Protein AF-0000000076342943 (afdb_homodimer)

Solvent-accessible surface area (backbone atoms only — not comparable to full-atom values): 21489 Å² total; per-residue (Å²): 103,64,28,23,36,41,19,21,47,29,17,38,34,28,72,74,66,74,32,42,31,55,50,44,44,51,28,53,38,50,27,32,37,23,56,67,67,65,38,59,70,55,30,52,46,24,48,37,17,47,50,28,15,51,49,29,8,26,52,49,22,48,50,29,68,71,74,34,53,74,36,64,69,48,54,48,50,55,50,50,50,32,40,49,32,40,51,54,34,22,44,35,46,30,90,84,24,64,89,56,28,36,88,91,29,87,32,40,52,58,41,42,24,30,47,1,21,30,37,19,32,49,39,26,50,36,55,62,52,63,45,56,87,51,61,50,64,68,39,43,67,44,50,37,52,34,56,31,33,93,48,59,84,49,56,89,83,39,79,86,24,49,67,48,52,52,35,51,53,45,52,50,33,20,52,49,16,11,38,52,20,21,51,42,45,76,77,42,59,63,25,57,57,40,49,50,38,40,51,49,49,50,50,50,46,52,49,59,73,63,50,72,79,70,78,76,66,72,84,124,103,63,27,24,37,42,18,21,47,29,17,38,33,29,74,75,65,75,32,44,32,55,49,42,42,52,29,54,35,49,28,33,36,22,56,67,68,65,38,62,70,56,29,52,45,23,47,38,17,47,51,28,15,49,49,28,9,25,52,47,22,46,50,28,67,71,73,35,52,75,37,65,69,49,55,48,50,56,50,49,51,33,38,50,32,40,50,55,35,23,44,36,46,30,90,87,24,63,88,54,28,37,87,92,30,86,33,40,55,56,41,42,25,29,47,1,21,30,36,18,32,49,40,27,50,35,55,61,50,64,44,54,87,51,60,51,63,70,40,43,66,45,51,37,53,36,55,29,33,91,48,60,85,50,54,88,82,40,79,86,25,50,66,50,54,53,34,50,52,45,50,50,34,20,51,48,16,11,38,51,20,20,50,43,45,75,77,42,59,63,25,57,57,39,49,50,38,39,52,49,50,50,51,50,46,51,48,58,73,62,50,73,78,70,79,77,66,73,86,127

Sequence (440 aa):
MQALATGLLDATTYADFHTFASNQTGNAIVLTVAAVGVLRIQVVLTSVSLASFLLCAFVFGHIGLWFGVRRRAWLLMTTAIQMVFLIVAAVLLSPSGPPGTALKGPAEAATLALFAGMSGAQVAMARQSSCAELPTAPMTSTFVDFVADQYLFAAWGDPKAGPRNRRIFYVVSMLGGSFLGAIMHRWTASWIVVAIAVGLKALVMVLIAFARADDYKPKEMQALATGLLDATTYADFHTFASNQTGNAIVLTVAAVGVLRIQVVLTSVSLASFLLCAFVFGHIGLWFGVRRRAWLLMTTAIQMVFLIVAAVLLSPSGPPGTALKGPAEAATLALFAGMSGAQVAMARQSSCAELPTAPMTSTFVDFVADQYLFAAWGDPKAGPRNRRIFYVVSMLGGSFLGAIMHRWTASWIVVAIAVGLKALVMVLIAFARADDYKPKE

Foldseek 3Di:
DLLLLQLLQQLLLCVQQVEGLAPLVVLVVQLVVCVVVVVPSSVLQSVLLNVLLQVLLVVLLVVCVVVPLQDLVSVLVLLVVLLVLLLVLLQLCDPVHDPQSHGPGPVSSVSSSSSSNSNSNVQSSCCSNPPVLQGSHDLPVLVVCQVVPPCNVPDPPDPVCVSNVVSVCSVCSNNNSNVVSNVCVVVHGSSVSSVVSSVVSVVVSVCSVPVDPPCPPPPD/DLLLLQLLQQLLLCVQQVEGLAPLVVLVVQLVVCVVVVVPSSVLQSVLLNVLLQVLLVVLLVVCVVVPLQDLVSVLVLLVVLLVLLLVLLQLCDPVHDPQSHGPGPVSSVSSSSSSNSNSNVQSSCCSNPPVLQGSHDLPVLVVCQVVPPCNVPDPPDPVCVSNVVSVVSVCSNNNSNVVSNVCVVVHGSSVSSVVSSVVSVVVSVCSVPVDPPCPPPPD

Radius of gyration: 21.51 Å; Cα contacts (8 Å, |Δi|>4): 784; chains: 2; bounding box: 55×58×53 Å

Structure (mmCIF, N/CA/C/O backbone):
data_AF-0000000076342943-model_v1
#
loop_
_entity.id
_entity.type
_entity.pdbx_description
1 polymer 'DUF1275 domain-containing protein'
#
loop_
_atom_site.group_PDB
_atom_site.id
_atom_site.type_symbol
_atom_site.label_atom_id
_atom_site.label_alt_id
_atom_site.label_comp_id
_atom_site.label_asym_id
_atom_site.label_entity_id
_atom_site.label_seq_id
_atom_site.pdbx_PDB_ins_code
_atom_site.Cartn_x
_atom_site.Cartn_y
_atom_site.Cartn_z
_atom_site.occupancy
_atom_site.B_iso_or_equiv
_atom_site.auth_seq_id
_atom_site.auth_comp_id
_atom_site.auth_asym_id
_atom_site.auth_atom_id
_atom_site.pdbx_PDB_model_num
ATOM 1 N N . MET A 1 1 ? 8.359 11.734 -11.625 1 79.88 1 MET A N 1
ATOM 2 C CA . MET A 1 1 ? 9.398 10.891 -12.211 1 79.88 1 MET A CA 1
ATOM 3 C C . MET A 1 1 ? 9.711 9.711 -11.305 1 79.88 1 MET A C 1
ATOM 5 O O . MET A 1 1 ? 9.734 8.562 -11.758 1 79.88 1 MET A O 1
ATOM 9 N N . GLN A 1 2 ? 9.75 9.93 -10.039 1 85.31 2 GLN A N 1
ATOM 10 C CA . GLN A 1 2 ? 10.062 8.836 -9.125 1 85.31 2 GLN A CA 1
ATOM 11 C C . GLN A 1 2 ? 8.906 7.848 -9.031 1 85.31 2 GLN A C 1
ATOM 13 O O . GLN A 1 2 ? 9.125 6.637 -8.93 1 85.31 2 GLN A O 1
ATOM 18 N N . ALA A 1 3 ? 7.73 8.391 -9.109 1 87.94 3 ALA A N 1
ATOM 19 C CA . ALA A 1 3 ? 6.551 7.527 -9.07 1 87.94 3 ALA A CA 1
ATOM 20 C C . ALA A 1 3 ? 6.488 6.625 -10.297 1 87.94 3 ALA A C 1
ATOM 22 O O . ALA A 1 3 ? 6.121 5.453 -10.195 1 87.94 3 ALA A O 1
ATOM 23 N N . LEU A 1 4 ? 6.855 7.191 -11.445 1 91.5 4 LEU A N 1
ATOM 24 C CA . LEU A 1 4 ? 6.895 6.418 -12.68 1 91.5 4 LEU A CA 1
ATOM 25 C C . LEU A 1 4 ? 7.898 5.273 -12.57 1 91.5 4 LEU A C 1
ATOM 27 O O . LEU A 1 4 ? 7.59 4.137 -12.938 1 91.5 4 LEU A O 1
ATOM 31 N N . ALA A 1 5 ? 9.008 5.59 -12.062 1 91.69 5 ALA A N 1
ATOM 32 C CA . ALA A 1 5 ? 10.055 4.586 -11.891 1 91.69 5 ALA A CA 1
ATOM 33 C C . ALA A 1 5 ? 9.625 3.512 -10.898 1 91.69 5 ALA A C 1
ATOM 35 O O . ALA A 1 5 ? 9.922 2.33 -11.078 1 91.69 5 ALA A O 1
ATOM 36 N N . THR A 1 6 ? 8.969 3.916 -9.828 1 92.12 6 THR A N 1
ATOM 37 C CA . THR A 1 6 ? 8.492 2.982 -8.812 1 92.12 6 THR A CA 1
ATOM 38 C C . THR A 1 6 ? 7.5 1.993 -9.414 1 92.12 6 THR A C 1
ATOM 40 O O . THR A 1 6 ? 7.609 0.785 -9.195 1 92.12 6 THR A O 1
ATOM 43 N N . GLY A 1 7 ? 6.535 2.514 -10.188 1 93.31 7 GLY A N 1
ATOM 44 C CA . GLY A 1 7 ? 5.59 1.64 -10.867 1 93.31 7 GLY A CA 1
ATOM 45 C C . GLY A 1 7 ? 6.254 0.663 -11.812 1 93.31 7 GLY A C 1
ATOM 46 O O . GLY A 1 7 ? 5.902 -0.519 -11.844 1 93.31 7 GLY A O 1
ATOM 47 N N . LEU A 1 8 ? 7.211 1.205 -12.562 1 93.75 8 LEU A N 1
ATOM 48 C CA . LEU A 1 8 ? 7.957 0.402 -13.523 1 93.75 8 LEU A CA 1
ATOM 49 C C . LEU A 1 8 ? 8.68 -0.748 -12.828 1 93.75 8 LEU A C 1
ATOM 51 O O . LEU A 1 8 ? 8.602 -1.896 -13.273 1 93.75 8 LEU A O 1
ATOM 55 N N . LEU A 1 9 ? 9.289 -0.451 -11.727 1 93.12 9 LEU A N 1
ATOM 56 C CA . LEU A 1 9 ? 10.094 -1.429 -10.992 1 93.12 9 LEU A CA 1
ATOM 57 C C . LEU A 1 9 ? 9.203 -2.438 -10.281 1 93.12 9 LEU A C 1
ATOM 59 O O . LEU A 1 9 ? 9.508 -3.631 -10.242 1 93.12 9 LEU A O 1
ATOM 63 N N . ASP A 1 10 ? 8.125 -1.961 -9.703 1 94.06 10 ASP A N 1
ATOM 64 C CA . ASP A 1 10 ? 7.238 -2.877 -8.992 1 94.06 10 ASP A CA 1
ATOM 65 C C . ASP A 1 10 ? 6.586 -3.871 -9.953 1 94.06 10 ASP A C 1
ATOM 67 O O . ASP A 1 10 ? 6.426 -5.047 -9.625 1 94.06 10 ASP A O 1
ATOM 71 N N . ALA A 1 11 ? 6.191 -3.418 -11.109 1 92.88 11 ALA A N 1
ATOM 72 C CA . ALA A 1 11 ? 5.621 -4.328 -12.094 1 92.88 11 ALA A CA 1
ATOM 73 C C . ALA A 1 11 ? 6.641 -5.375 -12.531 1 92.88 11 ALA A C 1
ATOM 75 O O . ALA A 1 11 ? 6.312 -6.559 -12.641 1 92.88 11 ALA A O 1
ATOM 76 N N . THR A 1 12 ? 7.84 -4.973 -12.734 1 90.75 12 THR A N 1
ATOM 77 C CA . THR A 1 12 ? 8.898 -5.859 -13.203 1 90.75 12 THR A CA 1
ATOM 78 C C . THR A 1 12 ? 9.281 -6.859 -12.117 1 90.75 12 THR A C 1
ATOM 80 O O . THR A 1 12 ? 9.414 -8.055 -12.383 1 90.75 12 THR A O 1
ATOM 83 N N . THR A 1 13 ? 9.453 -6.383 -10.875 1 91.31 13 THR A N 1
ATOM 84 C CA . THR A 1 13 ? 9.844 -7.273 -9.789 1 91.31 13 THR A CA 1
ATOM 85 C C . THR A 1 13 ? 8.719 -8.25 -9.461 1 91.31 13 THR A C 1
ATOM 87 O O . THR A 1 13 ? 8.969 -9.414 -9.141 1 91.31 13 THR A O 1
ATOM 90 N N . TYR A 1 14 ? 7.516 -7.75 -9.523 1 90.62 14 TYR A N 1
ATOM 91 C CA . TYR A 1 14 ? 6.406 -8.664 -9.273 1 90.62 14 TYR A CA 1
ATOM 92 C C . TYR A 1 14 ? 6.336 -9.734 -10.352 1 90.62 14 TYR A C 1
ATOM 94 O O . TYR A 1 14 ? 6.082 -10.906 -10.062 1 90.62 14 TYR A O 1
ATOM 102 N N . ALA A 1 15 ? 6.5 -9.406 -11.586 1 89 15 ALA A N 1
ATOM 103 C CA . ALA A 1 15 ? 6.477 -10.359 -12.688 1 89 15 ALA A CA 1
ATOM 104 C C . ALA A 1 15 ? 7.602 -11.383 -12.555 1 89 15 ALA A C 1
ATOM 106 O O . ALA A 1 15 ? 7.402 -12.57 -12.82 1 89 15 ALA A O 1
ATOM 107 N N . ASP A 1 16 ? 8.758 -10.906 -12.094 1 87.19 16 ASP A N 1
ATOM 108 C CA . ASP A 1 16 ? 9.93 -11.766 -12.039 1 87.19 16 ASP A CA 1
ATOM 109 C C . ASP A 1 16 ? 9.922 -12.625 -10.773 1 87.19 16 ASP A C 1
ATOM 111 O O . ASP A 1 16 ? 10.281 -13.805 -10.812 1 87.19 16 ASP A O 1
ATOM 115 N N . PHE A 1 17 ? 9.492 -11.969 -9.617 1 88 17 PHE A N 1
ATOM 116 C CA . PHE A 1 17 ? 9.766 -12.586 -8.328 1 88 17 PHE A CA 1
ATOM 117 C C . PHE A 1 17 ? 8.469 -12.859 -7.574 1 88 17 PHE A C 1
ATOM 119 O O . PHE A 1 17 ? 8.477 -13.461 -6.5 1 88 17 PHE A O 1
ATOM 126 N N . HIS A 1 18 ? 7.301 -12.367 -8.062 1 88.44 18 HIS A N 1
ATOM 127 C CA . HIS A 1 18 ? 6.023 -12.406 -7.359 1 88.44 18 HIS A CA 1
ATOM 128 C C . HIS A 1 18 ? 6.125 -11.734 -5.996 1 88.44 18 HIS A C 1
ATOM 130 O O . HIS A 1 18 ? 5.59 -12.242 -5.008 1 88.44 18 HIS A O 1
ATOM 136 N N . THR A 1 19 ? 6.992 -10.805 -5.906 1 91.5 19 THR A N 1
ATOM 137 C CA . THR A 1 19 ? 7.27 -9.969 -4.742 1 91.5 19 THR A CA 1
ATOM 138 C C . THR A 1 19 ? 7.496 -8.516 -5.16 1 91.5 19 THR A C 1
ATOM 140 O O . THR A 1 19 ? 8.141 -8.25 -6.176 1 91.5 19 THR A O 1
ATOM 143 N N . PHE A 1 20 ? 6.949 -7.637 -4.406 1 92.75 20 PHE A N 1
ATOM 144 C CA . PHE A 1 20 ? 7.07 -6.219 -4.734 1 92.75 20 PHE A CA 1
ATOM 145 C C . PHE A 1 20 ? 8.391 -5.656 -4.223 1 92.75 20 PHE A C 1
ATOM 147 O O . PHE A 1 20 ? 8.883 -6.062 -3.168 1 92.75 20 PHE A O 1
ATOM 154 N N . ALA A 1 21 ? 8.891 -4.711 -4.969 1 91.06 21 ALA A N 1
ATOM 155 C CA . ALA A 1 21 ? 10.094 -4.008 -4.527 1 91.06 21 ALA A CA 1
ATOM 156 C C . ALA A 1 21 ? 9.758 -2.939 -3.49 1 91.06 21 ALA A C 1
ATOM 158 O O . ALA A 1 21 ? 10.523 -2.705 -2.559 1 91.06 21 ALA A O 1
ATOM 159 N N . SER A 1 22 ? 8.586 -2.354 -3.699 1 92.12 22 SER A N 1
ATOM 160 C CA . SER A 1 22 ? 8.32 -1.177 -2.877 1 92.12 22 SER A CA 1
ATOM 161 C C . SER A 1 22 ? 7.016 -1.326 -2.102 1 92.12 22 SER A C 1
ATOM 163 O O . SER A 1 22 ? 6.832 -0.696 -1.059 1 92.12 22 SER A O 1
ATOM 165 N N . ASN A 1 23 ? 6.059 -2.002 -2.559 1 92.06 23 ASN A N 1
ATOM 166 C CA . ASN A 1 23 ? 4.797 -2.203 -1.853 1 92.06 23 ASN A CA 1
ATOM 167 C C . ASN A 1 23 ? 4.945 -3.213 -0.718 1 92.06 23 ASN A C 1
ATOM 169 O O . ASN A 1 23 ? 4.52 -4.363 -0.843 1 92.06 23 ASN A O 1
ATOM 173 N N . GLN A 1 24 ? 5.344 -2.75 0.414 1 93.06 24 GLN A N 1
ATOM 174 C CA . GLN A 1 24 ? 5.672 -3.641 1.521 1 93.06 24 GLN A CA 1
ATOM 175 C C . GLN A 1 24 ? 4.418 -4.066 2.275 1 93.06 24 GLN A C 1
ATOM 177 O O . GLN A 1 24 ? 4.41 -5.102 2.945 1 93.06 24 GLN A O 1
ATOM 182 N N . THR A 1 25 ? 3.363 -3.271 2.18 1 91.25 25 THR A N 1
ATOM 183 C CA . THR A 1 25 ? 2.102 -3.734 2.746 1 91.25 25 THR A CA 1
ATOM 184 C C . THR A 1 25 ? 1.674 -5.055 2.109 1 91.25 25 THR A C 1
ATOM 186 O O . THR A 1 25 ? 1.364 -6.02 2.814 1 91.25 25 THR A O 1
ATOM 189 N N . GLY A 1 26 ? 1.684 -5.098 0.857 1 91.5 26 GLY A N 1
ATOM 190 C CA . GLY A 1 26 ? 1.367 -6.328 0.153 1 91.5 26 GLY A CA 1
ATOM 191 C C . GLY A 1 26 ? 2.309 -7.469 0.492 1 91.5 26 GLY A C 1
ATOM 192 O O . GLY A 1 26 ? 1.868 -8.594 0.75 1 91.5 26 GLY A O 1
ATOM 193 N N . ASN A 1 27 ? 3.625 -7.156 0.518 1 94.19 27 ASN A N 1
ATOM 194 C CA . ASN A 1 27 ? 4.617 -8.18 0.838 1 94.19 27 ASN A CA 1
ATOM 195 C C . ASN A 1 27 ? 4.395 -8.758 2.232 1 94.19 27 ASN A C 1
ATOM 197 O O . ASN A 1 27 ? 4.586 -9.953 2.451 1 94.19 27 ASN A O 1
ATOM 201 N N . ALA A 1 28 ? 4.043 -7.883 3.137 1 93.06 28 ALA A N 1
ATOM 202 C CA . ALA A 1 28 ? 3.83 -8.328 4.512 1 93.06 28 ALA A CA 1
ATOM 203 C C . ALA A 1 28 ? 2.658 -9.305 4.594 1 93.06 28 ALA A C 1
ATOM 205 O O . ALA A 1 28 ? 2.729 -10.312 5.301 1 93.06 28 ALA A O 1
ATOM 206 N N . ILE A 1 29 ? 1.6 -8.984 3.898 1 91.38 29 ILE A N 1
ATOM 207 C CA . ILE A 1 29 ? 0.433 -9.859 3.891 1 91.38 29 ILE A CA 1
ATOM 208 C C . ILE A 1 29 ? 0.774 -11.172 3.182 1 91.38 29 ILE A C 1
ATOM 210 O O . ILE A 1 29 ? 0.454 -12.25 3.676 1 91.38 29 ILE A O 1
ATOM 214 N N . VAL A 1 30 ? 1.413 -11.102 2.039 1 92.12 30 VAL A N 1
ATOM 215 C CA . VAL A 1 30 ? 1.808 -12.297 1.296 1 92.12 30 VAL A CA 1
ATOM 216 C C . VAL A 1 30 ? 2.729 -13.156 2.154 1 92.12 30 VAL A C 1
ATOM 218 O O . VAL A 1 30 ? 2.641 -14.391 2.129 1 92.12 30 VAL A O 1
ATOM 221 N N . LEU A 1 31 ? 3.604 -12.516 2.869 1 93 31 LEU A N 1
ATOM 222 C CA . LEU A 1 31 ? 4.527 -13.227 3.746 1 93 31 LEU A CA 1
ATOM 223 C C . LEU A 1 31 ? 3.77 -14.078 4.762 1 93 31 LEU A C 1
ATOM 225 O O . LEU A 1 31 ? 4.109 -15.242 4.98 1 93 31 LEU A O 1
ATOM 229 N N . THR A 1 32 ? 2.75 -13.531 5.402 1 92.38 32 THR A N 1
ATOM 230 C CA . THR A 1 32 ? 1.993 -14.273 6.41 1 92.38 32 THR A CA 1
ATOM 231 C C . THR A 1 32 ? 1.244 -15.438 5.777 1 92.38 32 THR A C 1
ATOM 233 O O . THR A 1 32 ? 1.238 -16.547 6.32 1 92.38 32 THR A O 1
ATOM 236 N N . VAL A 1 33 ? 0.664 -15.234 4.574 1 90.56 33 VAL A N 1
ATOM 237 C CA . VAL A 1 33 ? -0.073 -16.281 3.877 1 90.56 33 VAL A CA 1
ATOM 238 C C . VAL A 1 33 ? 0.893 -17.359 3.406 1 90.56 33 VAL A C 1
ATOM 240 O O . VAL A 1 33 ? 0.615 -18.562 3.553 1 90.56 33 VAL A O 1
ATOM 243 N N . ALA A 1 34 ? 2.018 -16.938 2.922 1 90.81 34 ALA A N 1
ATOM 244 C CA . ALA A 1 34 ? 3.023 -17.891 2.445 1 90.81 34 ALA A CA 1
ATOM 245 C C . ALA A 1 34 ? 3.613 -18.688 3.604 1 90.81 34 ALA A C 1
ATOM 247 O O . ALA A 1 34 ? 3.887 -19.875 3.463 1 90.81 34 ALA A O 1
ATOM 248 N N . ALA A 1 35 ? 3.832 -18.031 4.672 1 90.5 35 ALA A N 1
ATOM 249 C CA . ALA A 1 35 ? 4.402 -18.703 5.844 1 90.5 35 ALA A CA 1
ATOM 250 C C . ALA A 1 35 ? 3.479 -19.797 6.355 1 90.5 35 ALA A C 1
ATOM 252 O O . ALA A 1 35 ? 3.934 -20.906 6.676 1 90.5 35 ALA A O 1
ATOM 253 N N . VAL A 1 36 ? 2.258 -19.562 6.387 1 87.5 36 VAL A N 1
ATOM 254 C CA . VAL A 1 36 ? 1.281 -20.531 6.871 1 87.5 36 VAL A CA 1
ATOM 255 C C . VAL A 1 36 ? 1.075 -21.625 5.824 1 87.5 36 VAL A C 1
ATOM 257 O O . VAL A 1 36 ? 0.861 -22.781 6.164 1 87.5 36 VAL A O 1
ATOM 260 N N . GLY A 1 37 ? 1.159 -21.25 4.48 1 84.06 37 GLY A N 1
ATOM 261 C CA . GLY A 1 37 ? 0.988 -22.188 3.389 1 84.06 37 GLY A CA 1
ATOM 262 C C . GLY A 1 37 ? 2.26 -22.938 3.045 1 84.06 37 GLY A C 1
ATOM 263 O O . GLY A 1 37 ? 2.279 -23.75 2.113 1 84.06 37 GLY A O 1
ATOM 264 N N . VAL A 1 38 ? 3.359 -22.609 3.678 1 75.38 38 VAL A N 1
ATOM 265 C CA . VAL A 1 38 ? 4.648 -23.281 3.561 1 75.38 38 VAL A CA 1
ATOM 266 C C . VAL A 1 38 ? 5.195 -23.125 2.145 1 75.38 38 VAL A C 1
ATOM 268 O O . VAL A 1 38 ? 5.707 -24.062 1.554 1 75.38 38 VAL A O 1
ATOM 271 N N . LEU A 1 39 ? 4.895 -22.031 1.579 1 81.38 39 LEU A N 1
ATOM 272 C CA . LEU A 1 39 ? 5.523 -21.688 0.31 1 81.38 39 LEU A CA 1
ATOM 273 C C . LEU A 1 39 ? 6.902 -21.078 0.534 1 81.38 39 LEU A C 1
ATOM 275 O O . LEU A 1 39 ? 7.043 -19.859 0.59 1 81.38 39 LEU A O 1
ATOM 279 N N . ARG A 1 40 ? 7.926 -21.812 0.584 1 81.62 40 ARG A N 1
ATOM 280 C CA . ARG A 1 40 ? 9.25 -21.453 1.079 1 81.62 40 ARG A CA 1
ATOM 281 C C . ARG A 1 40 ? 9.859 -20.328 0.25 1 81.62 40 ARG A C 1
ATOM 283 O O . ARG A 1 40 ? 10.359 -19.344 0.8 1 81.62 40 ARG A O 1
ATOM 290 N N . ILE A 1 41 ? 9.805 -20.5 -1.065 1 79.56 41 ILE A N 1
ATOM 291 C CA . ILE A 1 41 ? 10.445 -19.516 -1.935 1 79.56 41 ILE A CA 1
ATOM 292 C C . ILE A 1 41 ? 9.797 -18.156 -1.73 1 79.56 41 ILE A C 1
ATOM 294 O O . ILE A 1 41 ? 10.492 -17.141 -1.65 1 79.56 41 ILE A O 1
ATOM 298 N N . GLN A 1 42 ? 8.492 -18.109 -1.632 1 87.19 42 GLN A N 1
ATOM 299 C CA . GLN A 1 42 ? 7.789 -16.844 -1.448 1 87.19 42 GLN A CA 1
ATOM 300 C C . GLN A 1 42 ? 8.102 -16.234 -0.085 1 87.19 42 GLN A C 1
ATOM 302 O O . GLN A 1 42 ? 8.195 -15.008 0.046 1 87.19 42 GLN A O 1
ATOM 307 N N . VAL A 1 43 ? 8.266 -17.062 0.871 1 89.88 43 VAL A N 1
ATOM 308 C CA . VAL A 1 43 ? 8.625 -16.594 2.207 1 89.88 43 VAL A CA 1
ATOM 309 C C . VAL A 1 43 ? 9.984 -15.914 2.166 1 89.88 43 VAL A C 1
ATOM 311 O O . VAL A 1 43 ? 10.148 -14.812 2.697 1 89.88 43 VAL A O 1
ATOM 314 N N . VAL A 1 44 ? 10.906 -16.531 1.515 1 91 44 VAL A N 1
ATOM 315 C CA . VAL A 1 44 ? 12.266 -15.992 1.457 1 91 44 VAL A CA 1
ATOM 316 C C . VAL A 1 44 ? 12.266 -14.664 0.704 1 91 44 VAL A C 1
ATOM 318 O O . VAL A 1 44 ? 12.789 -13.664 1.198 1 91 44 VAL A O 1
ATOM 321 N N . LEU A 1 45 ? 11.68 -14.594 -0.402 1 92.81 45 LEU A N 1
ATOM 322 C CA . LEU A 1 45 ? 11.734 -13.406 -1.252 1 92.81 45 LEU A CA 1
ATOM 323 C C . LEU A 1 45 ? 11 -12.234 -0.604 1 92.81 45 LEU A C 1
ATOM 325 O O . LEU A 1 45 ? 11.508 -11.117 -0.581 1 92.81 45 LEU A O 1
ATOM 329 N N . THR A 1 46 ? 9.859 -12.531 -0.045 1 93.75 46 THR A N 1
ATOM 330 C CA . THR A 1 46 ? 9.117 -11.453 0.592 1 93.75 46 THR A CA 1
ATOM 331 C C . THR A 1 46 ? 9.828 -10.977 1.857 1 93.75 46 THR A C 1
ATOM 333 O O . THR A 1 46 ? 9.828 -9.781 2.164 1 93.75 46 THR A O 1
ATOM 336 N N . SER A 1 47 ? 10.445 -11.891 2.58 1 95 47 SER A N 1
ATOM 337 C CA . SER A 1 47 ? 11.219 -11.516 3.762 1 95 47 SER A CA 1
ATOM 338 C C . SER A 1 47 ? 12.414 -10.648 3.391 1 95 47 SER A C 1
ATOM 340 O O . SER A 1 47 ? 12.695 -9.656 4.062 1 95 47 SER A O 1
ATOM 342 N N . VAL A 1 48 ? 13.062 -11.062 2.359 1 95.19 48 VAL A N 1
ATOM 343 C CA . VAL A 1 48 ? 14.227 -10.32 1.891 1 95.19 48 VAL A CA 1
ATOM 344 C C . VAL A 1 48 ? 13.805 -8.922 1.448 1 95.19 48 VAL A C 1
ATOM 346 O O . VAL A 1 48 ? 14.477 -7.938 1.767 1 95.19 48 VAL A O 1
ATOM 349 N N . SER A 1 49 ? 12.742 -8.844 0.71 1 95.75 49 SER A N 1
ATOM 350 C CA . SER A 1 49 ? 12.234 -7.547 0.264 1 95.75 49 SER A CA 1
ATOM 351 C C . SER A 1 49 ? 11.898 -6.648 1.449 1 95.75 49 SER A C 1
ATOM 353 O O . SER A 1 49 ? 12.359 -5.508 1.518 1 95.75 49 SER A O 1
ATOM 355 N N . LEU A 1 50 ? 11.172 -7.172 2.391 1 95.69 50 LEU A N 1
ATOM 356 C CA . LEU A 1 50 ? 10.742 -6.41 3.559 1 95.69 50 LEU A CA 1
ATOM 357 C C . LEU A 1 50 ? 11.938 -5.977 4.398 1 95.69 50 LEU A C 1
ATOM 359 O O . LEU A 1 50 ? 12.047 -4.801 4.762 1 95.69 50 LEU A O 1
ATOM 363 N N . ALA A 1 51 ? 12.82 -6.883 4.688 1 96.75 51 ALA A N 1
ATOM 364 C CA . ALA A 1 51 ? 13.977 -6.609 5.535 1 96.75 51 ALA A CA 1
ATOM 365 C C . ALA A 1 51 ? 14.891 -5.57 4.895 1 96.75 51 ALA A C 1
ATOM 367 O O . ALA A 1 51 ? 15.336 -4.633 5.559 1 96.75 51 ALA A O 1
ATOM 368 N N . SER A 1 52 ? 15.219 -5.762 3.604 1 97.62 52 SER A N 1
ATOM 369 C CA . SER A 1 52 ? 16.094 -4.832 2.904 1 97.62 52 SER A CA 1
ATOM 370 C C . SER A 1 52 ? 15.469 -3.445 2.805 1 97.62 52 SER A C 1
ATOM 372 O O . SER A 1 52 ? 16.156 -2.434 2.969 1 97.62 52 SER A O 1
ATOM 374 N N . PHE A 1 53 ? 14.203 -3.404 2.533 1 97.38 53 PHE A N 1
ATOM 375 C CA . PHE A 1 53 ? 13.461 -2.15 2.465 1 97.38 53 PHE A CA 1
ATOM 376 C C . PHE A 1 53 ? 13.531 -1.404 3.793 1 97.38 53 PHE A C 1
ATOM 378 O O . PHE A 1 53 ? 13.906 -0.23 3.83 1 97.38 53 PHE A O 1
ATOM 385 N N . LEU A 1 54 ? 13.234 -2.09 4.883 1 96.44 54 LEU A N 1
ATOM 386 C CA . LEU A 1 54 ? 13.188 -1.476 6.203 1 96.44 54 LEU A CA 1
ATOM 387 C C . LEU A 1 54 ? 14.586 -1.086 6.668 1 96.44 54 LEU A C 1
ATOM 389 O O . LEU A 1 54 ? 14.766 -0.05 7.312 1 96.44 54 LEU A O 1
ATOM 393 N N . LEU A 1 55 ? 15.516 -1.935 6.398 1 97.38 55 LEU A N 1
ATOM 394 C CA . LEU A 1 55 ? 16.891 -1.638 6.777 1 97.38 55 LEU A CA 1
ATOM 395 C C . LEU A 1 55 ? 17.375 -0.359 6.105 1 97.38 55 LEU A C 1
ATOM 397 O O . LEU A 1 55 ? 17.953 0.511 6.762 1 97.38 55 LEU A O 1
ATOM 401 N N . CYS A 1 56 ? 17.172 -0.247 4.812 1 97.69 56 CYS A N 1
ATOM 402 C CA . CYS A 1 56 ? 17.625 0.941 4.098 1 97.69 56 CYS A CA 1
ATOM 403 C C . CYS A 1 56 ? 16.812 2.166 4.508 1 97.69 56 CYS A C 1
ATOM 405 O O . CYS A 1 56 ? 17.344 3.266 4.621 1 97.69 56 CYS A O 1
ATOM 407 N N . ALA A 1 57 ? 15.508 1.965 4.723 1 95.94 57 ALA A N 1
ATOM 408 C CA . ALA A 1 57 ? 14.703 3.076 5.234 1 95.94 57 ALA A CA 1
ATOM 409 C C . ALA A 1 57 ? 15.25 3.576 6.566 1 95.94 57 ALA A C 1
ATOM 411 O O . ALA A 1 57 ? 15.32 4.785 6.805 1 95.94 57 ALA A O 1
ATOM 412 N N . PHE A 1 58 ? 15.625 2.66 7.418 1 96.12 58 PHE A N 1
ATOM 413 C CA . PHE A 1 58 ? 16.188 2.975 8.727 1 96.12 58 PHE A CA 1
ATOM 414 C C . PHE A 1 58 ? 17.516 3.713 8.578 1 96.12 58 PHE A C 1
ATOM 416 O O . PHE A 1 58 ? 17.703 4.785 9.148 1 96.12 58 PHE A O 1
ATOM 423 N N . VAL A 1 59 ? 18.406 3.162 7.832 1 96.94 59 VAL A N 1
ATOM 424 C CA . VAL A 1 59 ? 19.75 3.695 7.684 1 96.94 59 VAL A CA 1
ATOM 425 C C . VAL A 1 59 ? 19.703 5.07 7.023 1 96.94 59 VAL A C 1
ATOM 427 O O . VAL A 1 59 ? 20.219 6.047 7.566 1 96.94 59 VAL A O 1
ATOM 430 N N . PHE A 1 60 ? 19.031 5.211 5.902 1 95.94 60 PHE A N 1
ATOM 431 C CA . PHE A 1 60 ? 19 6.469 5.168 1 95.94 60 PHE A CA 1
ATOM 432 C C . PHE A 1 60 ? 18.141 7.496 5.895 1 95.94 60 PHE A C 1
ATOM 434 O O . PHE A 1 60 ? 18.406 8.703 5.801 1 95.94 60 PHE A O 1
ATOM 441 N N . GLY A 1 61 ? 17.125 7 6.59 1 93.44 61 GLY A N 1
ATOM 442 C CA . GLY A 1 61 ? 16.328 7.914 7.395 1 93.44 61 GLY A CA 1
ATOM 443 C C . GLY A 1 61 ? 17.125 8.586 8.492 1 93.44 61 GLY A C 1
ATOM 444 O O . GLY A 1 61 ? 17.031 9.797 8.688 1 93.44 61 GLY A O 1
ATOM 445 N N . HIS A 1 62 ? 17.938 7.859 9.164 1 94.5 62 HIS A N 1
ATOM 446 C CA . HIS A 1 62 ? 18.672 8.414 10.289 1 94.5 62 HIS A CA 1
ATOM 447 C C . HIS A 1 62 ? 19.875 9.227 9.812 1 94.5 62 HIS A C 1
ATOM 449 O O . HIS A 1 62 ? 20.219 10.25 10.414 1 94.5 62 HIS A O 1
ATOM 455 N N . ILE A 1 63 ? 20.5 8.797 8.758 1 94.44 63 ILE A N 1
ATOM 456 C CA . ILE A 1 63 ? 21.594 9.594 8.203 1 94.44 63 ILE A CA 1
ATOM 457 C C . ILE A 1 63 ? 21.047 10.93 7.707 1 94.44 63 ILE A C 1
ATOM 459 O O . ILE A 1 63 ? 21.703 11.969 7.871 1 94.44 63 ILE A O 1
ATOM 463 N N . GLY A 1 64 ? 19.906 10.859 7.129 1 91.62 64 GLY A N 1
ATOM 464 C CA . GLY A 1 64 ? 19.281 12.078 6.664 1 91.62 64 GLY A CA 1
ATOM 465 C C . GLY A 1 64 ? 19 13.07 7.781 1 91.62 64 GLY A C 1
ATOM 466 O O . GLY A 1 64 ? 19.188 14.273 7.609 1 91.62 64 GLY A O 1
ATOM 467 N N . LEU A 1 65 ? 18.547 12.547 8.93 1 89.44 65 LEU A N 1
ATOM 468 C CA . LEU A 1 65 ? 18.281 13.398 10.078 1 89.44 65 LEU A CA 1
ATOM 469 C C . LEU A 1 65 ? 19.562 14.086 10.555 1 89.44 65 LEU A C 1
ATOM 471 O O . LEU A 1 65 ? 19.531 15.234 10.992 1 89.44 65 LEU A O 1
ATOM 475 N N . TRP A 1 66 ? 20.609 13.367 10.422 1 90.69 66 TRP A N 1
ATOM 476 C CA . TRP A 1 66 ? 21.906 13.898 10.859 1 90.69 66 TRP A CA 1
ATOM 477 C C . TRP A 1 66 ? 22.453 14.875 9.828 1 90.69 66 TRP A C 1
ATOM 479 O O . TRP A 1 66 ? 23.031 15.906 10.195 1 90.69 66 TRP A O 1
ATOM 489 N N . PHE A 1 67 ? 22.328 14.703 8.594 1 89.56 67 PHE A N 1
ATOM 490 C CA . PHE A 1 67 ? 22.906 15.477 7.508 1 89.56 67 PHE A CA 1
ATOM 491 C C . PHE A 1 67 ? 22.031 16.672 7.156 1 89.56 67 PHE A C 1
ATOM 493 O O . PHE A 1 67 ? 22.516 17.703 6.695 1 89.56 67 PHE A O 1
ATOM 500 N N . GLY A 1 68 ? 20.703 16.578 7.402 1 88.94 68 GLY A N 1
ATOM 501 C CA . GLY A 1 68 ? 19.703 17.531 6.949 1 88.94 68 GLY A CA 1
ATOM 502 C C . GLY A 1 68 ? 18.828 17 5.832 1 88.94 68 GLY A C 1
ATOM 503 O O . GLY A 1 68 ? 19.25 16.953 4.672 1 88.94 68 GLY A O 1
ATOM 504 N N . VAL A 1 69 ? 17.672 16.766 6.09 1 85.81 69 VAL A N 1
ATOM 505 C CA . VAL A 1 69 ? 16.781 16 5.23 1 85.81 69 VAL A CA 1
ATOM 506 C C . VAL A 1 69 ? 16.406 16.828 4 1 85.81 69 VAL A C 1
ATOM 508 O O . VAL A 1 69 ? 15.977 16.281 2.984 1 85.81 69 VAL A O 1
ATOM 511 N N . ARG A 1 70 ? 16.656 18.094 4.004 1 87.12 70 ARG A N 1
ATOM 512 C CA . ARG A 1 70 ? 16.266 18.922 2.875 1 87.12 70 ARG A CA 1
ATOM 513 C C . ARG A 1 70 ? 17.484 19.5 2.17 1 87.12 70 ARG A C 1
ATOM 515 O O . ARG A 1 70 ? 17.359 20.234 1.195 1 87.12 70 ARG A O 1
ATOM 522 N N . ARG A 1 71 ? 18.609 19.141 2.695 1 89.56 71 ARG A N 1
ATOM 523 C CA . ARG A 1 71 ? 19.844 19.609 2.061 1 89.56 71 ARG A CA 1
ATOM 524 C C . ARG A 1 71 ? 20 19 0.671 1 89.56 71 ARG A C 1
ATOM 526 O O . ARG A 1 71 ? 19.844 17.797 0.495 1 89.56 71 ARG A O 1
ATOM 533 N N . ARG A 1 72 ? 20.375 19.844 -0.23 1 90.56 72 ARG A N 1
ATOM 534 C CA . ARG A 1 72 ? 20.547 19.406 -1.609 1 90.56 72 ARG A CA 1
ATOM 535 C C . ARG A 1 72 ? 21.609 18.297 -1.7 1 90.56 72 ARG A C 1
ATOM 537 O O . ARG A 1 72 ? 21.422 17.328 -2.439 1 90.56 72 ARG A O 1
ATOM 544 N N . ALA A 1 73 ? 22.641 18.5 -0.966 1 92.38 73 ALA A N 1
ATOM 545 C CA . ALA A 1 73 ? 23.719 17.516 -0.978 1 92.38 73 ALA A CA 1
ATOM 546 C C . ALA A 1 73 ? 23.219 16.141 -0.538 1 92.38 73 ALA A C 1
ATOM 548 O O . ALA A 1 73 ? 23.609 15.117 -1.1 1 92.38 73 ALA A O 1
ATOM 549 N N . TRP A 1 74 ? 22.359 16.109 0.412 1 93.12 74 TRP A N 1
ATOM 550 C CA . TRP A 1 74 ? 21.812 14.836 0.895 1 93.12 74 TRP A CA 1
ATOM 551 C C . TRP A 1 74 ? 20.891 14.211 -0.15 1 93.12 74 TRP A C 1
ATOM 553 O O . TRP A 1 74 ? 20.969 13 -0.406 1 93.12 74 TRP A O 1
ATOM 563 N N . LEU A 1 75 ? 20.094 15.016 -0.749 1 92.5 75 LEU A N 1
ATOM 564 C CA . LEU A 1 75 ? 19.172 14.523 -1.766 1 92.5 75 LEU A CA 1
ATOM 565 C C . LEU A 1 75 ? 19.922 13.938 -2.949 1 92.5 75 LEU A C 1
ATOM 567 O O . LEU A 1 75 ? 19.547 12.883 -3.471 1 92.5 75 LEU A O 1
ATOM 571 N N . LEU A 1 76 ? 20.984 14.602 -3.285 1 94.31 76 LEU A N 1
ATOM 572 C CA . LEU A 1 76 ? 21.797 14.125 -4.402 1 94.31 76 LEU A CA 1
ATOM 573 C C . LEU A 1 76 ? 22.547 12.844 -4.031 1 94.31 76 LEU A C 1
ATOM 575 O O . LEU A 1 76 ? 22.578 11.891 -4.812 1 94.31 76 LEU A O 1
ATOM 579 N N . MET A 1 77 ? 23.062 12.805 -2.863 1 95.44 77 MET A N 1
ATOM 580 C CA . MET A 1 77 ? 23.828 11.641 -2.422 1 95.44 77 MET A CA 1
ATOM 581 C C . MET A 1 77 ? 22.922 10.414 -2.303 1 95.44 77 MET A C 1
ATOM 583 O O . MET A 1 77 ? 23.281 9.328 -2.77 1 95.44 77 MET A O 1
ATOM 587 N N . THR A 1 78 ? 21.812 10.562 -1.621 1 95.25 78 THR A N 1
ATOM 588 C CA . THR A 1 78 ? 20.906 9.43 -1.443 1 95.25 78 THR A CA 1
ATOM 589 C C . THR A 1 78 ? 20.391 8.945 -2.791 1 95.25 78 THR A C 1
ATOM 591 O O . THR A 1 78 ? 20.281 7.734 -3.02 1 95.25 78 THR A O 1
ATOM 594 N N . THR A 1 79 ? 20.078 9.852 -3.703 1 94.94 79 THR A N 1
ATOM 595 C CA . THR A 1 79 ? 19.609 9.469 -5.027 1 94.94 79 THR A CA 1
ATOM 596 C C . THR A 1 79 ? 20.703 8.758 -5.812 1 94.94 79 THR A C 1
ATOM 598 O O . THR A 1 79 ? 20.438 7.793 -6.535 1 94.94 79 THR A O 1
ATOM 601 N N . ALA A 1 80 ? 21.891 9.211 -5.668 1 96.94 80 ALA A N 1
ATOM 602 C CA . ALA A 1 80 ? 23.031 8.562 -6.328 1 96.94 80 ALA A CA 1
ATOM 603 C C . ALA A 1 80 ? 23.203 7.129 -5.832 1 96.94 80 ALA A C 1
ATOM 605 O O . ALA A 1 80 ? 23.469 6.223 -6.625 1 96.94 80 ALA A O 1
ATOM 606 N N . ILE A 1 81 ? 23.094 6.934 -4.562 1 97.62 81 ILE A N 1
ATOM 607 C CA . ILE A 1 81 ? 23.234 5.602 -3.986 1 97.62 81 ILE A CA 1
ATOM 608 C C . ILE A 1 81 ? 22.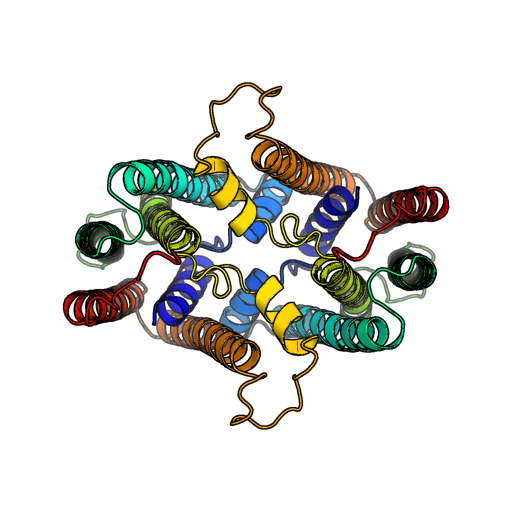094 4.703 -4.473 1 97.62 81 ILE A C 1
ATOM 610 O O . ILE A 1 81 ? 22.328 3.531 -4.789 1 97.62 81 ILE A O 1
ATOM 614 N N . GLN A 1 82 ? 20.922 5.215 -4.508 1 96.44 82 GLN A N 1
ATOM 615 C CA . GLN A 1 82 ? 19.797 4.477 -5.07 1 96.44 82 GLN A CA 1
ATOM 616 C C . GLN A 1 82 ? 20.078 4.035 -6.5 1 96.44 82 GLN A C 1
ATOM 618 O O . GLN A 1 82 ? 19.812 2.889 -6.871 1 96.44 82 GLN A O 1
ATOM 623 N N . MET A 1 83 ? 20.656 4.949 -7.258 1 96.69 83 MET A N 1
ATOM 624 C CA . MET A 1 83 ? 21.016 4.641 -8.641 1 96.69 83 MET A CA 1
ATOM 625 C C . MET A 1 83 ? 22.031 3.506 -8.695 1 96.69 83 MET A C 1
ATOM 627 O O . MET A 1 83 ? 21.953 2.637 -9.57 1 96.69 83 MET A O 1
ATOM 631 N N . VAL A 1 84 ? 22.969 3.539 -7.82 1 97.75 84 VAL A N 1
ATOM 632 C CA . VAL A 1 84 ? 23.984 2.492 -7.766 1 97.75 84 VAL A CA 1
ATOM 633 C C . VAL A 1 84 ? 23.312 1.145 -7.488 1 97.75 84 VAL A C 1
ATOM 635 O O . VAL A 1 84 ? 23.672 0.136 -8.109 1 97.75 84 VAL A O 1
ATOM 638 N N . PHE A 1 85 ? 22.375 1.068 -6.477 1 97.69 85 PHE A N 1
ATOM 639 C CA . PHE A 1 85 ? 21.625 -0.157 -6.215 1 97.69 85 PHE A CA 1
ATOM 640 C C . PHE A 1 85 ? 21 -0.7 -7.496 1 97.69 85 PHE A C 1
ATOM 642 O O . PHE A 1 85 ? 21.109 -1.893 -7.789 1 97.69 85 PHE A O 1
ATOM 649 N N . LEU A 1 86 ? 20.406 0.196 -8.328 1 96.56 86 LEU A N 1
ATOM 650 C CA . LEU A 1 86 ? 19.703 -0.211 -9.547 1 96.56 86 LEU A CA 1
ATOM 651 C C . LEU A 1 86 ? 20.688 -0.669 -10.609 1 96.56 86 LEU A C 1
ATOM 653 O O . LEU A 1 86 ? 20.422 -1.63 -11.336 1 96.56 86 LEU A O 1
ATOM 657 N N . ILE A 1 87 ? 21.828 0.023 -10.742 1 96.44 87 ILE A N 1
ATOM 658 C CA . ILE A 1 87 ? 22.844 -0.348 -11.719 1 96.44 87 ILE A CA 1
ATOM 659 C C . ILE A 1 87 ? 23.375 -1.746 -11.414 1 96.44 87 ILE A C 1
ATOM 661 O O . ILE A 1 87 ? 23.5 -2.584 -12.305 1 96.44 87 ILE A O 1
ATOM 665 N N . VAL A 1 88 ? 23.688 -1.987 -10.125 1 95 88 VAL A N 1
ATOM 666 C CA . VAL A 1 88 ? 24.172 -3.303 -9.727 1 95 88 VAL A CA 1
ATOM 667 C C . VAL A 1 88 ? 23.125 -4.363 -10.023 1 95 88 VAL A C 1
ATOM 669 O O . VAL A 1 88 ? 23.438 -5.441 -10.523 1 95 88 VAL A O 1
ATOM 672 N N . ALA A 1 89 ? 21.844 -4.074 -9.711 1 93.56 89 ALA A N 1
ATOM 673 C CA . ALA A 1 89 ? 20.75 -5.004 -10.016 1 93.56 89 ALA A CA 1
ATOM 674 C C . ALA A 1 89 ? 20.672 -5.285 -11.508 1 93.56 89 ALA A C 1
ATOM 676 O O . ALA A 1 89 ? 20.469 -6.43 -11.922 1 93.56 89 ALA A O 1
ATOM 677 N N . ALA A 1 90 ? 20.797 -4.238 -12.383 1 92.38 90 ALA A N 1
ATOM 678 C CA . ALA A 1 90 ? 20.75 -4.391 -13.836 1 92.38 90 ALA A CA 1
ATOM 679 C C . ALA A 1 90 ? 21.875 -5.297 -14.328 1 92.38 90 ALA A C 1
ATOM 681 O O . ALA A 1 90 ? 21.672 -6.129 -15.211 1 92.38 90 ALA A O 1
ATOM 682 N N . VAL A 1 91 ? 23.016 -5.113 -13.75 1 90.75 91 VAL A N 1
ATOM 683 C CA . VAL A 1 91 ? 24.172 -5.918 -14.133 1 90.75 91 VAL A CA 1
ATOM 684 C C . VAL A 1 91 ? 23.938 -7.379 -13.758 1 90.75 91 VAL A C 1
ATOM 686 O O . VAL A 1 91 ? 24.234 -8.281 -14.547 1 90.75 91 VAL A O 1
ATOM 689 N N . LEU A 1 92 ? 23.422 -7.605 -12.547 1 89.12 92 LEU A N 1
ATOM 690 C CA . LEU A 1 92 ? 23.156 -8.961 -12.094 1 89.12 92 LEU A CA 1
ATOM 691 C C . LEU A 1 92 ? 22.125 -9.648 -12.977 1 89.12 92 LEU A C 1
ATOM 693 O O . LEU A 1 92 ? 22.172 -10.859 -13.188 1 89.12 92 LEU A O 1
ATOM 697 N N . LEU A 1 93 ? 21.188 -8.898 -13.508 1 87.81 93 LEU A N 1
ATOM 698 C CA . LEU A 1 93 ? 20.109 -9.453 -14.32 1 87.81 93 LEU A CA 1
ATOM 699 C C . LEU A 1 93 ? 20.516 -9.562 -15.781 1 87.81 93 LEU A C 1
ATOM 701 O O . LEU A 1 93 ? 19.859 -10.25 -16.562 1 87.81 93 LEU A O 1
ATOM 705 N N . SER A 1 94 ? 21.516 -8.914 -16.188 1 86.31 94 SER A N 1
ATOM 706 C CA . SER A 1 94 ? 21.953 -8.875 -17.578 1 86.31 94 SER A CA 1
ATOM 707 C C . SER A 1 94 ? 22.578 -10.211 -18 1 86.31 94 SER A C 1
ATOM 709 O O . SER A 1 94 ? 23.094 -10.945 -17.156 1 86.31 94 SER A O 1
ATOM 711 N N . PRO A 1 95 ? 22.312 -10.57 -19.25 1 81.31 95 PRO A N 1
ATOM 712 C CA . PRO A 1 95 ? 22.906 -11.812 -19.766 1 81.31 95 PRO A CA 1
ATOM 713 C C . PRO A 1 95 ? 24.422 -11.859 -19.562 1 81.31 95 PRO A C 1
ATOM 715 O O . PRO A 1 95 ? 25 -12.945 -19.5 1 81.31 95 PRO A O 1
ATOM 718 N N . SER A 1 96 ? 25.016 -10.789 -19.469 1 74.94 96 SER A N 1
ATOM 719 C CA . SER A 1 96 ? 26.469 -10.719 -19.312 1 74.94 96 SER A CA 1
ATOM 720 C C . SER A 1 96 ? 26.875 -10.734 -17.844 1 74.94 96 SER A C 1
ATOM 722 O O . SER A 1 96 ? 28.047 -10.562 -17.516 1 74.94 96 SER A O 1
ATOM 724 N N . GLY A 1 97 ? 25.844 -10.844 -17.016 1 67.44 97 GLY A N 1
ATOM 725 C CA . GLY A 1 97 ? 26.141 -10.875 -15.586 1 67.44 97 GLY A CA 1
ATOM 726 C C . GLY A 1 97 ? 26.719 -12.203 -15.133 1 67.44 97 GLY A C 1
ATOM 727 O O . GLY A 1 97 ? 26.875 -13.125 -15.938 1 67.44 97 GLY A O 1
ATOM 728 N N . PRO A 1 98 ? 27.312 -12.18 -13.938 1 67.94 98 PRO A N 1
ATOM 729 C CA . PRO A 1 98 ? 27.922 -13.406 -13.414 1 67.94 98 PRO A CA 1
ATOM 730 C C . PRO A 1 98 ? 27.016 -14.625 -13.555 1 67.94 98 PRO A C 1
ATOM 732 O O . PRO A 1 98 ? 25.781 -14.492 -13.484 1 67.94 98 PRO A O 1
ATOM 735 N N . PRO A 1 99 ? 27.609 -15.727 -13.852 1 61.88 99 PRO A N 1
ATOM 736 C CA . PRO A 1 99 ? 26.828 -16.953 -13.945 1 61.88 99 PRO A CA 1
ATOM 737 C C . PRO A 1 99 ? 25.969 -17.219 -12.703 1 61.88 99 PRO A C 1
ATOM 739 O O . PRO A 1 99 ? 26.406 -16.938 -11.586 1 61.88 99 PRO A O 1
ATOM 742 N N . GLY A 1 100 ? 24.672 -17.578 -12.75 1 58.06 100 GLY A N 1
ATOM 743 C CA . GLY A 1 100 ? 23.797 -17.938 -11.633 1 58.06 100 GLY A CA 1
ATOM 744 C C . GLY A 1 100 ? 22.938 -16.781 -11.164 1 58.06 100 GLY A C 1
ATOM 745 O O . GLY A 1 100 ? 22.125 -16.938 -10.25 1 58.06 100 GLY A O 1
ATOM 746 N N . THR A 1 101 ? 23.312 -15.68 -11.734 1 53.06 101 THR A N 1
ATOM 747 C CA . THR A 1 101 ? 22.562 -14.531 -11.242 1 53.06 101 THR A CA 1
ATOM 748 C C . THR A 1 101 ? 21.297 -14.312 -12.062 1 53.06 101 THR A C 1
ATOM 750 O O . THR A 1 101 ? 20.516 -13.406 -11.781 1 53.06 101 THR A O 1
ATOM 753 N N . ALA A 1 102 ? 21.25 -15.117 -12.891 1 57.12 102 ALA A N 1
ATOM 754 C CA . ALA A 1 102 ? 20.078 -14.977 -13.734 1 57.12 102 ALA A CA 1
ATOM 755 C C . ALA A 1 102 ? 18.797 -15.234 -12.945 1 57.12 102 ALA A C 1
ATOM 757 O O . ALA A 1 102 ? 18.844 -15.75 -11.828 1 57.12 102 ALA A O 1
ATOM 758 N N . LEU A 1 103 ? 17.672 -14.789 -13.438 1 63.69 103 LEU A N 1
ATOM 759 C CA . LEU A 1 103 ? 16.359 -15.023 -12.836 1 63.69 103 LEU A CA 1
ATOM 760 C C . LEU A 1 103 ? 16.188 -16.484 -12.469 1 63.69 103 LEU A C 1
ATOM 762 O O . LEU A 1 103 ? 16.688 -17.375 -13.164 1 63.69 103 LEU A O 1
ATOM 766 N N . LYS A 1 104 ? 15.672 -16.75 -11.195 1 63.94 104 LYS A N 1
ATOM 767 C CA . LYS A 1 104 ? 15.406 -18.078 -10.641 1 63.94 104 LYS A CA 1
ATOM 768 C C . LYS A 1 104 ? 16.688 -18.719 -10.117 1 63.94 104 LYS A C 1
ATOM 770 O O . LYS A 1 104 ? 16.672 -19.891 -9.711 1 63.94 104 LYS A O 1
ATOM 775 N N . GLY A 1 105 ? 17.734 -17.969 -10.172 1 64.5 105 GLY A N 1
ATOM 776 C CA . GLY A 1 105 ? 19 -18.453 -9.625 1 64.5 105 GLY A CA 1
ATOM 777 C C . GLY A 1 105 ? 19.234 -18.016 -8.195 1 64.5 105 GLY A C 1
ATOM 778 O O . GLY A 1 105 ? 18.359 -17.406 -7.574 1 64.5 105 GLY A O 1
ATOM 779 N N . PRO A 1 106 ? 20.266 -18.5 -7.684 1 64.75 106 PRO A N 1
ATOM 780 C CA . PRO A 1 106 ? 20.609 -18.219 -6.289 1 64.75 106 PRO A CA 1
ATOM 781 C C . PRO A 1 106 ? 20.719 -16.719 -5.996 1 64.75 106 PRO A C 1
ATOM 783 O O . PRO A 1 106 ? 20.594 -16.312 -4.84 1 64.75 106 PRO A O 1
ATOM 786 N N . ALA A 1 107 ? 20.75 -16 -7.023 1 79.5 107 ALA A N 1
ATOM 787 C CA . ALA A 1 107 ? 21 -14.578 -6.812 1 79.5 107 ALA A CA 1
ATOM 788 C C . ALA A 1 107 ? 19.703 -13.781 -6.836 1 79.5 107 ALA A C 1
ATOM 790 O O . ALA A 1 107 ? 19.719 -12.555 -6.727 1 79.5 107 ALA A O 1
ATOM 791 N N . GLU A 1 108 ? 18.641 -14.375 -6.91 1 86.31 108 GLU A N 1
ATOM 792 C CA . GLU A 1 108 ? 17.344 -13.711 -6.996 1 86.31 108 GLU A CA 1
ATOM 793 C C . GLU A 1 108 ? 17.062 -12.875 -5.75 1 86.31 108 GLU A C 1
ATOM 795 O O . GLU A 1 108 ? 16.625 -11.727 -5.848 1 86.31 108 GLU A O 1
ATOM 800 N N . ALA A 1 109 ? 17.438 -13.453 -4.676 1 90.44 109 ALA A N 1
ATOM 801 C CA . ALA A 1 109 ? 17.188 -12.773 -3.408 1 90.44 109 ALA A CA 1
ATOM 802 C C . ALA A 1 109 ? 18.062 -11.523 -3.287 1 90.44 109 ALA A C 1
ATOM 804 O O . ALA A 1 109 ? 17.609 -10.492 -2.783 1 90.44 109 ALA A O 1
ATOM 805 N N . ALA A 1 110 ? 19.234 -11.664 -3.771 1 91.75 110 ALA A N 1
ATOM 806 C CA . ALA A 1 110 ? 20.156 -10.531 -3.715 1 91.75 110 ALA A CA 1
ATOM 807 C C . ALA A 1 110 ? 19.688 -9.398 -4.617 1 91.75 110 ALA A C 1
ATOM 809 O O . ALA A 1 110 ? 19.734 -8.227 -4.23 1 91.75 110 ALA A O 1
ATOM 810 N N . THR A 1 111 ? 19.297 -9.742 -5.785 1 92.88 111 THR A N 1
ATOM 811 C CA . THR A 1 111 ? 18.781 -8.742 -6.719 1 92.88 111 THR A CA 1
ATOM 812 C C . THR A 1 111 ? 17.547 -8.055 -6.152 1 92.88 111 THR A C 1
ATOM 814 O O . THR A 1 111 ? 17.422 -6.828 -6.203 1 92.88 111 THR A O 1
ATOM 817 N N . LEU A 1 112 ? 16.672 -8.828 -5.574 1 94.12 112 LEU A N 1
ATOM 818 C CA . LEU A 1 112 ? 15.469 -8.273 -4.969 1 94.12 112 LEU A CA 1
ATOM 819 C C . LEU A 1 112 ? 15.812 -7.375 -3.789 1 94.12 112 LEU A C 1
ATOM 821 O O . LEU A 1 112 ? 15.172 -6.344 -3.582 1 94.12 112 LEU A O 1
ATOM 825 N N . ALA A 1 113 ? 16.859 -7.762 -3.059 1 96.19 113 ALA A N 1
ATOM 826 C CA . ALA A 1 113 ? 17.312 -6.953 -1.933 1 96.19 113 ALA A CA 1
ATOM 827 C C . ALA A 1 113 ? 17.766 -5.57 -2.398 1 96.19 113 ALA A C 1
ATOM 829 O O . ALA A 1 113 ? 17.531 -4.57 -1.718 1 96.19 113 ALA A O 1
ATOM 830 N N . LEU A 1 114 ? 18.391 -5.539 -3.527 1 96.62 114 LEU A N 1
ATOM 831 C CA . LEU A 1 114 ? 18.844 -4.273 -4.09 1 96.62 114 LEU A CA 1
ATOM 832 C C . LEU A 1 114 ? 17.656 -3.395 -4.484 1 96.62 114 LEU A C 1
ATOM 834 O O . LEU A 1 114 ? 17.641 -2.197 -4.184 1 96.62 114 LEU A O 1
ATOM 838 N N . PHE A 1 115 ? 16.641 -3.986 -5.102 1 96.25 115 PHE A N 1
ATOM 839 C CA . PHE A 1 115 ? 15.438 -3.246 -5.484 1 96.25 115 PHE A CA 1
ATOM 840 C C . PHE A 1 115 ? 14.711 -2.717 -4.258 1 96.25 115 PHE A C 1
ATOM 842 O O . PHE A 1 115 ? 14.359 -1.536 -4.199 1 96.25 115 PHE A O 1
ATOM 849 N N . ALA A 1 116 ? 14.508 -3.602 -3.32 1 96.88 116 ALA A N 1
ATOM 850 C CA . ALA A 1 116 ? 13.773 -3.246 -2.111 1 96.88 116 ALA A CA 1
ATOM 851 C C . ALA A 1 116 ? 14.539 -2.221 -1.281 1 96.88 116 ALA A C 1
ATOM 853 O O . ALA A 1 116 ? 13.953 -1.291 -0.729 1 96.88 116 ALA A O 1
ATOM 854 N N . GLY A 1 117 ? 15.852 -2.451 -1.178 1 97.62 117 GLY A N 1
ATOM 855 C CA . GLY A 1 117 ? 16.672 -1.48 -0.475 1 97.62 117 GLY A CA 1
ATOM 856 C C . GLY A 1 117 ? 16.641 -0.098 -1.099 1 97.62 117 GLY A C 1
ATOM 857 O O . GLY A 1 117 ? 16.5 0.903 -0.393 1 97.62 117 GLY A O 1
ATOM 858 N N . MET A 1 118 ? 16.781 -0.042 -2.387 1 96.81 118 MET A N 1
ATOM 859 C CA . MET A 1 118 ? 16.672 1.216 -3.121 1 96.81 118 MET A CA 1
ATOM 860 C C . MET A 1 118 ? 15.344 1.897 -2.83 1 96.81 118 MET A C 1
ATOM 862 O O . MET A 1 118 ? 15.297 3.098 -2.559 1 96.81 118 MET A O 1
ATOM 866 N N . SER A 1 119 ? 14.305 1.147 -2.857 1 95.44 119 SER A N 1
ATOM 867 C CA . SER A 1 119 ? 12.961 1.681 -2.627 1 95.44 119 SER A CA 1
ATOM 868 C C . SER A 1 119 ? 12.812 2.193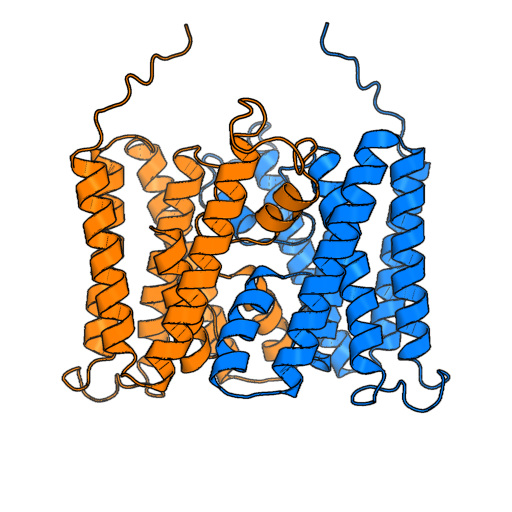 -1.199 1 95.44 119 SER A C 1
ATOM 870 O O . SER A 1 119 ? 12.18 3.227 -0.97 1 95.44 119 SER A O 1
ATOM 872 N N . GLY A 1 120 ? 13.32 1.438 -0.212 1 95.38 120 GLY A N 1
ATOM 873 C CA . GLY A 1 120 ? 13.281 1.891 1.169 1 95.38 120 GLY A CA 1
ATOM 874 C C . GLY A 1 120 ? 13.961 3.232 1.377 1 95.38 120 GLY A C 1
ATOM 875 O O . GLY A 1 120 ? 13.422 4.105 2.062 1 95.38 120 GLY A O 1
ATOM 876 N N . ALA A 1 121 ? 15.125 3.391 0.785 1 95.19 121 ALA A N 1
ATOM 877 C CA . ALA A 1 121 ? 15.844 4.66 0.852 1 95.19 121 ALA A CA 1
ATOM 878 C C . ALA A 1 121 ? 15.039 5.781 0.205 1 95.19 121 ALA A C 1
ATOM 880 O O . ALA A 1 121 ? 14.977 6.895 0.735 1 95.19 121 ALA A O 1
ATOM 881 N N . GLN A 1 122 ? 14.453 5.422 -0.876 1 92.81 122 GLN A N 1
ATOM 882 C CA . GLN A 1 122 ? 13.672 6.402 -1.622 1 92.81 122 GLN A CA 1
ATOM 883 C C . GLN A 1 122 ? 12.461 6.859 -0.822 1 92.81 122 GLN A C 1
ATOM 885 O O . GLN A 1 122 ? 12.156 8.055 -0.771 1 92.81 122 GLN A O 1
ATOM 890 N N . VAL A 1 123 ? 11.766 5.969 -0.268 1 90.94 123 VAL A N 1
ATOM 891 C CA . VAL A 1 123 ? 10.555 6.309 0.483 1 90.94 123 VAL A CA 1
ATOM 892 C C . VAL A 1 123 ? 10.93 7.109 1.729 1 90.94 123 VAL A C 1
ATOM 894 O O . VAL A 1 123 ? 10.266 8.086 2.068 1 90.94 123 VAL A O 1
ATOM 897 N N . ALA A 1 124 ? 11.992 6.73 2.406 1 91.62 124 ALA A N 1
ATOM 898 C CA . ALA A 1 124 ? 12.445 7.473 3.578 1 91.62 124 ALA A CA 1
ATOM 899 C C . ALA A 1 124 ? 12.789 8.914 3.217 1 91.62 124 ALA A C 1
ATOM 901 O O . ALA A 1 124 ? 12.391 9.852 3.922 1 91.62 124 ALA A O 1
ATOM 902 N N . MET A 1 125 ? 13.492 9.078 2.133 1 90.06 125 MET A N 1
ATOM 903 C CA . MET A 1 125 ? 13.859 10.406 1.661 1 90.06 125 MET A CA 1
ATOM 904 C C . MET A 1 125 ? 12.625 11.242 1.351 1 90.06 125 MET A C 1
ATOM 906 O O . MET A 1 125 ? 12.547 12.414 1.724 1 90.06 125 MET A O 1
ATOM 910 N N . ALA A 1 126 ? 11.68 10.688 0.696 1 85.94 126 ALA A N 1
ATOM 911 C CA . ALA A 1 126 ? 10.461 11.398 0.315 1 85.94 126 ALA A CA 1
ATOM 912 C C . ALA A 1 126 ? 9.648 11.789 1.545 1 85.94 126 ALA A C 1
ATOM 914 O O . ALA A 1 126 ? 9.133 12.906 1.62 1 85.94 126 ALA A O 1
ATOM 915 N N . ARG A 1 127 ? 9.555 10.883 2.479 1 84.19 127 ARG A N 1
ATOM 916 C CA . ARG A 1 127 ? 8.781 11.141 3.686 1 84.19 127 ARG A CA 1
ATOM 917 C C . ARG A 1 127 ? 9.406 12.25 4.52 1 84.19 127 ARG A C 1
ATOM 919 O O . ARG A 1 127 ? 8.695 13.047 5.141 1 84.19 127 ARG A O 1
ATOM 926 N N . GLN A 1 128 ? 10.648 12.336 4.551 1 85.88 128 GLN A N 1
ATOM 927 C CA . GLN A 1 128 ? 11.336 13.305 5.395 1 85.88 128 GLN A CA 1
ATOM 928 C C . GLN A 1 128 ? 11.43 14.664 4.711 1 85.88 128 GLN A C 1
ATOM 930 O O . GLN A 1 128 ? 11.5 15.695 5.379 1 85.88 128 GLN A O 1
ATOM 935 N N . SER A 1 129 ? 11.492 14.734 3.432 1 77.88 129 SER A N 1
ATOM 936 C CA . SER A 1 129 ? 11.617 16 2.719 1 77.88 129 SER A CA 1
ATOM 937 C C . SER A 1 129 ? 10.258 16.688 2.559 1 77.88 129 SER A C 1
ATOM 939 O O . SER A 1 129 ? 10.172 17.781 1.997 1 77.88 129 SER A O 1
ATOM 941 N N . SER A 1 130 ? 9.18 16.406 3.41 1 62.75 130 SER A N 1
ATOM 942 C CA . SER A 1 130 ? 7.875 17.016 3.617 1 62.75 130 SER A CA 1
ATOM 943 C C . SER A 1 130 ? 7.027 16.953 2.354 1 62.75 130 SER A C 1
ATOM 945 O O . SER A 1 130 ? 6.027 17.672 2.234 1 62.75 130 SER A O 1
ATOM 947 N N . CYS A 1 131 ? 7.465 16.375 1.317 1 54.38 131 CYS A N 1
ATOM 948 C CA . CYS A 1 131 ? 6.434 16.266 0.293 1 54.38 131 CYS A CA 1
ATOM 949 C C . CYS A 1 131 ? 5.461 15.133 0.625 1 54.38 131 CYS A C 1
ATOM 951 O O . CYS A 1 131 ? 5.117 14.328 -0.242 1 54.38 131 CYS A O 1
ATOM 953 N N . ALA A 1 132 ? 5.16 15.109 1.949 1 47.97 132 ALA A N 1
ATOM 954 C CA . ALA A 1 132 ? 4.434 14.023 2.598 1 47.97 132 ALA A CA 1
ATOM 955 C C . ALA A 1 132 ? 3.145 13.703 1.847 1 47.97 132 ALA A C 1
ATOM 957 O O . ALA A 1 132 ? 2.695 12.555 1.835 1 47.97 132 ALA A O 1
ATOM 958 N N . GLU A 1 133 ? 2.609 14.789 1.154 1 51.06 133 GLU A N 1
ATOM 959 C CA . GLU A 1 133 ? 1.354 14.516 0.462 1 51.06 133 GLU A CA 1
ATOM 960 C C . GLU A 1 133 ? 1.562 13.547 -0.7 1 51.06 133 GLU A C 1
ATOM 962 O O . GLU A 1 133 ? 0.616 12.906 -1.156 1 51.06 133 GLU A O 1
ATOM 967 N N . LEU A 1 134 ? 2.82 13.445 -1.079 1 57.31 134 LEU A N 1
ATOM 968 C CA . LEU A 1 134 ? 3.051 12.555 -2.215 1 57.31 134 LEU A CA 1
ATOM 969 C C . LEU A 1 134 ? 4.051 11.461 -1.855 1 57.31 134 LEU A C 1
ATOM 971 O O . LEU A 1 134 ? 5.262 11.68 -1.894 1 57.31 134 LEU A O 1
ATOM 975 N N . PRO A 1 135 ? 3.389 10.367 -1.331 1 63.5 135 PRO A N 1
ATOM 976 C CA . PRO A 1 135 ? 4.309 9.25 -1.129 1 63.5 135 PRO A CA 1
ATOM 977 C C . PRO A 1 135 ? 4.941 8.758 -2.432 1 63.5 135 PRO A C 1
ATOM 979 O O . PRO A 1 135 ? 4.465 9.102 -3.518 1 63.5 135 PRO A O 1
ATOM 982 N N . THR A 1 136 ? 6.172 8.336 -2.488 1 68.56 136 THR A N 1
ATOM 983 C CA . THR A 1 136 ? 6.82 7.828 -3.689 1 68.56 136 THR A CA 1
ATOM 984 C C . THR A 1 136 ? 6.496 6.352 -3.896 1 68.56 136 THR A C 1
ATOM 986 O O . THR A 1 136 ? 6.895 5.758 -4.898 1 68.56 136 THR A O 1
ATOM 989 N N . ALA A 1 137 ? 5.715 5.711 -2.971 1 72.06 137 ALA A N 1
ATOM 990 C CA . ALA A 1 137 ? 5.488 4.293 -3.219 1 72.06 137 ALA A CA 1
ATOM 991 C C . ALA A 1 137 ? 4.047 3.902 -2.9 1 72.06 137 ALA A C 1
ATOM 993 O O . ALA A 1 137 ? 3.309 3.459 -3.783 1 72.06 137 ALA A O 1
ATOM 994 N N . PRO A 1 138 ? 3.553 4.098 -1.715 1 77 138 PRO A N 1
ATOM 995 C CA . PRO A 1 138 ? 2.172 3.658 -1.493 1 77 138 PRO A CA 1
ATOM 996 C C . PRO A 1 138 ? 1.146 4.602 -2.117 1 77 138 PRO A C 1
ATOM 998 O O . PRO A 1 138 ? 1.277 5.824 -2.006 1 77 138 PRO A O 1
ATOM 1001 N N . MET A 1 139 ? 0.094 4.012 -2.842 1 84.25 139 MET A N 1
ATOM 1002 C CA . MET A 1 139 ? -0.851 4.848 -3.576 1 84.25 139 MET A CA 1
ATOM 1003 C C . MET A 1 139 ? -2.256 4.715 -2.998 1 84.25 139 MET A C 1
ATOM 1005 O O . MET A 1 139 ? -3.154 5.48 -3.359 1 84.25 139 MET A O 1
ATOM 1009 N N . THR A 1 140 ? -2.439 3.818 -2.104 1 85.75 140 THR A N 1
ATOM 1010 C CA . THR A 1 140 ? -3.797 3.572 -1.628 1 85.75 140 THR A CA 1
ATOM 1011 C C . THR A 1 140 ? -4.379 4.828 -0.985 1 85.75 140 THR A C 1
ATOM 1013 O O . THR A 1 140 ? -5.469 5.27 -1.354 1 85.75 140 THR A O 1
ATOM 1016 N N . SER A 1 141 ? -3.646 5.387 -0.085 1 85.5 141 SER A N 1
ATOM 1017 C CA . SER A 1 141 ? -4.129 6.586 0.59 1 85.5 141 SER A CA 1
ATOM 1018 C C . SER A 1 141 ? -4.305 7.738 -0.392 1 85.5 141 SER A C 1
ATOM 1020 O O . SER A 1 141 ? -5.23 8.539 -0.258 1 85.5 141 SER A O 1
ATOM 1022 N N . THR A 1 142 ? -3.41 7.809 -1.352 1 85.25 142 THR A N 1
ATOM 1023 C CA . THR A 1 142 ? -3.49 8.867 -2.352 1 85.25 142 THR A CA 1
ATOM 1024 C C . THR A 1 142 ? -4.75 8.719 -3.201 1 85.25 142 THR A C 1
ATOM 1026 O O . THR A 1 142 ? -5.395 9.711 -3.549 1 85.25 142 THR A O 1
ATOM 1029 N N . PHE A 1 143 ? -5.145 7.484 -3.496 1 88.75 143 PHE A N 1
ATOM 1030 C CA . PHE A 1 143 ? -6.387 7.215 -4.207 1 88.75 143 PHE A CA 1
ATOM 1031 C C . PHE A 1 143 ? -7.586 7.75 -3.432 1 88.75 143 PHE A C 1
ATOM 1033 O O . PHE A 1 143 ? -8.43 8.445 -3.992 1 88.75 143 PHE A O 1
ATOM 1040 N N . VAL A 1 144 ? -7.555 7.375 -2.273 1 89 144 VAL A N 1
ATOM 1041 C CA . VAL A 1 144 ? -8.703 7.703 -1.441 1 89 144 VAL A CA 1
ATOM 1042 C C . VAL A 1 144 ? -8.781 9.219 -1.238 1 89 144 VAL A C 1
ATOM 1044 O O . VAL A 1 144 ? -9.859 9.812 -1.361 1 89 144 VAL A O 1
ATOM 1047 N N . ASP A 1 145 ? -7.613 9.82 -0.944 1 87.81 145 ASP A N 1
ATOM 1048 C CA . ASP A 1 145 ? -7.578 11.266 -0.759 1 87.81 145 ASP A CA 1
ATOM 1049 C C . ASP A 1 145 ? -8.031 11.992 -2.023 1 87.81 145 ASP A C 1
ATOM 1051 O O . ASP A 1 145 ? -8.648 13.062 -1.946 1 87.81 145 ASP A O 1
ATOM 1055 N N . PHE A 1 146 ? -7.73 11.398 -3.127 1 89.5 146 PHE A N 1
ATOM 1056 C CA . PHE A 1 146 ? -8.125 12.008 -4.391 1 89.5 146 PHE A CA 1
ATOM 1057 C C . PHE A 1 146 ? -9.633 11.898 -4.598 1 89.5 146 PHE A C 1
ATOM 1059 O O . PHE A 1 146 ? -10.312 12.906 -4.812 1 89.5 146 PHE A O 1
ATOM 1066 N N . VAL A 1 147 ? -10.188 10.75 -4.496 1 91.94 147 VAL A N 1
ATOM 1067 C CA . VAL A 1 147 ? -11.586 10.523 -4.855 1 91.94 147 VAL A CA 1
ATOM 1068 C C . VAL A 1 147 ? -12.492 11.148 -3.797 1 91.94 147 VAL A C 1
ATOM 1070 O O . VAL A 1 147 ? -13.656 11.461 -4.074 1 91.94 147 VAL A O 1
ATOM 1073 N N . ALA A 1 148 ? -11.984 11.297 -2.594 1 89.75 148 ALA A N 1
ATOM 1074 C CA . ALA A 1 148 ? -12.789 11.844 -1.503 1 89.75 148 ALA A CA 1
ATOM 1075 C C . ALA A 1 148 ? -12.5 13.328 -1.3 1 89.75 148 ALA A C 1
ATOM 1077 O O . ALA A 1 148 ? -12.977 13.93 -0.338 1 89.75 148 ALA A O 1
ATOM 1078 N N . ASP A 1 149 ? -11.68 13.875 -2.191 1 88.5 149 ASP A N 1
ATOM 1079 C CA . ASP A 1 149 ? -11.305 15.281 -2.084 1 88.5 149 ASP A CA 1
ATOM 1080 C C . ASP A 1 149 ? -12.523 16.188 -2.246 1 88.5 149 ASP A C 1
ATOM 1082 O O . ASP A 1 149 ? -13.336 15.992 -3.148 1 88.5 149 ASP A O 1
ATOM 1086 N N . GLN A 1 150 ? -12.641 17.188 -1.358 1 87.06 150 GLN A N 1
ATOM 1087 C CA . GLN A 1 150 ? -13.75 18.141 -1.402 1 87.06 150 GLN A CA 1
ATOM 1088 C C . GLN A 1 150 ? -13.766 18.906 -2.723 1 87.06 150 GLN A C 1
ATOM 1090 O O . GLN A 1 150 ? -14.828 19.328 -3.186 1 87.06 150 GLN A O 1
ATOM 1095 N N . TYR A 1 151 ? -12.656 19.078 -3.365 1 87.19 151 TYR A N 1
ATOM 1096 C CA . TYR A 1 151 ? -12.539 19.844 -4.602 1 87.19 151 TYR A CA 1
ATOM 1097 C C . TYR A 1 151 ? -12.344 18.906 -5.797 1 87.19 151 TYR A C 1
ATOM 1099 O O . TYR A 1 151 ? -11.727 19.297 -6.793 1 87.19 151 TYR A O 1
ATOM 1107 N N . LEU A 1 152 ? -12.82 17.703 -5.641 1 88.19 152 LEU A N 1
ATOM 1108 C CA . LEU A 1 152 ? -12.664 16.703 -6.684 1 88.19 152 LEU A CA 1
ATOM 1109 C C . LEU A 1 152 ? -13.18 17.219 -8.023 1 88.19 152 LEU A C 1
ATOM 1111 O O . LEU A 1 152 ? -12.547 17 -9.062 1 88.19 152 LEU A O 1
ATOM 1115 N N . PHE A 1 153 ? -14.266 17.969 -8.023 1 88.94 153 PHE A N 1
ATOM 1116 C CA . PHE A 1 153 ? -14.906 18.391 -9.266 1 88.94 153 PHE A CA 1
ATOM 1117 C C . PHE A 1 153 ? -14.602 19.859 -9.562 1 88.94 153 PHE A C 1
ATOM 1119 O O . PHE A 1 153 ? -15.234 20.469 -10.422 1 88.94 153 PHE A O 1
ATOM 1126 N N . ALA A 1 154 ? -13.688 20.375 -8.836 1 86.44 154 ALA A N 1
ATOM 1127 C CA . ALA A 1 154 ? -13.258 21.75 -9.094 1 86.44 154 ALA A CA 1
ATOM 1128 C C . ALA A 1 154 ? -12.453 21.844 -10.391 1 86.44 154 ALA A C 1
ATOM 1130 O O . ALA A 1 154 ? -11.906 20.844 -10.852 1 86.44 154 ALA A O 1
ATOM 1131 N N . ALA A 1 155 ? -12.453 22.984 -10.906 1 87.31 155 ALA A N 1
ATOM 1132 C CA . ALA A 1 155 ? -11.695 23.203 -12.133 1 87.31 155 ALA A CA 1
ATOM 1133 C C . ALA A 1 155 ? -10.203 22.969 -11.914 1 87.31 155 ALA A C 1
ATOM 1135 O O . ALA A 1 155 ? -9.703 23.125 -10.797 1 87.31 155 ALA A O 1
ATOM 1136 N N . TRP A 1 156 ? -9.57 22.516 -12.914 1 86.81 156 TRP A N 1
ATOM 1137 C CA . TRP A 1 156 ? -8.156 22.203 -12.836 1 86.81 156 TRP A CA 1
ATOM 1138 C C . TRP A 1 156 ? -7.34 23.422 -12.422 1 86.81 156 TRP A C 1
ATOM 1140 O O . TRP A 1 156 ? -6.309 23.297 -11.75 1 86.81 156 TRP A O 1
ATOM 1150 N N . GLY A 1 157 ? -7.816 24.625 -12.758 1 86.44 157 GLY A N 1
ATOM 1151 C CA . GLY A 1 157 ? -7.094 25.844 -12.453 1 86.44 157 GLY A CA 1
ATOM 1152 C C . GLY A 1 157 ? -7.441 26.422 -11.094 1 86.44 157 GLY A C 1
ATOM 1153 O O . GLY A 1 157 ? -6.875 27.438 -10.68 1 86.44 157 GLY A O 1
ATOM 1154 N N . ASP A 1 158 ? -8.336 25.844 -10.352 1 87.81 158 ASP A N 1
ATOM 1155 C CA . ASP A 1 158 ? -8.727 26.312 -9.031 1 87.81 158 ASP A CA 1
ATOM 1156 C C . ASP A 1 158 ? -7.578 26.172 -8.031 1 87.81 158 ASP A C 1
ATOM 1158 O O . ASP A 1 158 ? -7.004 25.078 -7.895 1 87.81 158 ASP A O 1
ATOM 1162 N N . PRO A 1 159 ? -7.164 27.219 -7.371 1 85.94 159 PRO A N 1
ATOM 1163 C CA . PRO A 1 159 ? -6.051 27.188 -6.426 1 85.94 159 PRO A CA 1
ATOM 1164 C C . PRO A 1 159 ? -6.281 26.219 -5.27 1 85.94 159 PRO A C 1
ATOM 1166 O O . PRO A 1 159 ? -5.32 25.703 -4.688 1 85.94 159 PRO A O 1
ATOM 1169 N N . LYS A 1 160 ? -7.477 25.984 -4.926 1 86.38 160 LYS A N 1
ATOM 1170 C CA . LYS A 1 160 ? -7.789 25.078 -3.818 1 86.38 160 LYS A CA 1
ATOM 1171 C C . LYS A 1 160 ? -7.652 23.625 -4.242 1 86.38 160 LYS A C 1
ATOM 1173 O O . LYS A 1 160 ? -7.633 22.734 -3.398 1 86.38 160 LYS A O 1
ATOM 1178 N N . ALA A 1 161 ? -7.445 23.438 -5.574 1 86.81 161 ALA A N 1
ATOM 1179 C CA . ALA A 1 161 ? -7.406 22.078 -6.098 1 86.81 161 ALA A CA 1
ATOM 1180 C C . ALA A 1 161 ? -5.969 21.625 -6.328 1 86.81 161 ALA A C 1
ATOM 1182 O O . ALA A 1 161 ? -5.73 20.609 -6.996 1 86.81 161 ALA A O 1
ATOM 1183 N N . GLY A 1 162 ? -5.027 22.328 -5.867 1 84.75 162 GLY A N 1
ATOM 1184 C CA . GLY A 1 162 ? -3.615 22 -6.004 1 84.75 162 GLY A CA 1
ATOM 1185 C C . GLY A 1 162 ? -3.268 20.609 -5.516 1 84.75 162 GLY A C 1
ATOM 1186 O O . GLY A 1 162 ? -2.738 19.797 -6.273 1 84.75 162 GLY A O 1
ATOM 1187 N N . PRO A 1 163 ? -3.676 20.328 -4.293 1 82.56 163 PRO A N 1
ATOM 1188 C CA . PRO A 1 163 ? -3.375 19 -3.754 1 82.56 163 PRO A CA 1
ATOM 1189 C C . PRO A 1 163 ? -4.027 17.875 -4.555 1 82.56 163 PRO A C 1
ATOM 1191 O O . PRO A 1 163 ? -3.402 16.828 -4.785 1 82.56 163 PRO A O 1
ATOM 1194 N N . ARG A 1 164 ? -5.211 18.125 -4.977 1 86.06 164 ARG A N 1
ATOM 1195 C CA . ARG A 1 164 ? -5.926 17.141 -5.785 1 86.06 164 ARG A CA 1
ATOM 1196 C C . ARG A 1 164 ? -5.184 16.859 -7.09 1 86.06 164 ARG A C 1
ATOM 1198 O O . ARG A 1 164 ? -5.02 15.703 -7.484 1 86.06 164 ARG A O 1
ATOM 1205 N N . ASN A 1 165 ? -4.738 17.875 -7.777 1 88.31 165 ASN A N 1
ATOM 1206 C CA . ASN A 1 165 ? -4.008 17.734 -9.031 1 88.31 165 ASN A CA 1
ATOM 1207 C C . ASN A 1 165 ? -2.705 16.969 -8.844 1 88.31 165 ASN A C 1
ATOM 1209 O O . ASN A 1 165 ? -2.355 16.125 -9.672 1 88.31 165 ASN A O 1
ATOM 1213 N N . ARG A 1 166 ? -2.025 17.188 -7.801 1 85.25 166 ARG A N 1
ATOM 1214 C CA . ARG A 1 166 ? -0.771 16.5 -7.523 1 85.25 166 ARG A CA 1
ATOM 1215 C C . ARG A 1 166 ? -1.01 15.023 -7.246 1 85.25 166 ARG A C 1
ATOM 1217 O O . ARG A 1 166 ? -0.229 14.172 -7.68 1 85.25 166 ARG A O 1
ATOM 1224 N N . ARG A 1 167 ? -2.053 14.773 -6.594 1 86.75 167 ARG A N 1
ATOM 1225 C CA . ARG A 1 167 ? -2.377 13.391 -6.25 1 86.75 167 ARG A CA 1
ATOM 1226 C C . ARG A 1 167 ? -2.684 12.57 -7.5 1 86.75 167 ARG A C 1
ATOM 1228 O O . ARG A 1 167 ? -2.199 11.453 -7.645 1 86.75 167 ARG A O 1
ATOM 1235 N N . ILE A 1 168 ? -3.453 13.133 -8.359 1 89.19 168 ILE A N 1
ATOM 1236 C CA . ILE A 1 168 ? -3.818 12.375 -9.547 1 89.19 168 ILE A CA 1
ATOM 1237 C C . ILE A 1 168 ? -2.596 12.203 -10.445 1 89.19 168 ILE A C 1
ATOM 1239 O O . ILE A 1 168 ? -2.439 11.18 -11.109 1 89.19 168 ILE A O 1
ATOM 1243 N N . PHE A 1 169 ? -1.75 13.172 -10.539 1 88.06 169 PHE A N 1
ATOM 1244 C CA . PHE A 1 169 ? -0.528 13.055 -11.328 1 88.06 169 PHE A CA 1
ATOM 1245 C C . PHE A 1 169 ? 0.365 11.945 -10.773 1 88.06 169 PHE A C 1
ATOM 1247 O O . PHE A 1 169 ? 0.966 11.188 -11.539 1 88.06 169 PHE A O 1
ATOM 1254 N N . TYR A 1 170 ? 0.417 11.875 -9.469 1 87.88 170 TYR A N 1
ATOM 1255 C CA . TYR A 1 170 ? 1.198 10.836 -8.812 1 87.88 170 TYR A CA 1
ATOM 1256 C C . TYR A 1 170 ? 0.663 9.453 -9.156 1 87.88 170 TYR A C 1
ATOM 1258 O O . TYR A 1 170 ? 1.418 8.578 -9.586 1 87.88 170 TYR A O 1
ATOM 1266 N N . VAL A 1 171 ? -0.591 9.297 -9.039 1 89.56 171 VAL A N 1
ATOM 1267 C CA . VAL A 1 171 ? -1.245 8.008 -9.25 1 89.56 171 VAL A CA 1
ATOM 1268 C C . VAL A 1 171 ? -1.109 7.59 -10.711 1 89.56 171 VAL A C 1
ATOM 1270 O O . VAL A 1 171 ? -0.744 6.449 -11.008 1 89.56 171 VAL A O 1
ATOM 1273 N N . VAL A 1 172 ? -1.347 8.539 -11.586 1 91.38 172 VAL A N 1
ATOM 1274 C CA . VAL A 1 172 ? -1.283 8.242 -13.008 1 91.38 172 VAL A CA 1
ATOM 1275 C C . VAL A 1 172 ? 0.154 7.91 -13.406 1 91.38 172 VAL A C 1
ATOM 1277 O O . VAL A 1 172 ? 0.387 7.027 -14.234 1 91.38 172 VAL A O 1
ATOM 1280 N N . SER A 1 173 ? 1.053 8.617 -12.828 1 92.12 173 SER A N 1
ATOM 1281 C CA . SER A 1 173 ? 2.459 8.359 -13.117 1 92.12 173 SER A CA 1
ATOM 1282 C C . SER A 1 173 ? 2.869 6.965 -12.656 1 92.12 173 SER A C 1
ATOM 1284 O O . SER A 1 173 ? 3.521 6.23 -13.406 1 92.12 173 SER A O 1
ATOM 1286 N N . MET A 1 174 ? 2.496 6.594 -11.477 1 92.06 174 MET A N 1
ATOM 1287 C CA . MET A 1 174 ? 2.877 5.289 -10.938 1 92.06 174 MET A CA 1
ATOM 1288 C C . MET A 1 174 ? 2.193 4.164 -11.711 1 92.06 174 MET A C 1
ATOM 1290 O O . MET A 1 174 ? 2.83 3.17 -12.062 1 92.06 174 MET A O 1
ATOM 1294 N N . LEU A 1 175 ? 0.913 4.344 -11.945 1 93.5 175 LEU A N 1
ATOM 1295 C CA . LEU A 1 175 ? 0.175 3.352 -12.719 1 93.5 175 LEU A CA 1
ATOM 1296 C C . LEU A 1 175 ? 0.722 3.252 -14.141 1 93.5 175 LEU A C 1
ATOM 1298 O O . LEU A 1 175 ? 0.831 2.154 -14.695 1 93.5 175 LEU A O 1
ATOM 1302 N N . GLY A 1 176 ? 0.954 4.418 -14.734 1 94.31 176 GLY A N 1
ATOM 1303 C CA . GLY A 1 176 ? 1.575 4.43 -16.047 1 94.31 176 GLY A CA 1
ATOM 1304 C C . GLY A 1 176 ? 2.918 3.725 -16.078 1 94.31 176 GLY A C 1
ATOM 1305 O O . GLY A 1 176 ? 3.207 2.975 -17.016 1 94.31 176 GLY A O 1
ATOM 1306 N N . GLY A 1 177 ? 3.734 3.949 -15.086 1 94.25 177 GLY A N 1
ATOM 1307 C CA . GLY A 1 177 ? 4.992 3.23 -14.961 1 94.25 177 GLY A CA 1
ATOM 1308 C C . GLY A 1 177 ? 4.812 1.729 -14.844 1 94.25 177 GLY A C 1
ATOM 1309 O O . GLY A 1 177 ? 5.555 0.958 -15.453 1 94.25 177 GLY A O 1
ATOM 1310 N N . SER A 1 178 ? 3.861 1.389 -14.039 1 93.94 178 SER A N 1
ATOM 1311 C CA . SER A 1 178 ? 3.582 -0.034 -13.867 1 93.94 178 SER A CA 1
ATOM 1312 C C . SER A 1 178 ? 3.168 -0.679 -15.188 1 93.94 178 SER A C 1
ATOM 1314 O O . SER A 1 178 ? 3.627 -1.773 -15.523 1 93.94 178 SER A O 1
ATOM 1316 N N . PHE A 1 179 ? 2.326 -0.043 -15.961 1 94.31 179 PHE A N 1
ATOM 1317 C CA . PHE A 1 179 ? 1.896 -0.555 -17.266 1 94.31 179 PHE A CA 1
ATOM 1318 C C . PHE A 1 179 ? 3.074 -0.654 -18.219 1 94.31 179 PHE A C 1
ATOM 1320 O O . PHE A 1 179 ? 3.229 -1.657 -18.922 1 94.31 179 PHE A O 1
ATOM 1327 N N . LEU A 1 180 ? 3.824 0.378 -18.25 1 93.38 180 LEU A N 1
ATOM 1328 C CA . LEU A 1 180 ? 5.008 0.384 -19.109 1 93.38 180 LEU A CA 1
ATOM 1329 C C . LEU A 1 180 ? 5.973 -0.729 -18.703 1 93.38 180 LEU A C 1
ATOM 1331 O O . LEU A 1 180 ? 6.527 -1.415 -19.562 1 93.38 180 LEU A O 1
ATOM 1335 N N . GLY A 1 181 ? 6.176 -0.847 -17.391 1 92.69 181 GLY A N 1
ATOM 1336 C CA . GLY A 1 181 ? 7.035 -1.914 -16.906 1 92.69 181 GLY A CA 1
ATOM 1337 C C . GLY A 1 181 ? 6.543 -3.297 -17.281 1 92.69 181 GLY A C 1
ATOM 1338 O O . GLY A 1 181 ? 7.328 -4.152 -17.688 1 92.69 181 GLY A O 1
ATOM 1339 N N . ALA A 1 182 ? 5.238 -3.52 -17.156 1 92.62 182 ALA A N 1
ATOM 1340 C CA . ALA A 1 182 ? 4.648 -4.809 -17.5 1 92.62 182 ALA A CA 1
ATO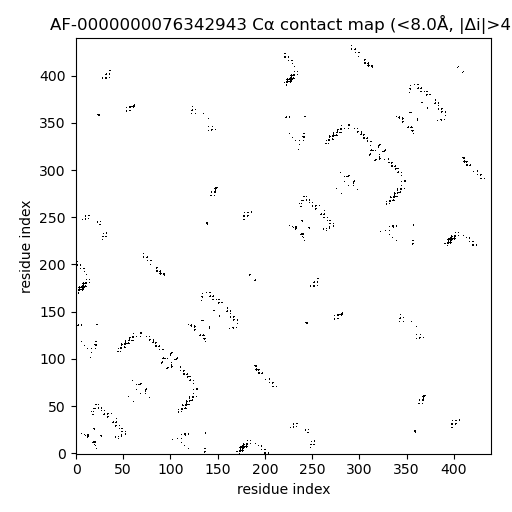M 1341 C C . ALA A 1 182 ? 4.801 -5.094 -19 1 92.62 182 ALA A C 1
ATOM 1343 O O . ALA A 1 182 ? 5.145 -6.215 -19.391 1 92.62 182 ALA A O 1
ATOM 1344 N N . ILE A 1 183 ? 4.598 -4.09 -19.844 1 92.81 183 ILE A N 1
ATOM 1345 C CA . ILE A 1 183 ? 4.703 -4.234 -21.281 1 92.81 183 ILE A CA 1
ATOM 1346 C C . ILE A 1 183 ? 6.152 -4.535 -21.672 1 92.81 183 ILE A C 1
ATOM 1348 O O . ILE A 1 183 ? 6.418 -5.465 -22.438 1 92.81 183 ILE A O 1
ATOM 1352 N N . MET A 1 184 ? 7.023 -3.805 -21.125 1 91.56 184 MET A N 1
ATOM 1353 C CA . MET A 1 184 ? 8.438 -3.982 -21.438 1 91.56 184 MET A CA 1
ATOM 1354 C C . MET A 1 184 ? 8.945 -5.336 -20.953 1 91.56 184 MET A C 1
ATOM 1356 O O . MET A 1 184 ? 9.734 -5.988 -21.625 1 91.56 184 MET A O 1
ATOM 1360 N N . HIS A 1 185 ? 8.5 -5.68 -19.781 1 87.44 185 HIS A N 1
ATOM 1361 C CA . HIS A 1 185 ? 8.914 -6.961 -19.219 1 87.44 185 HIS A CA 1
ATOM 1362 C C . HIS A 1 185 ? 8.477 -8.117 -20.125 1 87.44 185 HIS A C 1
ATOM 1364 O O . HIS A 1 185 ? 9.164 -9.133 -20.203 1 87.44 185 HIS A O 1
ATOM 1370 N N . ARG A 1 186 ? 7.34 -8.008 -20.734 1 86.56 186 ARG A N 1
ATOM 1371 C CA . ARG A 1 186 ? 6.809 -9.062 -21.594 1 86.56 186 ARG A CA 1
ATOM 1372 C C . ARG A 1 186 ? 7.625 -9.188 -22.875 1 86.56 186 ARG A C 1
ATOM 1374 O O . ARG A 1 186 ? 7.793 -10.297 -23.406 1 86.56 186 ARG A O 1
ATOM 1381 N N . TRP A 1 187 ? 8.211 -8.07 -23.344 1 88.31 187 TRP A N 1
ATOM 1382 C CA . TRP A 1 187 ? 8.805 -8.094 -24.672 1 88.31 187 TRP A CA 1
ATOM 1383 C C . TRP A 1 187 ? 10.312 -7.898 -24.594 1 88.31 187 TRP A C 1
ATOM 1385 O O . TRP A 1 187 ? 11.023 -8.078 -25.594 1 88.31 187 TRP A O 1
ATOM 1395 N N . THR A 1 188 ? 10.773 -7.488 -23.469 1 86.88 188 THR A N 1
ATOM 1396 C CA . THR A 1 188 ? 12.211 -7.266 -23.312 1 86.88 188 THR A CA 1
ATOM 1397 C C . THR A 1 188 ? 12.734 -7.965 -22.062 1 86.88 188 THR A C 1
ATOM 1399 O O . THR A 1 188 ? 11.961 -8.547 -21.297 1 86.88 188 THR A O 1
ATOM 1402 N N . ALA A 1 189 ? 14.023 -7.938 -21.969 1 84.44 189 ALA A N 1
ATOM 1403 C CA . ALA A 1 189 ? 14.648 -8.516 -20.781 1 84.44 189 ALA A CA 1
ATOM 1404 C C . ALA A 1 189 ? 14.516 -7.578 -19.578 1 84.44 189 ALA A C 1
ATOM 1406 O O . ALA A 1 189 ? 14.414 -6.359 -19.734 1 84.44 189 ALA A O 1
ATOM 1407 N N . SER A 1 190 ? 14.453 -8.148 -18.406 1 87.62 190 SER A N 1
ATOM 1408 C CA . SER A 1 190 ? 14.273 -7.402 -17.172 1 87.62 190 SER A CA 1
ATOM 1409 C C . SER A 1 190 ? 15.359 -6.352 -16.984 1 87.62 190 SER A C 1
ATOM 1411 O O . SER A 1 190 ? 15.102 -5.262 -16.469 1 87.62 190 SER A O 1
ATOM 1413 N N . TRP A 1 191 ? 16.594 -6.656 -17.391 1 88.38 191 TRP A N 1
ATOM 1414 C CA . TRP A 1 191 ? 17.688 -5.719 -17.156 1 88.38 191 TRP A CA 1
ATOM 1415 C C . TRP A 1 191 ? 17.484 -4.441 -17.969 1 88.38 191 TRP A C 1
ATOM 1417 O O . TRP A 1 191 ? 17.922 -3.365 -17.562 1 88.38 191 TRP A O 1
ATOM 1427 N N . ILE A 1 192 ? 16.797 -4.465 -19.062 1 89.75 192 ILE A N 1
ATOM 1428 C CA . ILE A 1 192 ? 16.516 -3.293 -19.875 1 89.75 192 ILE A CA 1
ATOM 1429 C C . ILE A 1 192 ? 15.531 -2.377 -19.141 1 89.75 192 ILE A C 1
ATOM 1431 O O . ILE A 1 192 ? 15.688 -1.154 -19.156 1 89.75 192 ILE A O 1
ATOM 1435 N N . VAL A 1 193 ? 14.539 -3.002 -18.531 1 91.25 193 VAL A N 1
ATOM 1436 C CA . VAL A 1 193 ? 13.562 -2.234 -17.766 1 91.25 193 VAL A CA 1
ATOM 1437 C C . VAL A 1 193 ? 14.273 -1.513 -16.609 1 91.25 193 VAL A C 1
ATOM 1439 O O . VAL A 1 193 ? 14.016 -0.333 -16.359 1 91.25 193 VAL A O 1
ATOM 1442 N N . VAL A 1 194 ? 15.188 -2.188 -15.984 1 93.12 194 VAL A N 1
ATOM 1443 C CA . VAL A 1 194 ? 15.93 -1.606 -14.867 1 93.12 194 VAL A CA 1
ATOM 1444 C C . VAL A 1 194 ? 16.812 -0.467 -15.375 1 93.12 194 VAL A C 1
ATOM 1446 O O . VAL A 1 194 ? 16.953 0.562 -14.711 1 93.12 194 VAL A O 1
ATOM 1449 N N . ALA A 1 195 ? 17.344 -0.642 -16.578 1 93.31 195 ALA A N 1
ATOM 1450 C CA . ALA A 1 195 ? 18.172 0.407 -17.188 1 93.31 195 ALA A CA 1
ATOM 1451 C C . ALA A 1 195 ? 17.344 1.678 -17.406 1 93.31 195 ALA A C 1
ATOM 1453 O O . ALA A 1 195 ? 17.859 2.787 -17.234 1 93.31 195 ALA A O 1
ATOM 1454 N N . ILE A 1 196 ? 16.141 1.505 -17.797 1 94.12 196 ILE A N 1
ATOM 1455 C CA . ILE A 1 196 ? 15.25 2.643 -17.984 1 94.12 196 ILE A CA 1
ATOM 1456 C C . ILE A 1 196 ? 14.992 3.326 -16.641 1 94.12 196 ILE A C 1
ATOM 1458 O O . ILE A 1 196 ? 15.008 4.555 -16.547 1 94.12 196 ILE A O 1
ATOM 1462 N N . ALA A 1 197 ? 14.742 2.551 -15.625 1 94.44 197 ALA A N 1
ATOM 1463 C CA . ALA A 1 197 ? 14.562 3.105 -14.289 1 94.44 197 ALA A CA 1
ATOM 1464 C C . ALA A 1 197 ? 15.789 3.887 -13.844 1 94.44 197 ALA A C 1
ATOM 1466 O O . ALA A 1 197 ? 15.672 4.926 -13.195 1 94.44 197 ALA A O 1
ATOM 1467 N N . VAL A 1 198 ? 16.984 3.387 -14.172 1 95.56 198 VAL A N 1
ATOM 1468 C CA . VAL A 1 198 ? 18.234 4.082 -13.875 1 95.56 198 VAL A CA 1
ATOM 1469 C C . VAL A 1 198 ? 18.25 5.434 -14.586 1 95.56 198 VAL A C 1
ATOM 1471 O O . VAL A 1 198 ? 18.641 6.445 -14 1 95.56 198 VAL A O 1
ATOM 1474 N N . GLY A 1 199 ? 17.859 5.43 -15.844 1 95.88 199 GLY A N 1
ATOM 1475 C CA . GLY A 1 199 ? 17.766 6.676 -16.594 1 95.88 199 GLY A CA 1
ATOM 1476 C C . GLY A 1 199 ? 16.828 7.688 -15.961 1 95.88 199 GLY A C 1
ATOM 1477 O O . GLY A 1 199 ? 17.141 8.875 -15.898 1 95.88 199 GLY A O 1
ATOM 1478 N N . LEU A 1 200 ? 15.664 7.223 -15.547 1 94 200 LEU A N 1
ATOM 1479 C CA . LEU A 1 200 ? 14.703 8.094 -14.891 1 94 200 LEU A CA 1
ATOM 1480 C C . LEU A 1 200 ? 15.281 8.672 -13.602 1 94 200 LEU A C 1
ATOM 1482 O O . LEU A 1 200 ? 15.086 9.852 -13.297 1 94 200 LEU A O 1
ATOM 1486 N N . LYS A 1 201 ? 15.992 7.867 -12.82 1 92.94 201 LYS A N 1
ATOM 1487 C CA . LYS A 1 201 ? 16.625 8.336 -11.586 1 92.94 201 LYS A CA 1
ATOM 1488 C C . LYS A 1 201 ? 17.703 9.359 -11.883 1 92.94 201 LYS A C 1
ATOM 1490 O O . LYS A 1 201 ? 17.891 10.32 -11.125 1 92.94 201 LYS A O 1
ATOM 1495 N N . ALA A 1 202 ? 18.469 9.125 -12.938 1 95.19 202 ALA A N 1
ATOM 1496 C CA . ALA A 1 202 ? 19.484 10.094 -13.352 1 95.19 202 ALA A CA 1
ATOM 1497 C C . ALA A 1 202 ? 18.859 11.445 -13.688 1 95.19 202 ALA A C 1
ATOM 1499 O O . ALA A 1 202 ? 19.406 12.492 -13.336 1 95.19 202 ALA A O 1
ATOM 1500 N N . LEU A 1 203 ? 17.766 11.375 -14.359 1 94.19 203 LEU A N 1
ATOM 1501 C CA . LEU A 1 203 ? 17.062 12.609 -14.695 1 94.19 203 LEU A CA 1
ATOM 1502 C C . LEU A 1 203 ? 16.609 13.336 -13.43 1 94.19 203 LEU A C 1
ATOM 1504 O O . LEU A 1 203 ? 16.688 14.562 -13.352 1 94.19 203 LEU A O 1
ATOM 1508 N N . VAL A 1 204 ? 16.109 12.609 -12.461 1 90.88 204 VAL A N 1
ATOM 1509 C CA . VAL A 1 204 ? 15.711 13.188 -11.18 1 90.88 204 VAL A CA 1
ATOM 1510 C C . VAL A 1 204 ? 16.922 13.852 -10.516 1 90.88 204 VAL A C 1
ATOM 1512 O O . VAL A 1 204 ? 16.812 14.945 -9.961 1 90.88 204 VAL A O 1
ATOM 1515 N N . MET A 1 205 ? 18.047 13.188 -10.562 1 92.5 205 MET A N 1
ATOM 1516 C CA . MET A 1 205 ? 19.281 13.734 -9.984 1 92.5 205 MET A CA 1
ATOM 1517 C C . MET A 1 205 ? 19.656 15.062 -10.648 1 92.5 205 MET A C 1
ATOM 1519 O O . MET A 1 205 ? 20.062 16 -9.969 1 92.5 205 MET A O 1
ATOM 1523 N N . VAL A 1 206 ? 19.516 15.141 -11.93 1 93.19 206 VAL A N 1
ATOM 1524 C CA . VAL A 1 206 ? 19.812 16.359 -12.672 1 93.19 206 VAL A CA 1
ATOM 1525 C C . VAL A 1 206 ? 18.859 17.469 -12.258 1 93.19 206 VAL A C 1
ATOM 1527 O O . VAL A 1 206 ? 19.281 18.609 -12.047 1 93.19 206 VAL A O 1
ATOM 1530 N N . LEU A 1 207 ? 17.609 17.125 -12.109 1 90.44 207 LEU A N 1
ATOM 1531 C CA . LEU A 1 207 ? 16.609 18.125 -11.711 1 90.44 207 LEU A CA 1
ATOM 1532 C C . LEU A 1 207 ? 16.906 18.656 -10.312 1 90.44 207 LEU A C 1
ATOM 1534 O O . LEU A 1 207 ? 16.75 19.844 -10.047 1 90.44 207 LEU A O 1
ATOM 1538 N N . ILE A 1 208 ? 17.297 17.766 -9.438 1 87.56 208 ILE A N 1
ATOM 1539 C CA . ILE A 1 208 ? 17.641 18.188 -8.078 1 87.56 208 ILE A CA 1
ATOM 1540 C C . ILE A 1 208 ? 18.875 19.078 -8.117 1 87.56 208 ILE A C 1
ATOM 1542 O O . ILE A 1 208 ? 18.938 20.078 -7.398 1 87.56 208 ILE A O 1
ATOM 1546 N N . ALA A 1 209 ? 19.828 18.734 -8.93 1 90.12 209 ALA A N 1
ATOM 1547 C CA . ALA A 1 209 ? 21.094 19.469 -9.023 1 90.12 209 ALA A CA 1
ATOM 1548 C C . ALA A 1 209 ? 20.859 20.891 -9.508 1 90.12 209 ALA A C 1
ATOM 1550 O O . ALA A 1 209 ? 21.547 21.828 -9.086 1 90.12 209 ALA A O 1
ATOM 1551 N N . PHE A 1 210 ? 19.797 21.078 -10.32 1 87.44 210 PHE A N 1
ATOM 1552 C CA . PHE A 1 210 ? 19.578 22.391 -10.922 1 87.44 210 PHE A CA 1
ATOM 1553 C C . PHE A 1 210 ? 18.406 23.109 -10.242 1 87.44 210 PHE A C 1
ATOM 1555 O O . PHE A 1 210 ? 18.125 24.25 -10.57 1 87.44 210 PHE A O 1
ATOM 1562 N N . ALA A 1 211 ? 17.641 22.297 -9.508 1 75.06 211 ALA A N 1
ATOM 1563 C CA . ALA A 1 211 ? 16.516 22.953 -8.836 1 75.06 211 ALA A CA 1
ATOM 1564 C C . ALA A 1 211 ? 17 24.078 -7.926 1 75.06 211 ALA A C 1
ATOM 1566 O O . ALA A 1 211 ? 18.047 23.969 -7.297 1 75.06 211 ALA A O 1
ATOM 1567 N N . ARG A 1 212 ? 16.609 25.312 -8.273 1 60.16 212 ARG A N 1
ATOM 1568 C CA . ARG A 1 212 ? 16.938 26.531 -7.531 1 60.16 212 ARG A CA 1
ATOM 1569 C C . ARG A 1 212 ? 16.531 26.391 -6.066 1 60.16 212 ARG A C 1
ATOM 1571 O O . ARG A 1 212 ? 15.484 25.828 -5.75 1 60.16 212 ARG A O 1
ATOM 1578 N N . ALA A 1 213 ? 17.469 26.359 -5.051 1 51.56 213 ALA A N 1
ATOM 1579 C CA . ALA A 1 213 ? 17.328 26.344 -3.598 1 51.56 213 ALA A CA 1
ATOM 1580 C C . ALA A 1 213 ? 16.078 27.125 -3.164 1 51.56 213 ALA A C 1
ATOM 1582 O O . ALA A 1 213 ? 15.961 28.312 -3.451 1 51.56 213 ALA A O 1
ATOM 1583 N N . ASP A 1 214 ? 14.938 26.719 -3.377 1 48.22 214 ASP A N 1
ATOM 1584 C CA . ASP A 1 214 ? 13.875 27.547 -2.82 1 48.22 214 ASP A CA 1
ATOM 1585 C C . ASP A 1 214 ? 14.242 28.047 -1.427 1 48.22 214 ASP A C 1
ATOM 1587 O O . ASP A 1 214 ? 14.867 27.328 -0.647 1 48.22 214 ASP A O 1
ATOM 1591 N N . ASP A 1 215 ? 14.461 29.328 -1.219 1 41.22 215 ASP A N 1
ATOM 1592 C CA . ASP A 1 215 ? 14.648 30.078 0.024 1 41.22 215 ASP A CA 1
ATOM 1593 C C . ASP A 1 215 ? 13.742 29.531 1.128 1 41.22 215 ASP A C 1
ATOM 1595 O O . ASP A 1 215 ? 12.523 29.703 1.071 1 41.22 215 ASP A O 1
ATOM 1599 N N . TYR A 1 216 ? 13.766 28.312 1.426 1 42.16 216 TYR A N 1
ATOM 1600 C CA . TYR A 1 216 ? 13.07 27.938 2.652 1 42.16 216 TYR A CA 1
ATOM 1601 C C . TYR A 1 216 ? 13.25 29 3.729 1 42.16 216 TYR A C 1
ATOM 1603 O O . TYR A 1 216 ? 14.352 29.188 4.258 1 42.16 216 TYR A O 1
ATOM 1611 N N . LYS A 1 217 ? 12.633 30.156 3.574 1 39.84 217 LYS A N 1
ATOM 1612 C CA . LYS A 1 217 ? 12.594 31.109 4.68 1 39.84 217 LYS A CA 1
ATOM 1613 C C . LYS A 1 217 ? 12 30.469 5.934 1 39.84 217 LYS A C 1
ATOM 1615 O O . LYS A 1 217 ? 10.891 29.938 5.898 1 39.84 217 LYS A O 1
ATOM 1620 N N . PRO A 1 218 ? 12.742 30.156 6.969 1 39.19 218 PRO A N 1
ATOM 1621 C CA . PRO A 1 218 ? 12.18 29.797 8.273 1 39.19 218 PRO A CA 1
ATOM 1622 C C . PRO A 1 218 ? 10.984 30.672 8.656 1 39.19 218 PRO A C 1
ATOM 1624 O O . PRO A 1 218 ? 10.953 31.859 8.328 1 39.19 218 PRO A O 1
ATOM 1627 N N . LYS A 1 219 ? 9.727 30.156 8.523 1 38.28 219 LYS A N 1
ATOM 1628 C CA . LYS A 1 219 ? 8.734 31.062 9.109 1 38.28 219 LYS A CA 1
ATOM 1629 C C . LYS A 1 219 ? 9.289 31.75 10.352 1 38.28 219 LYS A C 1
ATOM 1631 O O . LYS A 1 219 ? 9.742 31.094 11.289 1 38.28 219 LYS A O 1
ATOM 1636 N N . GLU A 1 220 ? 9.719 33.031 10.414 1 32.38 220 GLU A N 1
ATOM 1637 C CA . GLU A 1 220 ? 9.82 33.844 11.625 1 32.38 220 GLU A CA 1
ATOM 1638 C C . GLU A 1 220 ? 8.508 33.844 12.406 1 32.38 220 GLU A C 1
ATOM 1640 O O . GLU A 1 220 ? 7.426 33.875 11.82 1 32.38 220 GLU A O 1
ATOM 1645 N N . MET B 1 1 ? -7.879 -1.882 16.547 1 79.12 1 MET B N 1
ATOM 1646 C CA . MET B 1 1 ? -8.898 -2.891 16.25 1 79.12 1 MET B CA 1
ATOM 1647 C C . MET B 1 1 ? -9.195 -2.939 14.758 1 79.12 1 MET B C 1
ATOM 1649 O O . MET B 1 1 ? -9.203 -4.016 14.156 1 79.12 1 MET B O 1
ATOM 1653 N N . GLN B 1 2 ? -9.25 -1.835 14.125 1 85 2 GLN B N 1
ATOM 1654 C CA . GLN B 1 2 ? -9.555 -1.819 12.703 1 85 2 GLN B CA 1
ATOM 1655 C C . GLN B 1 2 ? -8.383 -2.346 11.883 1 85 2 GLN B C 1
ATOM 1657 O O . GLN B 1 2 ? -8.578 -3.037 10.883 1 85 2 GLN B O 1
ATOM 1662 N N . ALA B 1 3 ? -7.219 -2.053 12.359 1 87.62 3 ALA B N 1
ATOM 1663 C CA . ALA B 1 3 ? -6.027 -2.539 11.664 1 87.62 3 ALA B CA 1
ATOM 1664 C C . ALA B 1 3 ? -5.938 -4.059 11.734 1 87.62 3 ALA B C 1
ATOM 1666 O O . ALA B 1 3 ? -5.543 -4.711 10.766 1 87.62 3 ALA B O 1
ATOM 1667 N N . LEU B 1 4 ? -6.301 -4.605 12.898 1 91.38 4 LEU B N 1
ATOM 1668 C CA . LEU B 1 4 ? -6.312 -6.051 13.078 1 91.38 4 LEU B CA 1
ATOM 1669 C C . LEU B 1 4 ? -7.293 -6.707 12.109 1 91.38 4 LEU B C 1
ATOM 1671 O O . LEU B 1 4 ? -6.961 -7.699 11.461 1 91.38 4 LEU B O 1
ATOM 1675 N N . ALA B 1 5 ? -8.422 -6.133 12.023 1 91.56 5 ALA B N 1
ATOM 1676 C CA . ALA B 1 5 ? -9.453 -6.648 11.125 1 91.56 5 ALA B CA 1
ATOM 1677 C C . ALA B 1 5 ? -9.008 -6.543 9.672 1 91.56 5 ALA B C 1
ATOM 1679 O O . ALA B 1 5 ? -9.281 -7.438 8.867 1 91.56 5 ALA B O 1
ATOM 1680 N N . THR B 1 6 ? -8.367 -5.441 9.32 1 91.94 6 THR B N 1
ATOM 1681 C CA . THR B 1 6 ? -7.879 -5.23 7.961 1 91.94 6 THR B CA 1
ATOM 1682 C C . THR B 1 6 ? -6.859 -6.301 7.578 1 91.94 6 THR B C 1
ATOM 1684 O O . THR B 1 6 ? -6.949 -6.895 6.504 1 91.94 6 THR B O 1
ATOM 1687 N N . GLY B 1 7 ? -5.91 -6.555 8.484 1 93.19 7 GLY B N 1
ATOM 1688 C CA . GLY B 1 7 ? -4.941 -7.613 8.234 1 93.19 7 GLY B CA 1
ATOM 1689 C C . GLY B 1 7 ? -5.582 -8.977 8.062 1 93.19 7 GLY B C 1
ATOM 1690 O O . GLY B 1 7 ? -5.203 -9.734 7.168 1 93.19 7 GLY B O 1
ATOM 1691 N N . LEU B 1 8 ? -6.523 -9.242 8.953 1 93.69 8 LEU B N 1
ATOM 1692 C CA . LEU B 1 8 ? -7.25 -10.508 8.922 1 93.69 8 LEU B CA 1
ATOM 1693 C C . LEU B 1 8 ? -7.953 -10.703 7.582 1 93.69 8 LEU B C 1
ATOM 1695 O O . LEU B 1 8 ? -7.844 -11.766 6.965 1 93.69 8 LEU B O 1
ATOM 1699 N N . LEU B 1 9 ? -8.578 -9.664 7.113 1 92.94 9 LEU B N 1
ATOM 1700 C CA . LEU B 1 9 ? -9.367 -9.734 5.887 1 92.94 9 LEU B CA 1
ATOM 1701 C C . LEU B 1 9 ? -8.461 -9.789 4.66 1 92.94 9 LEU B C 1
ATOM 1703 O O . LEU B 1 9 ? -8.75 -10.516 3.705 1 92.94 9 LEU B O 1
ATOM 1707 N N . ASP B 1 10 ? -7.41 -9.016 4.68 1 93.94 10 ASP B N 1
ATOM 1708 C CA . ASP B 1 10 ? -6.512 -9.016 3.527 1 93.94 10 ASP B CA 1
ATOM 1709 C C . ASP B 1 10 ? -5.836 -10.375 3.361 1 93.94 10 ASP B C 1
ATOM 1711 O O . ASP B 1 10 ? -5.656 -10.852 2.238 1 93.94 10 ASP B O 1
ATOM 1715 N N . ALA B 1 11 ? -5.43 -11 4.445 1 92.75 11 ALA B N 1
ATOM 1716 C CA . ALA B 1 11 ? -4.832 -12.328 4.363 1 92.75 11 ALA B CA 1
ATOM 1717 C C . ALA B 1 11 ? -5.828 -13.344 3.809 1 92.75 11 ALA B C 1
ATOM 1719 O O . ALA B 1 11 ? -5.477 -14.164 2.963 1 92.75 11 ALA B O 1
ATOM 1720 N N . THR B 1 12 ? -7.035 -13.266 4.234 1 90.56 12 THR B N 1
ATOM 1721 C CA . THR B 1 12 ? -8.07 -14.211 3.822 1 90.56 12 THR B CA 1
ATOM 1722 C C . THR B 1 12 ? -8.445 -14 2.359 1 90.56 12 THR B C 1
ATOM 1724 O O . THR B 1 12 ? -8.547 -14.961 1.595 1 90.56 12 THR B O 1
ATOM 1727 N N . THR B 1 13 ? -8.625 -12.742 1.953 1 91.19 13 THR B N 1
ATOM 1728 C CA . THR B 1 13 ? -9 -12.461 0.573 1 91.19 13 THR B CA 1
ATOM 1729 C C . THR B 1 13 ? -7.859 -12.797 -0.381 1 91.19 13 THR B C 1
ATOM 1731 O O . THR B 1 13 ? -8.094 -13.281 -1.49 1 91.19 13 THR B O 1
ATOM 1734 N N . TYR B 1 14 ? -6.672 -12.508 0.06 1 90.62 14 TYR B N 1
ATOM 1735 C CA . TYR B 1 14 ? -5.543 -12.867 -0.794 1 90.62 14 TYR B CA 1
ATOM 1736 C C . TYR B 1 14 ? -5.441 -14.383 -0.952 1 90.62 14 TYR B C 1
ATOM 1738 O O . TYR B 1 14 ? -5.168 -14.883 -2.045 1 90.62 14 TYR B O 1
ATOM 1746 N N . ALA B 1 15 ? -5.609 -15.133 0.08 1 88.94 15 ALA B N 1
ATOM 1747 C CA . ALA B 1 15 ? -5.555 -16.594 0.029 1 88.94 15 ALA B CA 1
ATOM 1748 C C . ALA B 1 15 ? -6.66 -17.156 -0.863 1 88.94 15 ALA B C 1
ATOM 1750 O O . ALA B 1 15 ? -6.438 -18.094 -1.621 1 88.94 15 ALA B O 1
ATOM 1751 N N . ASP B 1 16 ? -7.832 -16.516 -0.796 1 87 16 ASP B N 1
ATOM 1752 C CA . ASP B 1 16 ? -8.992 -17.031 -1.513 1 87 16 ASP B CA 1
ATOM 1753 C C . ASP B 1 16 ? -8.977 -16.594 -2.973 1 87 16 ASP B C 1
ATOM 1755 O O . ASP B 1 16 ? -9.32 -17.359 -3.869 1 87 16 ASP B O 1
ATOM 1759 N N . PHE B 1 17 ? -8.57 -15.266 -3.188 1 87.81 17 PHE B N 1
ATOM 1760 C CA . PHE B 1 17 ? -8.844 -14.656 -4.484 1 87.81 17 PHE B CA 1
ATOM 1761 C C . PHE B 1 17 ? -7.551 -14.211 -5.152 1 87.81 17 PHE B C 1
ATOM 1763 O O . PHE B 1 17 ? -7.562 -13.742 -6.293 1 87.81 17 PHE B O 1
ATOM 1770 N N . HIS B 1 18 ? -6.383 -14.258 -4.453 1 88.31 18 HIS B N 1
ATOM 1771 C CA . HIS B 1 18 ? -5.113 -13.711 -4.914 1 88.31 18 HIS B CA 1
ATOM 1772 C C . HIS B 1 18 ? -5.238 -12.227 -5.242 1 88.31 18 HIS B C 1
ATOM 1774 O O . HIS B 1 18 ? -4.703 -11.766 -6.254 1 88.31 18 HIS B O 1
ATOM 1780 N N . THR B 1 19 ? -6.129 -11.594 -4.582 1 91.44 19 THR B N 1
ATOM 1781 C CA . THR B 1 19 ? -6.43 -10.164 -4.664 1 91.44 19 THR B CA 1
ATOM 1782 C C . THR B 1 19 ? -6.684 -9.586 -3.277 1 91.44 19 THR B C 1
ATOM 1784 O O . THR B 1 19 ? -7.316 -10.219 -2.438 1 91.44 19 THR B O 1
ATOM 1787 N N . PHE B 1 20 ? -6.16 -8.438 -3.061 1 92.69 20 PHE B N 1
ATOM 1788 C CA . PHE B 1 20 ? -6.301 -7.805 -1.754 1 92.69 20 PHE B CA 1
ATOM 1789 C C . PHE B 1 20 ? -7.637 -7.078 -1.646 1 92.69 20 PHE B C 1
ATOM 1791 O O . PHE B 1 20 ? -8.133 -6.527 -2.633 1 92.69 20 PHE B O 1
ATOM 1798 N N . ALA B 1 21 ? -8.141 -7.066 -0.448 1 91 21 ALA B N 1
ATOM 1799 C CA . ALA B 1 21 ? -9.359 -6.309 -0.19 1 91 21 ALA B CA 1
ATOM 1800 C C . ALA B 1 21 ? -9.062 -4.824 -0.008 1 91 21 ALA B C 1
ATOM 1802 O O . ALA B 1 21 ? -9.852 -3.971 -0.414 1 91 21 ALA B O 1
ATOM 1803 N N . SER B 1 22 ? -7.902 -4.59 0.588 1 92.06 22 SER B N 1
ATOM 1804 C CA . SER B 1 22 ? -7.672 -3.205 0.985 1 92.06 22 SER B CA 1
ATOM 1805 C C . SER B 1 22 ? -6.371 -2.672 0.396 1 92.06 22 SER B C 1
ATOM 1807 O O . SER B 1 22 ? -6.203 -1.459 0.243 1 92.06 22 SER B O 1
ATOM 1809 N N . ASN B 1 23 ? -5.391 -3.445 0.16 1 92 23 ASN B N 1
ATOM 1810 C CA . ASN B 1 23 ? -4.133 -3 -0.43 1 92 23 ASN B CA 1
ATOM 1811 C C . ASN B 1 23 ? -4.273 -2.75 -1.929 1 92 23 ASN B C 1
ATOM 1813 O O . ASN B 1 23 ? -3.826 -3.561 -2.742 1 92 23 ASN B O 1
ATOM 1817 N N . GLN B 1 24 ? -4.684 -1.573 -2.279 1 93.06 24 GLN B N 1
ATOM 1818 C CA . GLN B 1 24 ? -5.008 -1.275 -3.67 1 93.06 24 GLN B CA 1
ATOM 1819 C C . GLN B 1 24 ? -3.756 -0.927 -4.465 1 93.06 24 GLN B C 1
ATOM 1821 O O . GLN B 1 24 ? -3.74 -1.049 -5.691 1 93.06 24 GLN B O 1
ATOM 1826 N N . THR B 1 25 ? -2.717 -0.482 -3.768 1 91.25 25 THR B N 1
ATOM 1827 C CA . THR B 1 25 ? -1.451 -0.308 -4.473 1 91.25 25 THR B CA 1
ATOM 1828 C C . THR B 1 25 ? -0.994 -1.624 -5.094 1 91.25 25 THR B C 1
ATOM 1830 O O . THR B 1 25 ? -0.672 -1.676 -6.285 1 91.25 25 THR B O 1
ATOM 1833 N N . GLY B 1 26 ? -0.992 -2.627 -4.344 1 91.56 26 GLY B N 1
ATOM 1834 C CA . GLY B 1 26 ? -0.646 -3.943 -4.855 1 91.56 26 GLY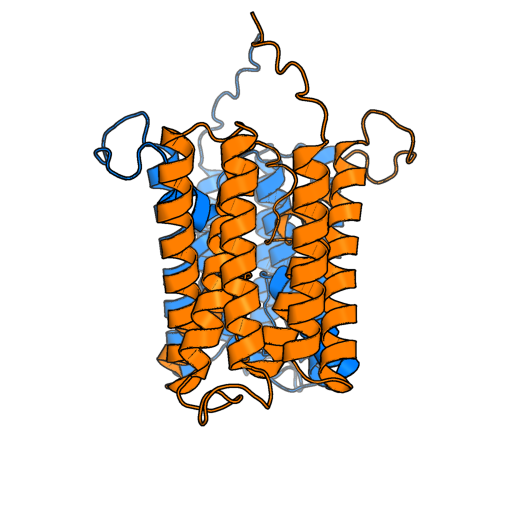 B CA 1
ATOM 1835 C C . GLY B 1 26 ? -1.568 -4.414 -5.965 1 91.56 26 GLY B C 1
ATOM 1836 O O . GLY B 1 26 ? -1.107 -4.906 -6.996 1 91.56 26 GLY B O 1
ATOM 1837 N N . ASN B 1 27 ? -2.891 -4.219 -5.754 1 94.25 27 ASN B N 1
ATOM 1838 C CA . ASN B 1 27 ? -3.865 -4.633 -6.758 1 94.25 27 ASN B CA 1
ATOM 1839 C C . ASN B 1 27 ? -3.648 -3.904 -8.078 1 94.25 27 ASN B C 1
ATOM 1841 O O . ASN B 1 27 ? -3.822 -4.488 -9.148 1 94.25 27 ASN B O 1
ATOM 1845 N N . ALA B 1 28 ? -3.32 -2.646 -7.957 1 93.19 28 ALA B N 1
ATOM 1846 C CA . ALA B 1 28 ? -3.109 -1.854 -9.164 1 93.19 28 ALA B CA 1
ATOM 1847 C C . ALA B 1 28 ? -1.919 -2.377 -9.969 1 93.19 28 ALA B C 1
ATOM 1849 O O . ALA B 1 28 ? -1.978 -2.461 -11.195 1 93.19 28 ALA B O 1
ATOM 1850 N N . ILE B 1 29 ? -0.86 -2.699 -9.273 1 91.56 29 ILE B N 1
ATOM 1851 C CA . ILE B 1 29 ? 0.324 -3.23 -9.938 1 91.56 29 ILE B CA 1
ATOM 1852 C C . ILE B 1 29 ? 0.015 -4.609 -10.516 1 91.56 29 ILE B C 1
ATOM 1854 O O . ILE B 1 29 ? 0.353 -4.898 -11.664 1 91.56 29 ILE B O 1
ATOM 1858 N N . VAL B 1 30 ? -0.615 -5.461 -9.75 1 92.25 30 VAL B N 1
ATOM 1859 C CA . VAL B 1 30 ? -0.978 -6.797 -10.219 1 92.25 30 VAL B CA 1
ATOM 1860 C C . VAL B 1 30 ? -1.893 -6.691 -11.438 1 92.25 30 VAL B C 1
ATOM 1862 O O . VAL B 1 30 ? -1.778 -7.48 -12.375 1 92.25 30 VAL B O 1
ATOM 1865 N N . LEU B 1 31 ? -2.781 -5.75 -11.398 1 93.06 31 LEU B N 1
ATOM 1866 C CA . LEU B 1 31 ? -3.701 -5.535 -12.508 1 93.06 31 LEU B CA 1
ATOM 1867 C C . LEU B 1 31 ? -2.938 -5.266 -13.797 1 93.06 31 LEU B C 1
ATOM 1869 O O . LEU B 1 31 ? -3.26 -5.828 -14.844 1 93.06 31 LEU B O 1
ATOM 1873 N N . THR B 1 32 ? -1.936 -4.402 -13.766 1 92.56 32 THR B N 1
ATOM 1874 C CA . THR B 1 32 ? -1.172 -4.07 -14.969 1 92.56 32 THR B CA 1
ATOM 1875 C C . THR B 1 32 ? -0.398 -5.285 -15.469 1 92.56 32 THR B C 1
ATOM 1877 O O . THR B 1 32 ? -0.374 -5.555 -16.672 1 92.56 32 THR B O 1
ATOM 1880 N N . VAL B 1 33 ? 0.178 -6.082 -14.547 1 90.75 33 VAL B N 1
ATOM 1881 C CA . VAL B 1 33 ? 0.939 -7.27 -14.922 1 90.75 33 VAL B CA 1
ATOM 1882 C C . VAL B 1 33 ? -0.003 -8.336 -15.477 1 90.75 33 VAL B C 1
ATOM 1884 O O . VAL B 1 33 ? 0.295 -8.961 -16.5 1 90.75 33 VAL B O 1
ATOM 1887 N N . ALA B 1 34 ? -1.118 -8.469 -14.852 1 91 34 ALA B N 1
ATOM 1888 C CA . ALA B 1 34 ? -2.104 -9.445 -15.297 1 91 34 ALA B CA 1
ATOM 1889 C C . ALA B 1 34 ? -2.689 -9.062 -16.656 1 91 34 ALA B C 1
ATOM 1891 O O . ALA B 1 34 ? -2.938 -9.922 -17.5 1 91 34 ALA B O 1
ATOM 1892 N N . ALA B 1 35 ? -2.934 -7.824 -16.828 1 90.69 35 ALA B N 1
ATOM 1893 C CA . ALA B 1 35 ? -3.502 -7.336 -18.078 1 90.69 35 ALA B CA 1
ATOM 1894 C C . ALA B 1 35 ? -2.562 -7.605 -19.25 1 90.69 35 ALA B C 1
ATOM 1896 O O . ALA B 1 35 ? -3 -8.055 -20.312 1 90.69 35 ALA B O 1
ATOM 1897 N N . VAL B 1 36 ? -1.34 -7.406 -19.062 1 87.69 36 VAL B N 1
ATOM 1898 C CA . VAL B 1 36 ? -0.35 -7.621 -20.125 1 87.69 36 VAL B CA 1
ATOM 1899 C C . VAL B 1 36 ? -0.113 -9.117 -20.312 1 87.69 36 VAL B C 1
ATOM 1901 O O . VAL B 1 36 ? 0.116 -9.578 -21.422 1 87.69 36 VAL B O 1
ATOM 1904 N N . GLY B 1 37 ? -0.188 -9.93 -19.172 1 84.25 37 GLY B N 1
ATOM 1905 C CA . GLY B 1 37 ? 0.012 -11.367 -19.219 1 84.25 37 GLY B CA 1
ATOM 1906 C C . GLY B 1 37 ? -1.243 -12.133 -19.594 1 84.25 37 GLY B C 1
ATOM 1907 O O . GLY B 1 37 ? -1.237 -13.359 -19.641 1 84.25 37 GLY B O 1
ATOM 1908 N N . VAL B 1 38 ? -2.346 -11.461 -19.75 1 75.56 38 VAL B N 1
ATOM 1909 C CA . VAL B 1 38 ? -3.619 -12 -20.219 1 75.56 38 VAL B CA 1
ATOM 1910 C C . VAL B 1 38 ? -4.156 -13.008 -19.203 1 75.56 38 VAL B C 1
ATOM 1912 O O . VAL B 1 38 ? -4.637 -14.078 -19.578 1 75.56 38 VAL B O 1
ATOM 1915 N N . LEU B 1 39 ? -3.875 -12.766 -18 1 81.56 39 LEU B N 1
ATOM 1916 C CA . LEU B 1 39 ? -4.5 -13.547 -16.953 1 81.56 39 LEU B CA 1
ATOM 1917 C C . LEU B 1 39 ? -5.891 -13.023 -16.625 1 81.56 39 LEU B C 1
ATOM 1919 O O . LEU B 1 39 ? -6.059 -12.227 -15.695 1 81.56 39 LEU B O 1
ATOM 1923 N N . ARG B 1 40 ? -6.902 -13.469 -17.25 1 81.56 40 ARG B N 1
ATOM 1924 C CA . ARG B 1 40 ? -8.242 -12.883 -17.297 1 81.56 40 ARG B CA 1
ATOM 1925 C C . ARG B 1 40 ? -8.859 -12.844 -15.906 1 81.56 40 ARG B C 1
ATOM 1927 O O . ARG B 1 40 ? -9.383 -11.805 -15.484 1 81.56 40 ARG B O 1
ATOM 1934 N N . ILE B 1 41 ? -8.789 -13.969 -15.211 1 79.69 41 ILE B N 1
ATOM 1935 C CA . ILE B 1 41 ? -9.438 -14.039 -13.906 1 79.69 41 ILE B CA 1
ATOM 1936 C C . ILE B 1 41 ? -8.82 -13.016 -12.961 1 79.69 41 ILE B C 1
ATOM 1938 O O . ILE B 1 41 ? -9.531 -12.328 -12.219 1 79.69 41 ILE B O 1
ATOM 1942 N N . GLN B 1 42 ? -7.516 -12.883 -12.969 1 87 42 GLN B N 1
ATOM 1943 C CA . GLN B 1 42 ? -6.84 -11.93 -12.094 1 87 42 GLN B CA 1
ATOM 1944 C C . GLN B 1 42 ? -7.18 -10.492 -12.477 1 87 42 GLN B C 1
ATOM 1946 O O . GLN B 1 42 ? -7.305 -9.625 -11.602 1 87 42 GLN B O 1
ATOM 1951 N N . VAL B 1 43 ? -7.336 -10.266 -13.727 1 89.88 43 VAL B N 1
ATOM 1952 C CA . VAL B 1 43 ? -7.711 -8.938 -14.203 1 89.88 43 VAL B CA 1
ATOM 1953 C C . VAL B 1 43 ? -9.086 -8.562 -13.656 1 89.88 43 VAL B C 1
ATOM 1955 O O . VAL B 1 43 ? -9.273 -7.465 -13.133 1 89.88 43 VAL B O 1
ATOM 1958 N N . VAL B 1 44 ? -9.992 -9.477 -13.742 1 91 44 VAL B N 1
ATOM 1959 C CA . VAL B 1 44 ? -11.359 -9.219 -13.312 1 91 44 VAL B CA 1
ATOM 1960 C C . VAL B 1 44 ? -11.383 -8.969 -11.805 1 91 44 VAL B C 1
ATOM 1962 O O . VAL B 1 44 ? -11.93 -7.973 -11.336 1 91 44 VAL B O 1
ATOM 1965 N N . LEU B 1 45 ? -10.789 -9.781 -11.039 1 92.75 45 LEU B N 1
ATOM 1966 C CA . LEU B 1 45 ? -10.859 -9.703 -9.586 1 92.75 45 LEU B CA 1
ATOM 1967 C C . LEU B 1 45 ? -10.156 -8.445 -9.078 1 92.75 45 LEU B C 1
ATOM 1969 O O . LEU B 1 45 ? -10.688 -7.734 -8.219 1 92.75 45 LEU B O 1
ATOM 1973 N N . THR B 1 46 ? -9.016 -8.164 -9.633 1 93.75 46 THR B N 1
ATOM 1974 C CA . THR B 1 46 ? -8.297 -6.977 -9.188 1 93.75 46 THR B CA 1
ATOM 1975 C C . THR B 1 46 ? -9.031 -5.707 -9.625 1 93.75 46 THR B C 1
ATOM 1977 O O . THR B 1 46 ? -9.062 -4.719 -8.883 1 93.75 46 THR B O 1
ATOM 1980 N N . SER B 1 47 ? -9.633 -5.734 -10.797 1 94.94 47 SER B N 1
ATOM 1981 C CA . SER B 1 47 ? -10.422 -4.598 -11.25 1 94.94 47 SER B CA 1
ATOM 1982 C C . SER B 1 47 ? -11.633 -4.363 -10.352 1 94.94 47 SER B C 1
ATOM 1984 O O . SER B 1 47 ? -11.945 -3.223 -10.008 1 94.94 47 SER B O 1
ATOM 1986 N N . VAL B 1 48 ? -12.266 -5.438 -10.039 1 95.19 48 VAL B N 1
ATOM 1987 C CA . VAL B 1 48 ? -13.438 -5.359 -9.18 1 95.19 48 VAL B CA 1
ATOM 1988 C C . VAL B 1 48 ? -13.039 -4.816 -7.809 1 95.19 48 VAL B C 1
ATOM 1990 O O . VAL B 1 48 ? -13.734 -3.965 -7.25 1 95.19 48 VAL B O 1
ATOM 1993 N N . SER B 1 49 ? -11.977 -5.32 -7.273 1 95.75 49 SER B N 1
ATOM 1994 C CA . SER B 1 49 ? -11.492 -4.848 -5.98 1 95.75 49 SER B CA 1
ATOM 1995 C C . SER B 1 49 ? -11.18 -3.354 -6.02 1 95.75 49 SER B C 1
ATOM 1997 O O . SER B 1 49 ? -11.664 -2.592 -5.18 1 95.75 49 SER B O 1
ATOM 1999 N N . LEU B 1 50 ? -10.453 -2.93 -7.012 1 95.69 50 LEU B N 1
ATOM 2000 C CA . LEU B 1 50 ? -10.039 -1.536 -7.148 1 95.69 50 LEU B CA 1
ATOM 2001 C C . LEU B 1 50 ? -11.25 -0.632 -7.348 1 95.69 50 LEU B C 1
ATOM 2003 O O . LEU B 1 50 ? -11.391 0.386 -6.664 1 95.69 50 LEU B O 1
ATOM 2007 N N . ALA B 1 51 ? -12.125 -0.991 -8.242 1 96.75 51 ALA B N 1
ATOM 2008 C CA . ALA B 1 51 ? -13.297 -0.183 -8.578 1 96.75 51 ALA B CA 1
ATOM 2009 C C . ALA B 1 51 ? -14.227 -0.05 -7.371 1 96.75 51 ALA B C 1
ATOM 2011 O O . ALA B 1 51 ? -14.703 1.047 -7.062 1 96.75 51 ALA B O 1
ATOM 2012 N N . SER B 1 52 ? -14.531 -1.178 -6.711 1 97.62 52 SER B N 1
ATOM 2013 C CA . SER B 1 52 ? -15.43 -1.155 -5.559 1 97.62 52 SER B CA 1
ATOM 2014 C C . SER B 1 52 ? -14.82 -0.353 -4.41 1 97.62 52 SER B C 1
ATOM 2016 O O . SER B 1 52 ? -15.531 0.395 -3.73 1 97.62 52 SER B O 1
ATOM 2018 N N . PHE B 1 53 ? -13.562 -0.514 -4.195 1 97.38 53 PHE B N 1
ATOM 2019 C CA . PHE B 1 53 ? -12.844 0.234 -3.17 1 97.38 53 PHE B CA 1
ATOM 2020 C C . PHE B 1 53 ? -12.945 1.733 -3.422 1 97.38 53 PHE B C 1
ATOM 2022 O O . PHE B 1 53 ? -13.344 2.492 -2.535 1 97.38 53 PHE B O 1
ATOM 2029 N N . LEU B 1 54 ? -12.633 2.162 -4.641 1 96.44 54 LEU B N 1
ATOM 2030 C CA . LEU B 1 54 ? -12.617 3.576 -4.992 1 96.44 54 LEU B CA 1
ATOM 2031 C C . LEU B 1 54 ? -14.031 4.156 -4.996 1 96.44 54 LEU B C 1
ATOM 2033 O O . LEU B 1 54 ? -14.234 5.305 -4.594 1 96.44 54 LEU B O 1
ATOM 2037 N N . LEU B 1 55 ? -14.938 3.391 -5.492 1 97.38 55 LEU B N 1
ATOM 2038 C CA . LEU B 1 55 ? -16.328 3.848 -5.512 1 97.38 55 LEU B CA 1
ATOM 2039 C C . LEU B 1 55 ? -16.828 4.117 -4.098 1 97.38 55 LEU B C 1
ATOM 2041 O O . LEU B 1 55 ? -17.422 5.164 -3.84 1 97.38 55 LEU B O 1
ATOM 2045 N N . CYS B 1 56 ? -16.609 3.182 -3.195 1 97.69 56 CYS B N 1
ATOM 2046 C CA . CYS B 1 56 ? -17.078 3.363 -1.827 1 97.69 56 CYS B CA 1
ATOM 2047 C C . CYS B 1 56 ? -16.297 4.465 -1.122 1 97.69 56 CYS B C 1
ATOM 2049 O O . CYS B 1 56 ? -16.859 5.227 -0.338 1 97.69 56 CYS B O 1
ATOM 2051 N N . ALA B 1 57 ? -14.992 4.531 -1.402 1 96 57 ALA B N 1
ATOM 2052 C CA . ALA B 1 57 ? -14.219 5.645 -0.853 1 96 57 ALA B CA 1
ATOM 2053 C C . ALA B 1 57 ? -14.789 6.984 -1.307 1 96 57 ALA B C 1
ATOM 2055 O O . ALA B 1 57 ? -14.883 7.926 -0.517 1 96 57 ALA B O 1
ATOM 2056 N N . PHE B 1 58 ? -15.148 7.066 -2.555 1 96.06 58 PHE B N 1
ATOM 2057 C CA . PHE B 1 58 ? -15.734 8.273 -3.135 1 96.06 58 PHE B CA 1
ATOM 2058 C C . PHE B 1 58 ? -17.078 8.586 -2.477 1 96.06 58 PHE B C 1
ATOM 2060 O O . PHE B 1 58 ? -17.281 9.711 -2.006 1 96.06 58 PHE B O 1
ATOM 2067 N N . VAL B 1 59 ? -17.938 7.648 -2.451 1 96.94 59 VAL B N 1
ATOM 2068 C CA . VAL B 1 59 ? -19.297 7.844 -1.958 1 96.94 59 VAL B CA 1
ATOM 2069 C C . VAL B 1 59 ? -19.266 8.195 -0.473 1 96.94 59 VAL B C 1
ATOM 2071 O O . VAL B 1 59 ? -19.812 9.219 -0.058 1 96.94 59 VAL B O 1
ATOM 2074 N N . PHE B 1 60 ? -18.594 7.422 0.351 1 95.88 60 PHE B N 1
ATOM 2075 C CA . PHE B 1 60 ? -18.578 7.641 1.793 1 95.88 60 PHE B CA 1
ATOM 2076 C C . PHE B 1 60 ? -17.75 8.867 2.145 1 95.88 60 PHE B C 1
ATOM 2078 O O . PHE B 1 60 ? -18.031 9.547 3.139 1 95.88 60 PHE B O 1
ATOM 2085 N N . GLY B 1 61 ? -16.719 9.109 1.326 1 93.38 61 GLY B N 1
ATOM 2086 C CA . GLY B 1 61 ? -15.961 10.328 1.535 1 93.38 61 GLY B CA 1
ATOM 2087 C C . GLY B 1 61 ? -16.781 11.586 1.359 1 93.38 61 GLY B C 1
ATOM 2088 O O . GLY B 1 61 ? -16.703 12.508 2.182 1 93.38 61 GLY B O 1
ATOM 2089 N N . HIS B 1 62 ? -17.578 11.633 0.365 1 94.5 62 HIS B N 1
ATOM 2090 C CA . HIS B 1 62 ? -18.344 12.844 0.081 1 94.5 62 HIS B CA 1
ATOM 2091 C C . HIS B 1 62 ? -19.547 12.961 1.007 1 94.5 62 HIS B C 1
ATOM 2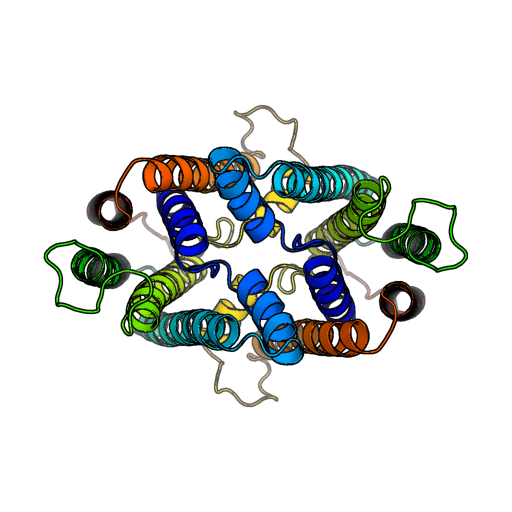093 O O . HIS B 1 62 ? -19.922 14.062 1.419 1 94.5 62 HIS B O 1
ATOM 2099 N N . ILE B 1 63 ? -20.156 11.859 1.33 1 94.44 63 ILE B N 1
ATOM 2100 C CA . ILE B 1 63 ? -21.266 11.906 2.287 1 94.44 63 ILE B CA 1
ATOM 2101 C C . ILE B 1 63 ? -20.75 12.367 3.646 1 94.44 63 ILE B C 1
ATOM 2103 O O . ILE B 1 63 ? -21.422 13.133 4.344 1 94.44 63 ILE B O 1
ATOM 2107 N N . GLY B 1 64 ? -19.594 11.891 3.963 1 91.62 64 GLY B N 1
ATOM 2108 C CA . GLY B 1 64 ? -18.984 12.312 5.211 1 91.62 64 GLY B CA 1
ATOM 2109 C C . GLY B 1 64 ? -18.734 13.812 5.285 1 91.62 64 GLY B C 1
ATOM 2110 O O . GLY B 1 64 ? -18.953 14.43 6.332 1 91.62 64 GLY B O 1
ATOM 2111 N N . LEU B 1 65 ? -18.281 14.383 4.156 1 89.38 65 LEU B N 1
ATOM 2112 C CA . LEU B 1 65 ? -18.047 15.82 4.105 1 89.38 65 LEU B CA 1
ATOM 2113 C C . LEU B 1 65 ? -19.344 16.594 4.324 1 89.38 65 LEU B C 1
ATOM 2115 O O . LEU B 1 65 ? -19.344 17.656 4.941 1 89.38 65 LEU B O 1
ATOM 2119 N N . TRP B 1 66 ? -20.375 16.031 3.834 1 90.69 66 TRP B N 1
ATOM 2120 C CA . TRP B 1 66 ? -21.688 16.672 3.961 1 90.69 66 TRP B CA 1
ATOM 2121 C C . TRP B 1 66 ? -22.25 16.484 5.363 1 90.69 66 TRP B C 1
ATOM 2123 O O . TRP B 1 66 ? -22.844 17.406 5.926 1 90.69 66 TRP B O 1
ATOM 2133 N N . PHE B 1 67 ? -22.094 15.414 6.008 1 89.56 67 PHE B N 1
ATOM 2134 C CA . PHE B 1 67 ? -22.688 15.047 7.289 1 89.56 67 PHE B CA 1
ATOM 2135 C C . PHE B 1 67 ? -21.828 15.539 8.445 1 89.56 67 PHE B C 1
ATOM 2137 O O . PHE B 1 67 ? -22.344 15.836 9.523 1 89.56 67 PHE B O 1
ATOM 2144 N N . GLY B 1 68 ? -20.5 15.688 8.234 1 88.88 68 GLY B N 1
ATOM 2145 C CA . GLY B 1 68 ? -19.531 15.969 9.273 1 88.88 68 GLY B CA 1
ATOM 2146 C C . GLY B 1 68 ? -18.625 14.781 9.578 1 88.88 68 GLY B C 1
ATOM 2147 O O . GLY B 1 68 ? -19.031 13.844 10.266 1 88.88 68 GLY B O 1
ATOM 2148 N N . VAL B 1 69 ? -17.484 14.859 9.25 1 85.81 69 VAL B N 1
ATOM 2149 C CA . VAL B 1 69 ? -16.547 13.734 9.203 1 85.81 69 VAL B CA 1
ATOM 2150 C C . VAL B 1 69 ? -16.203 13.297 10.617 1 85.81 69 VAL B C 1
ATOM 2152 O O . VAL B 1 69 ? -15.727 12.18 10.836 1 85.81 69 VAL B O 1
ATOM 2155 N N . ARG B 1 70 ? -16.453 14.086 11.586 1 87.19 70 ARG B N 1
ATOM 2156 C CA . ARG B 1 70 ? -16.078 13.742 12.953 1 87.19 70 ARG B CA 1
ATOM 2157 C C . ARG B 1 70 ? -17.297 13.531 13.828 1 87.19 70 ARG B C 1
ATOM 2159 O O . ARG B 1 70 ? -17.172 13.25 15.023 1 87.19 70 ARG B O 1
ATOM 2166 N N . ARG B 1 71 ? -18.422 13.68 13.219 1 89.56 71 ARG B N 1
ATOM 2167 C CA . ARG B 1 71 ? -19.656 13.461 13.977 1 89.56 71 ARG B CA 1
ATOM 2168 C C . ARG B 1 71 ? -19.797 11.992 14.367 1 89.56 71 ARG B C 1
ATOM 2170 O O . ARG B 1 71 ? -19.609 11.102 13.539 1 89.56 71 ARG B O 1
ATOM 2177 N N . ARG B 1 72 ? -20.172 11.812 15.594 1 90.62 72 ARG B N 1
ATOM 2178 C CA . ARG B 1 72 ? -20.328 10.453 16.125 1 90.62 72 ARG B CA 1
ATOM 2179 C C . ARG B 1 72 ? -21.359 9.672 15.305 1 90.62 72 ARG B C 1
ATOM 2181 O O . ARG B 1 72 ? -21.156 8.492 15.016 1 90.62 72 ARG B O 1
ATOM 2188 N N . ALA B 1 73 ? -22.406 10.344 14.984 1 92.31 73 ALA B N 1
ATOM 2189 C CA . ALA B 1 73 ? -23.469 9.695 14.211 1 92.31 73 ALA B CA 1
ATOM 2190 C C . ALA B 1 73 ? -22.938 9.188 12.875 1 92.31 73 ALA B C 1
ATOM 2192 O O . ALA B 1 73 ? -23.312 8.102 12.43 1 92.31 73 ALA B O 1
ATOM 2193 N N . TRP B 1 74 ? -22.078 9.93 12.258 1 93.06 74 TRP B N 1
ATOM 2194 C CA . TRP B 1 74 ? -21.516 9.523 10.977 1 93.06 74 TRP B CA 1
ATOM 2195 C C . TRP B 1 74 ? -20.578 8.328 11.148 1 93.06 74 TRP B C 1
ATOM 2197 O O . TRP B 1 74 ? -20.625 7.375 10.367 1 93.06 74 TRP B O 1
ATOM 2207 N N . LEU B 1 75 ? -19.781 8.383 12.164 1 92.44 75 LEU B N 1
ATOM 2208 C CA . LEU B 1 75 ? -18.844 7.297 12.43 1 92.44 75 LEU B CA 1
ATOM 2209 C C . LEU B 1 75 ? -19.578 5.992 12.703 1 92.44 75 LEU B C 1
ATOM 2211 O O . LEU B 1 75 ? -19.172 4.93 12.219 1 92.44 75 LEU B O 1
ATOM 2215 N N . LEU B 1 76 ? -20.656 6.125 13.422 1 94.25 76 LEU B N 1
ATOM 2216 C CA . LEU B 1 76 ? -21.453 4.945 13.742 1 94.25 76 LEU B CA 1
ATOM 2217 C C . LEU B 1 76 ? -22.156 4.414 12.5 1 94.25 76 LEU B C 1
ATOM 2219 O O . LEU B 1 76 ? -22.172 3.205 12.258 1 94.25 76 LEU B O 1
ATOM 2223 N N . MET B 1 77 ? -22.688 5.301 11.742 1 95.44 77 MET B N 1
ATOM 2224 C CA . MET B 1 77 ? -23.438 4.898 10.547 1 95.44 77 MET B CA 1
ATOM 2225 C C . MET B 1 77 ? -22.516 4.234 9.531 1 95.44 77 MET B C 1
ATOM 2227 O O . MET B 1 77 ? -22.844 3.186 8.977 1 95.44 77 MET B O 1
ATOM 2231 N N . THR B 1 78 ? -21.406 4.883 9.219 1 95.19 78 THR B N 1
ATOM 2232 C CA . THR B 1 78 ? -20.484 4.328 8.242 1 95.19 78 THR B CA 1
ATOM 2233 C C . THR B 1 78 ? -19.938 2.982 8.711 1 95.19 78 THR B C 1
ATOM 2235 O O . THR B 1 78 ? -19.812 2.047 7.914 1 95.19 78 THR B O 1
ATOM 2238 N N . THR B 1 79 ? -19.641 2.842 9.992 1 94.88 79 THR B N 1
ATOM 2239 C CA . THR B 1 79 ? -19.156 1.583 10.539 1 94.88 79 THR B CA 1
ATOM 2240 C C . THR B 1 79 ? -20.219 0.502 10.461 1 94.88 79 THR B C 1
ATOM 2242 O O . THR B 1 79 ? -19.922 -0.658 10.172 1 94.88 79 THR B O 1
ATOM 2245 N N . ALA B 1 80 ? -21.422 0.867 10.711 1 96.94 80 ALA B N 1
ATOM 2246 C CA . ALA B 1 80 ? -22.547 -0.073 10.609 1 96.94 80 ALA B CA 1
ATOM 2247 C C . ALA B 1 80 ? -22.703 -0.592 9.18 1 96.94 80 ALA B C 1
ATOM 2249 O O . ALA B 1 80 ? -22.938 -1.784 8.969 1 96.94 80 ALA B O 1
ATOM 2250 N N . ILE B 1 81 ? -22.594 0.285 8.242 1 97.62 81 ILE B N 1
ATOM 2251 C CA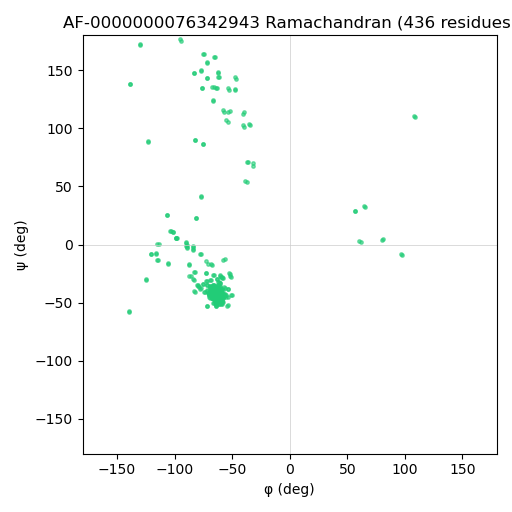 . ILE B 1 81 ? -22.719 -0.105 6.84 1 97.62 81 ILE B CA 1
ATOM 2252 C C . ILE B 1 81 ? -21.562 -1.026 6.457 1 97.62 81 ILE B C 1
ATOM 2254 O O . ILE B 1 81 ? -21.75 -2.012 5.742 1 97.62 81 ILE B O 1
ATOM 2258 N N . GLN B 1 82 ? -20.391 -0.715 6.879 1 96.44 82 GLN B N 1
ATOM 2259 C CA . GLN B 1 82 ? -19.234 -1.593 6.668 1 96.44 82 GLN B CA 1
ATOM 2260 C C . GLN B 1 82 ? -19.5 -2.99 7.219 1 96.44 82 GLN B C 1
ATOM 2262 O O . GLN B 1 82 ? -19.203 -3.99 6.562 1 96.44 82 GLN B O 1
ATOM 2267 N N . MET B 1 83 ? -20.094 -3.021 8.406 1 96.69 83 MET B N 1
ATOM 2268 C CA . MET B 1 83 ? -20.422 -4.297 9.031 1 96.69 83 MET B CA 1
ATOM 2269 C C . MET B 1 83 ? -21.422 -5.074 8.172 1 96.69 83 MET B C 1
ATOM 2271 O O . MET B 1 83 ? -21.312 -6.297 8.047 1 96.69 83 MET B O 1
ATOM 2275 N N . VAL B 1 84 ? -22.375 -4.379 7.641 1 97.75 84 VAL B N 1
ATOM 2276 C CA . VAL B 1 84 ? -23.359 -5.016 6.781 1 97.75 84 VAL B CA 1
ATOM 2277 C C . VAL B 1 84 ? -22.672 -5.633 5.566 1 97.75 84 VAL B C 1
ATOM 2279 O O . VAL B 1 84 ? -23 -6.754 5.168 1 97.75 84 VAL B O 1
ATOM 2282 N N . PHE B 1 85 ? -21.734 -4.875 4.879 1 97.69 85 PHE B N 1
ATOM 2283 C CA . PHE B 1 85 ? -20.969 -5.426 3.766 1 97.69 85 PHE B CA 1
ATOM 2284 C C . PHE B 1 85 ? -20.328 -6.75 4.156 1 97.69 85 PHE B C 1
ATOM 2286 O O . PHE B 1 85 ? -20.406 -7.727 3.406 1 97.69 85 PHE B O 1
ATOM 2293 N N . LEU B 1 86 ? -19.734 -6.828 5.379 1 96.56 86 LEU B N 1
ATOM 2294 C CA . LEU B 1 86 ? -19.016 -8.016 5.832 1 96.56 86 LEU B CA 1
ATOM 2295 C C . LEU B 1 86 ? -19.984 -9.156 6.137 1 96.56 86 LEU B C 1
ATOM 2297 O O . LEU B 1 86 ? -19.688 -10.312 5.84 1 96.56 86 LEU B O 1
ATOM 2301 N N . ILE B 1 87 ? -21.141 -8.844 6.742 1 96.44 87 ILE B N 1
ATOM 2302 C CA . ILE B 1 87 ? -22.125 -9.859 7.062 1 96.44 87 ILE B CA 1
ATOM 2303 C C . ILE B 1 87 ? -22.641 -10.508 5.773 1 96.44 87 ILE B C 1
ATOM 2305 O O . ILE B 1 87 ? -22.734 -11.734 5.684 1 96.44 87 ILE B O 1
ATOM 2309 N N . VAL B 1 88 ? -22.953 -9.656 4.773 1 95 88 VAL B N 1
ATOM 2310 C CA . VAL B 1 88 ? -23.438 -10.18 3.496 1 95 88 VAL B CA 1
ATOM 2311 C C . VAL B 1 88 ? -22.344 -11.055 2.865 1 95 88 VAL B C 1
ATOM 2313 O O . VAL B 1 88 ? -22.641 -12.133 2.338 1 95 88 VAL B O 1
ATOM 2316 N N . ALA B 1 89 ? -21.062 -10.609 2.9 1 93.56 89 ALA B N 1
ATOM 2317 C CA . ALA B 1 89 ? -19.953 -11.406 2.373 1 93.56 89 ALA B CA 1
ATOM 2318 C C . ALA B 1 89 ? -19.844 -12.75 3.096 1 93.56 89 ALA B C 1
ATOM 2320 O O . ALA B 1 89 ? -19.625 -13.781 2.465 1 93.56 89 ALA B O 1
ATOM 2321 N N . ALA B 1 90 ? -20 -12.773 4.461 1 92.38 90 ALA B N 1
ATOM 2322 C CA . ALA B 1 90 ? -19.922 -14 5.25 1 92.38 90 ALA B CA 1
ATOM 2323 C C . ALA B 1 90 ? -21.031 -14.969 4.848 1 92.38 90 ALA B C 1
ATOM 2325 O O . ALA B 1 90 ? -20.797 -16.172 4.758 1 92.38 90 ALA B O 1
ATOM 2326 N N . VAL B 1 91 ? -22.188 -14.43 4.617 1 90.81 91 VAL B N 1
ATOM 2327 C CA . VAL B 1 91 ? -23.328 -15.258 4.219 1 90.81 91 VAL B CA 1
ATOM 2328 C C . VAL B 1 91 ? -23.062 -15.875 2.85 1 90.81 91 VAL B C 1
ATOM 2330 O O . VAL B 1 91 ? -23.328 -17.062 2.639 1 90.81 91 VAL B O 1
ATOM 2333 N N . LEU B 1 92 ? -22.562 -15.062 1.919 1 89.12 92 LEU B N 1
ATOM 2334 C CA . LEU B 1 92 ? -22.266 -15.555 0.577 1 89.12 92 LEU B CA 1
ATOM 2335 C C . LEU B 1 92 ? -21.203 -16.656 0.617 1 89.12 92 LEU B C 1
ATOM 2337 O O . LEU B 1 92 ? -21.234 -17.578 -0.197 1 89.12 92 LEU B O 1
ATOM 2341 N N . LEU B 1 93 ? -20.281 -16.594 1.539 1 87.81 93 LEU B N 1
ATOM 2342 C CA . LEU B 1 93 ? -19.188 -17.547 1.63 1 87.81 93 LEU B CA 1
ATOM 2343 C C . LEU B 1 93 ? -19.594 -18.766 2.455 1 87.81 93 LEU B C 1
ATOM 2345 O O . LEU B 1 93 ? -18.906 -19.797 2.418 1 87.81 93 LEU B O 1
ATOM 2349 N N . SER B 1 94 ? -20.594 -18.688 3.203 1 86.31 94 SER B N 1
ATOM 2350 C CA . SER B 1 94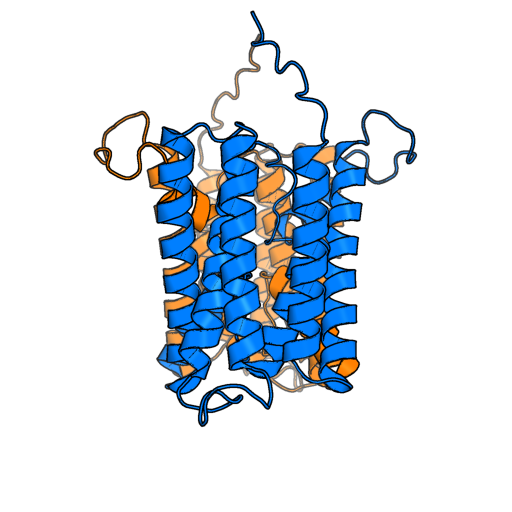 ? -21.016 -19.75 4.098 1 86.31 94 SER B CA 1
ATOM 2351 C C . SER B 1 94 ? -21.609 -20.938 3.318 1 86.31 94 SER B C 1
ATOM 2353 O O . SER B 1 94 ? -22.125 -20.75 2.215 1 86.31 94 SER B O 1
ATOM 2355 N N . PRO B 1 95 ? -21.328 -22.125 3.82 1 81.25 95 PRO B N 1
ATOM 2356 C CA . PRO B 1 95 ? -21.891 -23.312 3.166 1 81.25 95 PRO B CA 1
ATOM 2357 C C . PRO B 1 95 ? -23.406 -23.219 2.992 1 81.25 95 PRO B C 1
ATOM 2359 O O . PRO B 1 95 ? -23.969 -23.859 2.098 1 81.25 95 PRO B O 1
ATOM 2362 N N . SER B 1 96 ? -24.031 -22.484 3.771 1 74.88 96 SER B N 1
ATOM 2363 C CA . SER B 1 96 ? -25.484 -22.359 3.717 1 74.88 96 SER B CA 1
ATOM 2364 C C . SER B 1 96 ? -25.891 -21.234 2.779 1 74.88 96 SER B C 1
ATOM 2366 O O . SER B 1 96 ? -27.078 -20.891 2.697 1 74.88 96 SER B O 1
ATOM 2368 N N . GLY B 1 97 ? -24.859 -20.625 2.186 1 67.38 97 GLY B N 1
ATOM 2369 C CA . GLY B 1 97 ? -25.188 -19.547 1.265 1 67.38 97 GLY B CA 1
ATOM 2370 C C . GLY B 1 97 ? -25.734 -20.031 -0.06 1 67.38 97 GLY B C 1
ATOM 2371 O O . GLY B 1 97 ? -25.859 -21.25 -0.278 1 67.38 97 GLY B O 1
ATOM 2372 N N . PRO B 1 98 ? -26.344 -19.094 -0.788 1 67.94 98 PRO B N 1
ATOM 2373 C CA . PRO B 1 98 ? -26.938 -19.484 -2.074 1 67.94 98 PRO B CA 1
ATOM 2374 C C . PRO B 1 98 ? -26 -20.328 -2.93 1 67.94 98 PRO B C 1
ATOM 2376 O O . PRO B 1 98 ? -24.781 -20.172 -2.844 1 67.94 98 PRO B O 1
ATOM 2379 N N . PRO B 1 99 ? -26.578 -21.25 -3.619 1 62.06 99 PRO B N 1
ATOM 2380 C CA . PRO B 1 99 ? -25.766 -22.078 -4.508 1 62.06 99 PRO B CA 1
ATOM 2381 C C . PRO B 1 99 ? -24.922 -21.25 -5.477 1 62.06 99 PRO B C 1
ATOM 2383 O O . PRO B 1 99 ? -25.359 -20.219 -5.957 1 62.06 99 PRO B O 1
ATOM 2386 N N . GLY B 1 100 ? -23.609 -21.5 -5.73 1 57.97 100 GLY B N 1
ATOM 2387 C CA . GLY B 1 100 ? -22.75 -20.828 -6.695 1 57.97 100 GLY B CA 1
ATOM 2388 C C . GLY B 1 100 ? -21.922 -19.719 -6.082 1 57.97 100 GLY B C 1
ATOM 2389 O O . GLY B 1 100 ? -21.109 -19.094 -6.77 1 57.97 100 GLY B O 1
ATOM 2390 N N . THR B 1 101 ? -22.297 -19.5 -4.863 1 53.38 101 THR B N 1
ATOM 2391 C CA . THR B 1 101 ? -21.578 -18.375 -4.266 1 53.38 101 THR B CA 1
ATOM 2392 C C . THR B 1 101 ? -20.312 -18.859 -3.57 1 53.38 101 THR B C 1
ATOM 2394 O O . THR B 1 101 ? -19.547 -18.047 -3.041 1 53.38 101 THR B O 1
ATOM 2397 N N . ALA B 1 102 ? -20.25 -20.016 -3.668 1 57.31 102 ALA B N 1
ATOM 2398 C CA . ALA B 1 102 ? -19.047 -20.562 -3.021 1 57.31 102 ALA B CA 1
ATOM 2399 C C . ALA B 1 102 ? -17.781 -20.078 -3.717 1 57.31 102 ALA B C 1
ATOM 2401 O O . ALA B 1 102 ? -17.844 -19.531 -4.82 1 57.31 102 ALA B O 1
ATOM 2402 N N . LEU B 1 103 ? -16.672 -20.172 -3.055 1 63.94 103 LEU B N 1
ATOM 2403 C CA . LEU B 1 103 ? -15.359 -19.828 -3.605 1 63.94 103 LEU B CA 1
ATOM 2404 C C . LEU B 1 103 ? -15.164 -20.453 -4.98 1 63.94 103 LEU B C 1
ATOM 2406 O O . LEU B 1 103 ? -15.641 -21.562 -5.234 1 63.94 103 LEU B O 1
ATOM 2410 N N . LYS B 1 104 ? -14.664 -19.625 -5.984 1 64.06 104 LYS B N 1
ATOM 2411 C CA . LYS B 1 104 ? -14.375 -20.016 -7.359 1 64.06 104 LYS B CA 1
ATOM 2412 C C . LYS B 1 104 ? -15.641 -20.031 -8.203 1 64.06 104 LYS B C 1
ATOM 2414 O O . LYS B 1 104 ? -15.617 -20.438 -9.375 1 64.06 104 LYS B O 1
ATOM 2419 N N . GLY B 1 105 ? -16.703 -19.609 -7.586 1 64.62 105 GLY B N 1
ATOM 2420 C CA . GLY B 1 105 ? -17.953 -19.516 -8.32 1 64.62 105 GLY B CA 1
ATOM 2421 C C . GLY B 1 105 ? -18.219 -18.141 -8.883 1 64.62 105 GLY B C 1
ATOM 2422 O O . GLY B 1 105 ? -17.375 -17.25 -8.781 1 64.62 105 GLY B O 1
ATOM 2423 N N . PRO B 1 106 ? -19.25 -18.047 -9.57 1 64.75 106 PRO B N 1
ATOM 2424 C CA . PRO B 1 106 ? -19.609 -16.797 -10.234 1 64.75 106 PRO B CA 1
ATOM 2425 C C . PRO B 1 106 ? -19.75 -15.633 -9.258 1 64.75 106 PRO B C 1
ATOM 2427 O O . PRO B 1 106 ? -19.641 -14.469 -9.656 1 64.75 106 PRO B O 1
ATOM 2430 N N . ALA B 1 107 ? -19.797 -15.984 -8.055 1 79.31 107 ALA B N 1
ATOM 2431 C CA . ALA B 1 107 ? -20.062 -14.93 -7.078 1 79.31 107 ALA B CA 1
ATOM 2432 C C . ALA B 1 107 ? -18.766 -14.43 -6.438 1 79.31 107 ALA B C 1
ATOM 2434 O O . ALA B 1 107 ? -18.812 -13.562 -5.555 1 79.31 107 ALA B O 1
ATOM 2435 N N . GLU B 1 108 ? -17.688 -14.844 -6.84 1 86.19 108 GLU B N 1
ATOM 2436 C CA . GLU B 1 108 ? -16.406 -14.469 -6.258 1 86.19 108 GLU B CA 1
ATOM 2437 C C . GLU B 1 108 ? -16.156 -12.969 -6.391 1 86.19 108 GLU B C 1
ATOM 2439 O O . GLU B 1 108 ? -15.742 -12.312 -5.43 1 86.19 108 GLU B O 1
ATOM 2444 N N . ALA B 1 109 ? -16.531 -12.5 -7.52 1 90.31 109 ALA B N 1
ATOM 2445 C CA . ALA B 1 109 ? -16.312 -11.086 -7.781 1 90.31 109 ALA B CA 1
ATOM 2446 C C . ALA B 1 109 ? -17.203 -10.219 -6.895 1 90.31 109 ALA B C 1
ATOM 2448 O O . ALA B 1 109 ? -16.781 -9.172 -6.402 1 90.31 109 ALA B O 1
ATOM 2449 N N . ALA B 1 110 ? -18.359 -10.711 -6.711 1 91.69 110 ALA B N 1
ATOM 2450 C CA . ALA B 1 110 ? -19.312 -9.977 -5.875 1 91.69 110 ALA B CA 1
ATOM 2451 C C . ALA B 1 110 ? -18.844 -9.953 -4.422 1 91.69 110 ALA B C 1
ATOM 2453 O O . ALA B 1 110 ? -18.938 -8.922 -3.752 1 91.69 110 ALA B O 1
ATOM 2454 N N . THR B 1 111 ? -18.438 -11.07 -3.951 1 92.88 111 THR B N 1
ATOM 2455 C CA . THR B 1 111 ? -17.938 -11.156 -2.584 1 92.88 111 THR B CA 1
ATOM 2456 C C . THR B 1 111 ? -16.719 -10.258 -2.395 1 92.88 111 THR B C 1
ATOM 2458 O O . THR B 1 111 ? -16.625 -9.531 -1.406 1 92.88 111 THR B O 1
ATOM 2461 N N . LEU B 1 112 ? -15.852 -10.281 -3.342 1 94.12 112 LEU B N 1
ATOM 2462 C CA . LEU B 1 112 ? -14.656 -9.438 -3.283 1 94.12 112 LEU B CA 1
ATOM 2463 C C . LEU B 1 112 ? -15.039 -7.961 -3.326 1 94.12 112 LEU B C 1
ATOM 2465 O O . LEU B 1 112 ? -14.414 -7.137 -2.65 1 94.12 112 LEU B O 1
ATOM 2469 N N . ALA B 1 113 ? -16.078 -7.664 -4.105 1 96.19 113 ALA B N 1
ATOM 2470 C CA . ALA B 1 113 ? -16.562 -6.285 -4.184 1 96.19 113 ALA B CA 1
ATOM 2471 C C . ALA B 1 113 ? -17.031 -5.793 -2.82 1 96.19 113 ALA B C 1
ATOM 2473 O O . ALA B 1 113 ? -16.828 -4.629 -2.465 1 96.19 113 ALA B O 1
ATOM 2474 N N . LEU B 1 114 ? -17.641 -6.66 -2.094 1 96.62 114 LEU B N 1
ATOM 2475 C CA . LEU B 1 114 ? -18.125 -6.316 -0.758 1 96.62 114 LEU B CA 1
ATOM 2476 C C . LEU B 1 114 ? -16.953 -6.047 0.184 1 96.62 114 LEU B C 1
ATOM 2478 O O . LEU B 1 114 ? -16.953 -5.062 0.923 1 96.62 114 LEU B O 1
ATOM 2482 N N . PHE B 1 115 ? -15.914 -6.875 0.121 1 96.25 115 PHE B N 1
ATOM 2483 C CA . PHE B 1 115 ? -14.727 -6.688 0.95 1 96.25 115 PHE B CA 1
ATOM 2484 C C . PHE B 1 115 ? -14.023 -5.383 0.599 1 96.25 115 PHE B C 1
ATOM 2486 O O . PHE B 1 115 ? -13.688 -4.594 1.483 1 96.25 115 PHE B O 1
ATOM 2493 N N . ALA B 1 116 ? -13.812 -5.203 -0.674 1 96.88 116 ALA B N 1
ATOM 2494 C CA . ALA B 1 116 ? -13.094 -4.023 -1.15 1 96.88 116 ALA B CA 1
ATOM 2495 C C . ALA B 1 116 ? -13.891 -2.75 -0.88 1 96.88 116 ALA B C 1
ATOM 2497 O O . ALA B 1 116 ? -13.32 -1.724 -0.501 1 96.88 116 ALA B O 1
ATOM 2498 N N . GLY B 1 117 ? -15.195 -2.842 -1.134 1 97.62 117 GLY B N 1
ATOM 2499 C CA . GLY B 1 117 ? -16.047 -1.702 -0.828 1 97.62 117 GLY B CA 1
ATOM 2500 C C . GLY B 1 117 ? -16.016 -1.318 0.64 1 97.62 117 GLY B C 1
ATOM 2501 O O . GLY B 1 117 ? -15.906 -0.138 0.977 1 97.62 117 GLY B O 1
ATOM 2502 N N . MET B 1 118 ? -16.172 -2.287 1.489 1 96.81 118 MET B N 1
ATOM 2503 C CA . MET B 1 118 ? -16.078 -2.064 2.93 1 96.81 118 MET B CA 1
ATOM 2504 C C . MET B 1 118 ? -14.758 -1.384 3.289 1 96.81 118 MET B C 1
ATOM 2506 O O . MET B 1 118 ? -14.742 -0.416 4.051 1 96.81 118 MET B O 1
ATOM 2510 N N . SER B 1 119 ? -13.703 -1.854 2.736 1 95.38 119 SER B N 1
ATOM 2511 C CA . SER B 1 119 ? -12.375 -1.313 3.02 1 95.38 119 SER B CA 1
ATOM 2512 C C . SER B 1 119 ? -12.25 0.122 2.521 1 95.38 119 SER B C 1
ATOM 2514 O O . SER B 1 119 ? -11.633 0.962 3.186 1 95.38 119 SER B O 1
ATOM 2516 N N . GLY B 1 120 ? -12.75 0.402 1.31 1 95.38 120 GLY B N 1
ATOM 2517 C CA . GLY B 1 120 ? -12.734 1.762 0.795 1 95.38 120 GLY B CA 1
ATOM 2518 C C . GLY B 1 120 ? -13.445 2.752 1.702 1 95.38 120 GLY B C 1
ATOM 2519 O O . GLY B 1 120 ? -12.93 3.844 1.955 1 95.38 120 GLY B O 1
ATOM 2520 N N . ALA B 1 121 ? -14.602 2.373 2.188 1 95.25 121 ALA B N 1
ATOM 2521 C CA . ALA B 1 121 ? -15.352 3.207 3.125 1 95.25 121 ALA B CA 1
ATOM 2522 C C . ALA B 1 121 ? -14.562 3.426 4.414 1 95.25 121 ALA B C 1
ATOM 2524 O O . ALA B 1 121 ? -14.523 4.539 4.945 1 95.25 121 ALA B O 1
ATOM 2525 N N . GLN B 1 122 ? -13.953 2.373 4.82 1 92.75 122 GLN B N 1
ATOM 2526 C CA . GLN B 1 122 ? -13.188 2.426 6.059 1 92.75 122 GLN B CA 1
ATOM 2527 C C . GLN B 1 122 ? -11.984 3.361 5.922 1 92.75 122 GLN B C 1
ATOM 2529 O O . GLN B 1 122 ? -11.711 4.156 6.824 1 92.75 122 GLN B O 1
ATOM 2534 N N . VAL B 1 123 ? -11.281 3.242 4.883 1 90.88 123 VAL B N 1
ATOM 2535 C CA . VAL B 1 123 ? -10.086 4.059 4.684 1 90.88 123 VAL B CA 1
ATOM 2536 C C . VAL B 1 123 ? -10.492 5.523 4.52 1 90.88 123 VAL B C 1
ATOM 2538 O O . VAL B 1 123 ? -9.844 6.418 5.07 1 90.88 123 VAL B O 1
ATOM 2541 N N . ALA B 1 124 ? -11.547 5.801 3.795 1 91.69 124 ALA B N 1
ATOM 2542 C CA . ALA B 1 124 ? -12.031 7.172 3.631 1 91.69 124 ALA B CA 1
ATOM 2543 C C . ALA B 1 124 ? -12.391 7.789 4.977 1 91.69 124 ALA B C 1
ATOM 2545 O O . ALA B 1 124 ? -12.016 8.93 5.262 1 91.69 124 ALA B O 1
ATOM 2546 N N . MET B 1 125 ? -13.094 7.031 5.773 1 90 125 MET B N 1
ATOM 2547 C CA . MET B 1 125 ? -13.484 7.496 7.102 1 90 125 MET B CA 1
ATOM 2548 C C . MET B 1 125 ? -12.258 7.797 7.957 1 90 125 MET B C 1
ATOM 2550 O O . MET B 1 125 ? -12.211 8.828 8.641 1 90 125 MET B O 1
ATOM 2554 N N . ALA B 1 126 ? -11.305 6.953 7.949 1 85.81 126 ALA B N 1
ATOM 2555 C CA . ALA B 1 126 ? -10.102 7.125 8.75 1 85.81 126 ALA B CA 1
ATOM 2556 C C . ALA B 1 126 ? -9.305 8.344 8.297 1 85.81 126 ALA B C 1
ATOM 2558 O O . ALA B 1 126 ? -8.812 9.109 9.125 1 85.81 126 ALA B O 1
ATOM 2559 N N . ARG B 1 127 ? -9.203 8.516 7.016 1 84.12 127 ARG B N 1
ATOM 2560 C CA . ARG B 1 127 ? -8.438 9.625 6.465 1 84.12 127 ARG B CA 1
ATOM 2561 C C . ARG B 1 127 ? -9.094 10.961 6.797 1 84.12 127 ARG B C 1
ATOM 2563 O O . ARG B 1 127 ? -8.414 11.953 7.039 1 84.12 127 ARG B O 1
ATOM 2570 N N . GLN B 1 128 ? -10.336 11.016 6.82 1 85.81 128 GLN B N 1
ATOM 2571 C CA . GLN B 1 128 ? -11.055 12.266 7.035 1 85.81 128 GLN B CA 1
ATOM 2572 C C . GLN B 1 128 ? -11.172 12.586 8.523 1 85.81 128 GLN B C 1
ATOM 2574 O O . GLN B 1 128 ? -11.266 13.758 8.906 1 85.81 128 GLN B O 1
ATOM 2579 N N . SER B 1 129 ? -11.234 11.648 9.375 1 77.75 129 SER B N 1
ATOM 2580 C CA . SER B 1 129 ? -11.375 11.883 10.812 1 77.75 129 SER B CA 1
ATOM 2581 C C . SER B 1 129 ? -10.031 12.211 11.453 1 77.75 129 SER B C 1
ATOM 2583 O O . SER B 1 129 ? -9.961 12.461 12.656 1 77.75 129 SER B O 1
ATOM 2585 N N . SER B 1 130 ? -8.953 12.719 10.703 1 62.72 130 SER B N 1
ATOM 2586 C CA . SER B 1 130 ? -7.652 13.281 11.062 1 62.72 130 SER B CA 1
ATOM 2587 C C . SER B 1 130 ? -6.805 12.273 11.828 1 62.72 130 SER B C 1
ATOM 2589 O O . SER B 1 130 ? -5.82 12.641 12.469 1 62.72 130 SER B O 1
ATOM 2591 N N . CYS B 1 131 ? -7.246 11.094 12.023 1 54.62 131 CYS B N 1
ATOM 2592 C CA . CYS B 1 131 ? -6.211 10.242 12.594 1 54.62 131 CYS B CA 1
ATOM 2593 C C . CYS B 1 131 ? -5.215 9.797 11.531 1 54.62 131 CYS B C 1
ATOM 2595 O O . CYS B 1 131 ? -4.871 8.617 11.445 1 54.62 131 CYS B O 1
ATOM 2597 N N . ALA B 1 132 ? -4.914 10.82 10.695 1 47.94 132 ALA B N 1
ATOM 2598 C CA . ALA B 1 132 ? -4.168 10.648 9.453 1 47.94 132 ALA B CA 1
ATOM 2599 C C . ALA B 1 132 ? -2.867 9.883 9.695 1 47.94 132 ALA B C 1
ATOM 2601 O O . ALA B 1 132 ? -2.389 9.164 8.82 1 47.94 132 ALA B O 1
ATOM 2602 N N . GLU B 1 133 ? -2.359 10.031 10.977 1 50.47 133 GLU B N 1
ATOM 2603 C CA . GLU B 1 133 ? -1.091 9.352 11.219 1 50.47 133 GLU B CA 1
ATOM 2604 C C . GLU B 1 133 ? -1.266 7.84 11.211 1 50.47 133 GLU B C 1
ATOM 2606 O O . GLU B 1 133 ? -0.297 7.098 11.031 1 50.47 133 GLU B O 1
ATOM 2611 N N . LEU B 1 134 ? -2.521 7.453 11.336 1 57 134 LEU B N 1
ATOM 2612 C CA . LEU B 1 134 ? -2.723 6.008 11.359 1 57 134 LEU B CA 1
ATOM 2613 C C . LEU B 1 134 ? -3.688 5.574 10.266 1 57 134 LEU B C 1
ATOM 2615 O O . LEU B 1 134 ? -4.906 5.641 10.438 1 57 134 LEU B O 1
ATOM 2619 N N . PRO B 1 135 ? -2.992 5.328 9.094 1 63.09 135 PRO B N 1
ATOM 2620 C CA . PRO B 1 135 ? -3.879 4.762 8.078 1 63.09 135 PRO B CA 1
ATOM 2621 C C . PRO B 1 135 ? -4.488 3.428 8.5 1 63.09 135 PRO B C 1
ATOM 2623 O O . PRO B 1 135 ? -4.004 2.795 9.445 1 63.09 135 PRO B O 1
ATOM 2626 N N . THR B 1 136 ? -5.699 3.098 8.18 1 68.56 136 THR B N 1
ATOM 2627 C CA . THR B 1 136 ? -6.336 1.831 8.531 1 68.56 136 THR B CA 1
ATOM 2628 C C . THR B 1 136 ? -5.977 0.751 7.512 1 68.56 136 THR B C 1
ATOM 2630 O O . THR B 1 136 ? -6.348 -0.412 7.676 1 68.56 136 THR B O 1
ATOM 2633 N N . ALA B 1 137 ? -5.195 1.087 6.445 1 72.06 137 ALA B N 1
ATOM 2634 C CA . ALA B 1 137 ? -4.938 0.008 5.496 1 72.06 137 ALA B CA 1
ATOM 2635 C C . ALA B 1 137 ? -3.494 0.043 5.004 1 72.06 137 ALA B C 1
ATOM 2637 O O . ALA B 1 137 ? -2.744 -0.918 5.191 1 72.06 137 ALA B O 1
ATOM 2638 N N . PRO B 1 138 ? -3.012 1.096 4.426 1 76.62 138 PRO B N 1
ATOM 2639 C CA . PRO B 1 138 ? -1.628 1.023 3.951 1 76.62 138 PRO B CA 1
ATOM 2640 C C . PRO B 1 138 ? -0.61 1.144 5.082 1 76.62 138 PRO B C 1
ATOM 2642 O O . PRO B 1 138 ? -0.756 1.998 5.961 1 76.62 138 PRO B O 1
ATOM 2645 N N . MET B 1 139 ? 0.465 0.23 5.082 1 84 139 MET B N 1
ATOM 2646 C CA . MET B 1 139 ? 1.404 0.195 6.199 1 84 139 MET B CA 1
ATOM 2647 C C . MET B 1 139 ? 2.809 0.577 5.742 1 84 139 MET B C 1
ATOM 2649 O O . MET B 1 139 ? 3.701 0.781 6.566 1 84 139 MET B O 1
ATOM 2653 N N . THR B 1 140 ? 2.988 0.722 4.477 1 85.75 140 THR B N 1
ATOM 2654 C CA . THR B 1 140 ? 4.344 0.96 3.998 1 85.75 140 THR B CA 1
ATOM 2655 C C . THR B 1 140 ? 4.902 2.258 4.578 1 85.75 140 THR B C 1
ATOM 2657 O O . THR B 1 140 ? 5.988 2.268 5.164 1 85.75 140 THR B O 1
ATOM 2660 N N . SER B 1 141 ? 4.156 3.301 4.441 1 85.56 141 SER B N 1
ATOM 2661 C CA . SER B 1 141 ? 4.605 4.59 4.957 1 85.56 141 SER B CA 1
ATOM 2662 C C . SER B 1 141 ? 4.762 4.555 6.477 1 85.56 141 SER B C 1
ATOM 2664 O O . SER B 1 141 ? 5.672 5.176 7.023 1 85.56 141 SER B O 1
ATOM 2666 N N . THR B 1 142 ? 3.877 3.836 7.121 1 85.31 142 THR B N 1
ATOM 2667 C CA . THR B 1 142 ? 3.941 3.725 8.578 1 85.31 142 THR B CA 1
ATOM 2668 C C . THR B 1 142 ? 5.211 2.998 9.008 1 85.31 142 THR B C 1
ATOM 2670 O O . THR B 1 142 ? 5.836 3.365 10.008 1 85.31 142 THR B O 1
ATOM 2673 N N . PHE B 1 143 ? 5.629 1.999 8.234 1 88.69 143 PHE B N 1
ATOM 2674 C CA . PHE B 1 143 ? 6.883 1.298 8.484 1 88.69 143 PHE B CA 1
ATOM 2675 C C . PHE B 1 143 ? 8.062 2.26 8.43 1 88.69 143 PHE B C 1
ATOM 2677 O O . PHE B 1 143 ? 8.898 2.281 9.328 1 88.69 143 PHE B O 1
ATOM 2684 N N . VAL B 1 144 ? 8.031 2.924 7.406 1 88.94 144 VAL B N 1
ATOM 2685 C CA . VAL B 1 144 ? 9.172 3.799 7.152 1 88.94 144 VAL B CA 1
ATOM 2686 C C . VAL B 1 144 ? 9.219 4.91 8.203 1 88.94 144 VAL B C 1
ATOM 2688 O O . VAL B 1 144 ? 10.281 5.211 8.75 1 88.94 144 VAL B O 1
ATOM 2691 N N . ASP B 1 145 ? 8.031 5.496 8.477 1 87.81 145 ASP B N 1
ATOM 2692 C CA . ASP B 1 145 ? 7.965 6.551 9.484 1 87.81 145 ASP B CA 1
ATOM 2693 C C . ASP B 1 145 ? 8.414 6.035 10.844 1 87.81 145 ASP B C 1
ATOM 2695 O O . ASP B 1 145 ? 9.008 6.777 11.633 1 87.81 145 ASP B O 1
ATOM 2699 N N . PHE B 1 146 ? 8.133 4.793 11.086 1 89.5 146 PHE B N 1
ATOM 2700 C CA . PHE B 1 146 ? 8.523 4.199 12.359 1 89.5 146 PHE B CA 1
ATOM 2701 C C . PHE B 1 146 ? 10.031 4 12.414 1 89.5 146 PHE B C 1
ATOM 2703 O O . PHE B 1 146 ? 10.695 4.484 13.336 1 89.5 146 PHE B O 1
ATOM 2710 N N . VAL B 1 147 ? 10.609 3.365 11.453 1 91.94 147 VAL B N 1
ATOM 2711 C CA . VAL B 1 147 ? 12.016 2.975 11.516 1 91.94 147 VAL B CA 1
ATOM 2712 C C . VAL B 1 147 ? 12.906 4.203 11.344 1 91.94 147 VAL B C 1
ATOM 2714 O O . VAL B 1 147 ? 14.062 4.211 11.773 1 91.94 147 VAL B O 1
ATOM 2717 N N . ALA B 1 148 ? 12.383 5.223 10.695 1 89.88 148 ALA B N 1
ATOM 2718 C CA . ALA B 1 148 ? 13.164 6.43 10.438 1 89.88 148 ALA B CA 1
ATOM 2719 C C . ALA B 1 148 ? 12.844 7.516 11.461 1 89.88 148 ALA B C 1
ATOM 2721 O O . ALA B 1 148 ? 13.305 8.656 11.328 1 89.88 148 ALA B O 1
ATOM 2722 N N . ASP B 1 149 ? 12.023 7.156 12.445 1 88.56 149 ASP B N 1
ATOM 2723 C CA . ASP B 1 149 ? 11.617 8.117 13.461 1 88.56 149 ASP B CA 1
ATOM 2724 C C . ASP B 1 149 ? 12.82 8.586 14.281 1 88.56 149 ASP B C 1
ATOM 2726 O O . ASP B 1 149 ? 13.648 7.773 14.703 1 88.56 149 ASP B O 1
ATOM 2730 N N . GLN B 1 150 ? 12.914 9.906 14.5 1 87 150 GLN B N 1
ATOM 2731 C CA . GLN B 1 150 ? 14 10.484 15.273 1 87 150 GLN B CA 1
ATOM 2732 C C . GLN B 1 150 ? 14.016 9.945 16.703 1 87 150 GLN B C 1
ATOM 2734 O O . GLN B 1 150 ? 15.07 9.867 17.328 1 87 150 GLN B O 1
ATOM 2739 N N . TYR B 1 151 ? 12.914 9.531 17.219 1 87.19 151 TYR B N 1
ATOM 2740 C CA . TYR B 1 151 ? 12.781 9.055 18.594 1 87.19 151 TYR B CA 1
ATOM 2741 C C . TYR B 1 151 ? 12.617 7.543 18.625 1 87.19 151 TYR B C 1
ATOM 2743 O O . TYR B 1 151 ? 11.992 7 19.547 1 87.19 151 TYR B O 1
ATOM 2751 N N . LEU B 1 152 ? 13.109 6.914 17.609 1 88.19 152 LEU B N 1
ATOM 2752 C CA . LEU B 1 152 ? 12.977 5.469 17.484 1 88.19 152 LEU B CA 1
ATOM 2753 C C . LEU B 1 152 ? 13.492 4.766 18.75 1 88.19 152 LEU B C 1
ATOM 2755 O O . LEU B 1 152 ? 12.875 3.811 19.219 1 88.19 152 LEU B O 1
ATOM 2759 N N . PHE B 1 153 ? 14.578 5.273 19.328 1 88.75 153 PHE B N 1
ATOM 2760 C CA . PHE B 1 153 ? 15.219 4.59 20.438 1 88.75 153 PHE B CA 1
ATOM 2761 C C . PHE B 1 153 ? 14.883 5.273 21.766 1 88.75 153 PHE B C 1
ATOM 2763 O O . PHE B 1 153 ? 15.516 5.004 22.781 1 88.75 153 PHE B O 1
ATOM 2770 N N . ALA B 1 154 ? 13.945 6.145 21.703 1 86.44 154 ALA B N 1
ATOM 2771 C CA . ALA B 1 154 ? 13.492 6.801 22.922 1 86.44 154 ALA B CA 1
ATOM 2772 C C . ALA B 1 154 ? 12.703 5.836 23.797 1 86.44 154 ALA B C 1
ATOM 2774 O O . ALA B 1 154 ? 12.18 4.828 23.312 1 86.44 154 ALA B O 1
ATOM 2775 N N . ALA B 1 155 ? 12.68 6.148 25 1 87.25 155 ALA B N 1
ATOM 2776 C CA . ALA B 1 155 ? 11.938 5.316 25.953 1 87.25 155 ALA B CA 1
ATOM 2777 C C . ALA B 1 155 ? 10.445 5.305 25.609 1 87.25 155 ALA B C 1
ATOM 2779 O O . ALA B 1 155 ? 9.93 6.262 25.031 1 87.25 155 ALA B O 1
ATOM 2780 N N . TRP B 1 156 ? 9.836 4.234 25.891 1 86.56 156 TRP B N 1
ATOM 2781 C CA . TRP B 1 156 ? 8.422 4.062 25.578 1 86.56 156 TRP B CA 1
ATOM 2782 C C . TRP B 1 156 ? 7.578 5.133 26.266 1 86.56 156 TRP B C 1
ATOM 2784 O O . TRP B 1 156 ? 6.543 5.547 25.734 1 86.56 156 TRP B O 1
ATOM 2794 N N . GLY B 1 157 ? 8.031 5.648 27.422 1 86.06 157 GLY B N 1
ATOM 2795 C CA . GLY B 1 157 ? 7.281 6.645 28.172 1 86.06 157 GLY B CA 1
ATOM 2796 C C . GLY B 1 157 ? 7.605 8.07 27.75 1 86.06 157 GLY B C 1
ATOM 2797 O O . GLY B 1 157 ? 7.012 9.016 28.281 1 86.06 157 GLY B O 1
ATOM 2798 N N . ASP B 1 158 ? 8.5 8.289 26.859 1 87.69 158 ASP B N 1
ATOM 2799 C CA . ASP B 1 158 ? 8.875 9.625 26.391 1 87.69 158 ASP B CA 1
ATOM 2800 C C . ASP B 1 158 ? 7.723 10.281 25.625 1 87.69 158 ASP B C 1
ATOM 2802 O O . ASP B 1 158 ? 7.172 9.688 24.688 1 87.69 158 ASP B O 1
ATOM 2806 N N . PRO B 1 159 ? 7.281 11.445 26.031 1 85.44 159 PRO B N 1
ATOM 2807 C CA . PRO B 1 159 ? 6.156 12.133 25.391 1 85.44 159 PRO B CA 1
ATOM 2808 C C . PRO B 1 159 ? 6.402 12.422 23.906 1 85.44 159 PRO B C 1
ATOM 2810 O O . PRO B 1 159 ? 5.449 12.531 23.141 1 85.44 159 PRO B O 1
ATOM 2813 N N . LYS B 1 160 ? 7.609 12.57 23.531 1 86.19 160 LYS B N 1
ATOM 2814 C CA . LYS B 1 160 ? 7.934 12.867 22.141 1 86.19 160 LYS B CA 1
ATOM 2815 C C . LYS B 1 160 ? 7.832 11.609 21.266 1 86.19 160 LYS B C 1
ATOM 2817 O O . LYS B 1 160 ? 7.824 11.695 20.047 1 86.19 160 LYS B O 1
ATOM 2822 N N . ALA B 1 161 ? 7.629 10.453 21.969 1 86.75 161 ALA B N 1
ATOM 2823 C CA . ALA B 1 161 ? 7.617 9.188 21.25 1 86.75 161 ALA B CA 1
ATOM 2824 C C . ALA B 1 161 ? 6.191 8.695 21.016 1 86.75 161 ALA B C 1
ATOM 2826 O O . ALA B 1 161 ? 5.977 7.531 20.672 1 86.75 161 ALA B O 1
ATOM 2827 N N . GLY B 1 162 ? 5.234 9.484 21.25 1 84.56 162 GLY B N 1
ATOM 2828 C CA . GLY B 1 162 ? 3.828 9.148 21.078 1 84.56 162 GLY B CA 1
ATOM 2829 C C . GLY B 1 162 ? 3.504 8.641 19.688 1 84.56 162 GLY B C 1
ATOM 2830 O O . GLY B 1 162 ? 2.996 7.531 19.531 1 84.56 162 GLY B O 1
ATOM 2831 N N . PRO B 1 163 ? 3.9 9.422 18.703 1 82.25 163 PRO B N 1
ATOM 2832 C CA . PRO B 1 163 ? 3.619 9 17.328 1 82.25 163 PRO B CA 1
ATOM 2833 C C . PRO B 1 163 ? 4.301 7.68 16.969 1 82.25 163 PRO B C 1
ATOM 2835 O O . PRO B 1 163 ? 3.701 6.836 16.297 1 82.25 163 PRO B O 1
ATOM 2838 N N . ARG B 1 164 ? 5.496 7.535 17.453 1 85.94 164 ARG B N 1
ATOM 2839 C CA . ARG B 1 164 ? 6.234 6.297 17.203 1 85.94 164 ARG B CA 1
ATOM 2840 C C . ARG B 1 164 ? 5.508 5.098 17.797 1 85.94 164 ARG B C 1
ATOM 2842 O O . ARG B 1 164 ? 5.375 4.059 17.156 1 85.94 164 ARG B O 1
ATOM 2849 N N . ASN B 1 165 ? 5.055 5.191 19.016 1 88.06 165 ASN B N 1
ATOM 2850 C CA . ASN B 1 165 ? 4.336 4.121 19.688 1 88.06 165 ASN B CA 1
ATOM 2851 C C . ASN B 1 165 ? 3.049 3.754 18.953 1 88.06 165 ASN B C 1
ATOM 2853 O O . ASN B 1 165 ? 2.725 2.574 18.812 1 88.06 165 ASN B O 1
ATOM 2857 N N . ARG B 1 166 ? 2.355 4.688 18.469 1 85.19 166 ARG B N 1
ATOM 2858 C CA . ARG B 1 166 ? 1.111 4.445 17.75 1 85.19 166 ARG B CA 1
ATOM 2859 C C . ARG B 1 166 ? 1.377 3.732 16.422 1 85.19 166 ARG B C 1
ATOM 2861 O O . ARG B 1 166 ? 0.616 2.848 16.031 1 85.19 166 ARG B O 1
ATOM 2868 N N . ARG B 1 167 ? 2.416 4.109 15.828 1 86.62 167 ARG B N 1
ATOM 2869 C CA . ARG B 1 167 ? 2.764 3.518 14.539 1 86.62 167 ARG B CA 1
ATOM 2870 C C . ARG B 1 167 ? 3.098 2.037 14.695 1 86.62 167 ARG B C 1
ATOM 2872 O O . ARG B 1 167 ? 2.639 1.208 13.906 1 86.62 167 ARG B O 1
ATOM 2879 N N . ILE B 1 168 ? 3.863 1.729 15.672 1 89 168 ILE B N 1
ATOM 2880 C CA . ILE B 1 168 ? 4.254 0.333 15.836 1 89 168 ILE B CA 1
ATOM 2881 C C . ILE B 1 168 ? 3.041 -0.495 16.266 1 89 168 ILE B C 1
ATOM 2883 O O . ILE B 1 168 ? 2.912 -1.658 15.875 1 89 168 ILE B O 1
ATOM 2887 N N . PHE B 1 169 ? 2.18 0.036 17.062 1 87.94 169 PHE B N 1
ATOM 2888 C CA . PHE B 1 169 ? 0.966 -0.674 17.453 1 87.94 169 PHE B CA 1
ATOM 2889 C C . PHE B 1 169 ? 0.09 -0.956 16.234 1 87.94 169 PHE B C 1
ATOM 2891 O O . PHE B 1 169 ? -0.487 -2.039 16.125 1 87.94 169 PHE B O 1
ATOM 2898 N N . TYR B 1 170 ? 0.032 -0.001 15.367 1 87.62 170 TYR B N 1
ATOM 2899 C CA . TYR B 1 170 ? -0.733 -0.155 14.133 1 87.62 170 TYR B CA 1
ATOM 2900 C C . TYR B 1 170 ? -0.168 -1.283 13.281 1 87.62 170 TYR B C 1
ATOM 2902 O O . TYR B 1 170 ? -0.902 -2.182 12.859 1 87.62 170 TYR B O 1
ATOM 2910 N N . VAL B 1 171 ? 1.088 -1.265 13.094 1 89.44 171 VAL B N 1
ATOM 2911 C CA . VAL B 1 171 ? 1.769 -2.223 12.227 1 89.44 171 VAL B CA 1
ATOM 2912 C C . VAL B 1 171 ? 1.653 -3.625 12.82 1 89.44 171 VAL B C 1
ATOM 2914 O O . VAL B 1 171 ? 1.312 -4.578 12.117 1 89.44 171 VAL B O 1
ATOM 2917 N N . VAL B 1 172 ? 1.879 -3.711 14.102 1 91.31 172 VAL B N 1
ATOM 2918 C CA . VAL B 1 172 ? 1.832 -5.004 14.773 1 91.31 172 VAL B CA 1
ATOM 2919 C C . VAL B 1 172 ? 0.406 -5.551 14.75 1 91.31 172 VAL B C 1
ATOM 2921 O O . VAL B 1 172 ? 0.197 -6.754 14.586 1 91.31 172 VAL B O 1
ATOM 2924 N N . SER B 1 173 ? -0.513 -4.664 14.93 1 92 173 SER B N 1
ATOM 2925 C CA . SER B 1 173 ? -1.911 -5.078 14.891 1 92 173 SER B CA 1
ATOM 2926 C C . SER B 1 173 ? -2.295 -5.609 13.516 1 92 173 SER B C 1
ATOM 2928 O O . SER B 1 173 ? -2.924 -6.664 13.406 1 92 173 SER B O 1
ATOM 2930 N N . MET B 1 174 ? -1.934 -4.91 12.484 1 91.94 174 MET B N 1
ATOM 2931 C CA . MET B 1 174 ? -2.291 -5.324 11.125 1 91.94 174 MET B CA 1
ATOM 2932 C C . MET B 1 174 ? -1.577 -6.613 10.742 1 91.94 174 MET B C 1
ATOM 2934 O O . MET B 1 174 ? -2.189 -7.523 10.18 1 91.94 174 MET B O 1
ATOM 2938 N N . LEU B 1 175 ? -0.293 -6.668 11.047 1 93.38 175 LEU B N 1
ATOM 2939 C CA . LEU B 1 175 ? 0.472 -7.879 10.773 1 93.38 175 LEU B CA 1
ATOM 2940 C C . LEU B 1 175 ? -0.061 -9.055 11.578 1 93.38 175 LEU B C 1
ATOM 2942 O O . LEU B 1 175 ? -0.144 -10.18 11.07 1 93.38 175 LEU B O 1
ATOM 2946 N N . GLY B 1 176 ? -0.31 -8.781 12.852 1 94.25 176 GLY B N 1
ATOM 2947 C CA . GLY B 1 176 ? -0.919 -9.805 13.68 1 94.25 176 GLY B CA 1
ATOM 2948 C C . GLY B 1 176 ? -2.246 -10.305 13.141 1 94.25 176 GLY B C 1
ATOM 2949 O O . GLY B 1 176 ? -2.51 -11.508 13.141 1 94.25 176 GLY B O 1
ATOM 2950 N N . GLY B 1 177 ? -3.076 -9.406 12.688 1 94.12 177 GLY B N 1
ATOM 2951 C CA . GLY B 1 177 ? -4.32 -9.781 12.039 1 94.12 177 GLY B CA 1
ATOM 2952 C C . GLY B 1 177 ? -4.109 -10.633 10.797 1 94.12 177 GLY B C 1
ATOM 2953 O O . GLY B 1 177 ? -4.828 -11.609 10.578 1 94.12 177 GLY B O 1
ATOM 2954 N N . SER B 1 178 ? -3.17 -10.203 10.031 1 93.75 178 SER B N 1
ATOM 2955 C CA . SER B 1 178 ? -2.863 -10.953 8.82 1 93.75 178 SER B CA 1
ATOM 2956 C C . SER B 1 178 ? -2.424 -12.375 9.148 1 93.75 178 SER B C 1
ATOM 2958 O O . SER B 1 178 ? -2.855 -13.336 8.5 1 93.75 178 SER B O 1
ATOM 2960 N N . PHE B 1 179 ? -1.579 -12.562 10.141 1 94.19 179 PHE B N 1
ATOM 2961 C CA . PHE B 1 179 ? -1.124 -13.883 10.562 1 94.19 179 PHE B CA 1
ATOM 2962 C C . PHE B 1 179 ? -2.289 -14.719 11.078 1 94.19 179 PHE B C 1
ATOM 2964 O O . PHE B 1 179 ? -2.414 -15.898 10.742 1 94.19 179 PHE B O 1
ATOM 2971 N N . LEU B 1 180 ? -3.064 -14.117 11.891 1 93.31 180 LEU B N 1
ATOM 2972 C CA . LEU B 1 180 ? -4.238 -14.797 12.422 1 93.31 180 LEU B CA 1
ATOM 2973 C C . LEU B 1 180 ? -5.184 -15.211 11.297 1 93.31 180 LEU B C 1
ATOM 2975 O O . LEU B 1 180 ? -5.715 -16.312 11.305 1 93.31 180 LEU B O 1
ATOM 2979 N N . GLY B 1 181 ? -5.406 -14.266 10.383 1 92.5 181 GLY B N 1
ATOM 2980 C CA . GLY B 1 181 ? -6.25 -14.578 9.242 1 92.5 181 GLY B CA 1
ATOM 2981 C C . GLY B 1 181 ? -5.727 -15.727 8.406 1 92.5 181 GLY B C 1
ATOM 2982 O O . GLY B 1 181 ? -6.492 -16.609 7.996 1 92.5 181 GLY B O 1
ATOM 2983 N N . ALA B 1 182 ? -4.418 -15.75 8.172 1 92.5 182 ALA B N 1
ATOM 2984 C CA . ALA B 1 182 ? -3.799 -16.812 7.391 1 92.5 182 ALA B CA 1
ATOM 2985 C C . ALA B 1 182 ? -3.928 -18.156 8.102 1 92.5 182 ALA B C 1
ATOM 2987 O O . ALA B 1 182 ? -4.246 -19.172 7.477 1 92.5 182 ALA B O 1
ATOM 2988 N N . ILE B 1 183 ? -3.734 -18.172 9.414 1 92.62 183 ILE B N 1
ATOM 2989 C CA . ILE B 1 183 ? -3.826 -19.391 10.203 1 92.62 183 ILE B CA 1
ATOM 2990 C C . ILE B 1 183 ? -5.262 -19.906 10.195 1 92.62 183 ILE B C 1
ATOM 2992 O O . ILE B 1 183 ? -5.504 -21.094 9.953 1 92.62 183 ILE B O 1
ATOM 2996 N N . MET B 1 184 ? -6.152 -19.047 10.406 1 91.5 184 MET B N 1
ATOM 2997 C CA . MET B 1 184 ? -7.559 -19.422 10.461 1 91.5 184 MET B CA 1
ATOM 2998 C C . MET B 1 184 ? -8.047 -19.906 9.094 1 91.5 184 MET B C 1
ATOM 3000 O O . MET B 1 184 ? -8.82 -20.859 9 1 91.5 184 MET B O 1
ATOM 3004 N N . HIS B 1 185 ? -7.609 -19.203 8.102 1 87.38 185 HIS B N 1
ATOM 3005 C CA . HIS B 1 185 ? -8.008 -19.578 6.75 1 87.38 185 HIS B CA 1
ATOM 3006 C C . HIS B 1 185 ? -7.535 -21 6.418 1 87.38 185 HIS B C 1
ATOM 3008 O O . HIS B 1 185 ? -8.203 -21.719 5.676 1 87.38 185 HIS B O 1
ATOM 3014 N N . ARG B 1 186 ? -6.383 -21.375 6.895 1 86.62 186 ARG B N 1
ATOM 3015 C CA . ARG B 1 186 ? -5.82 -22.703 6.621 1 86.62 186 ARG B CA 1
ATOM 3016 C C . ARG B 1 186 ? -6.625 -23.797 7.316 1 86.62 186 ARG B C 1
ATOM 3018 O O . ARG B 1 186 ? -6.766 -24.906 6.793 1 86.62 186 ARG B O 1
ATOM 3025 N N . TRP B 1 187 ? -7.219 -23.469 8.477 1 88.31 187 TRP B N 1
ATOM 3026 C CA . TRP B 1 187 ? -7.797 -24.531 9.297 1 88.31 187 TRP B CA 1
ATOM 3027 C C . TRP B 1 187 ? -9.312 -24.375 9.383 1 88.31 187 TRP B C 1
ATOM 3029 O O . TRP B 1 187 ? -10.008 -25.281 9.859 1 88.31 187 TRP B O 1
ATOM 3039 N N . THR B 1 188 ? -9.812 -23.25 8.992 1 86.81 188 THR B N 1
ATOM 3040 C CA . THR B 1 188 ? -11.25 -23.031 9.055 1 86.81 188 THR B CA 1
ATOM 3041 C C . THR B 1 188 ? -11.773 -22.5 7.719 1 86.81 188 THR B C 1
ATOM 3043 O O . THR B 1 188 ? -10.992 -22.281 6.789 1 86.81 188 THR B O 1
ATOM 3046 N N . ALA B 1 189 ? -13.062 -22.438 7.68 1 84.25 189 ALA B N 1
ATOM 3047 C CA . ALA B 1 189 ? -13.695 -21.891 6.48 1 84.25 189 ALA B CA 1
ATOM 3048 C C . ALA B 1 189 ? -13.594 -20.359 6.449 1 84.25 189 ALA B C 1
ATOM 3050 O O . ALA B 1 189 ? -13.508 -19.719 7.496 1 84.25 189 ALA B O 1
ATOM 3051 N N . SER B 1 190 ? -13.531 -19.812 5.273 1 87.56 190 SER B N 1
ATOM 3052 C CA . SER B 1 190 ? -13.375 -18.375 5.066 1 87.56 190 SER B CA 1
ATOM 3053 C C . SER B 1 190 ? -14.492 -17.594 5.762 1 87.56 190 SER B C 1
ATOM 3055 O O . SER B 1 190 ? -14.258 -16.5 6.293 1 87.56 190 SER B O 1
ATOM 3057 N N . TRP B 1 191 ? -15.711 -18.125 5.762 1 88.31 191 TRP B N 1
ATOM 3058 C CA . TRP B 1 191 ? -16.828 -17.375 6.344 1 88.31 191 TRP B CA 1
ATOM 3059 C C . TRP B 1 191 ? -16.641 -17.203 7.844 1 88.31 191 TRP B C 1
ATOM 3061 O O . TRP B 1 191 ? -17.109 -16.219 8.422 1 88.31 191 TRP B O 1
ATOM 3071 N N . ILE B 1 192 ? -15.945 -18.047 8.516 1 89.69 192 ILE B N 1
ATOM 3072 C CA . ILE B 1 192 ? -15.672 -17.938 9.945 1 89.69 192 ILE B CA 1
ATOM 3073 C C . ILE B 1 192 ? -14.719 -16.766 10.203 1 89.69 192 ILE B C 1
ATOM 3075 O O . ILE B 1 192 ? -14.898 -16.016 11.156 1 89.69 192 ILE B O 1
ATOM 3079 N N . VAL B 1 193 ? -13.711 -16.672 9.352 1 91.12 193 VAL B N 1
ATOM 3080 C CA . VAL B 1 193 ? -12.758 -15.578 9.469 1 91.12 193 VAL B CA 1
ATOM 3081 C C . VAL B 1 193 ? -13.484 -14.242 9.305 1 91.12 193 VAL B C 1
ATOM 3083 O O . VAL B 1 193 ? -13.258 -13.305 10.062 1 91.12 193 VAL B O 1
ATOM 3086 N N . VAL B 1 194 ? -14.398 -14.188 8.375 1 93.06 194 VAL B N 1
ATOM 3087 C CA . VAL B 1 194 ? -15.164 -12.977 8.117 1 93.06 194 VAL B CA 1
ATOM 3088 C C . VAL B 1 194 ? -16.062 -12.672 9.312 1 93.06 194 VAL B C 1
ATOM 3090 O O . VAL B 1 194 ? -16.219 -11.508 9.695 1 93.06 194 VAL B O 1
ATOM 3093 N N . ALA B 1 195 ? -16.578 -13.727 9.93 1 93.31 195 ALA B N 1
ATOM 3094 C CA . ALA B 1 195 ? -17.422 -13.555 11.117 1 93.31 195 ALA B CA 1
ATOM 3095 C C . ALA B 1 195 ? -16.625 -12.914 12.258 1 93.31 195 ALA B C 1
ATOM 3097 O O . ALA B 1 195 ? -17.156 -12.094 13.008 1 93.31 195 ALA B O 1
ATOM 3098 N N . ILE B 1 196 ? -15.414 -13.297 12.383 1 94.12 196 ILE B N 1
ATOM 3099 C CA . ILE B 1 196 ? -14.547 -12.719 13.391 1 94.12 196 ILE B CA 1
ATOM 3100 C C . ILE B 1 196 ? -14.312 -11.242 13.086 1 94.12 196 ILE B C 1
ATOM 3102 O O . ILE B 1 196 ? -14.352 -10.398 13.984 1 94.12 196 ILE B O 1
ATOM 3106 N N . ALA B 1 197 ? -14.047 -10.938 11.844 1 94.38 197 ALA B N 1
ATOM 3107 C CA . ALA B 1 197 ? -13.883 -9.547 11.438 1 94.38 197 ALA B CA 1
ATOM 3108 C C . ALA B 1 197 ? -15.141 -8.734 11.75 1 94.38 197 ALA B C 1
ATOM 3110 O O . ALA B 1 197 ? -15.047 -7.57 12.156 1 94.38 197 ALA B O 1
ATOM 3111 N N . VAL B 1 198 ? -16.312 -9.32 11.562 1 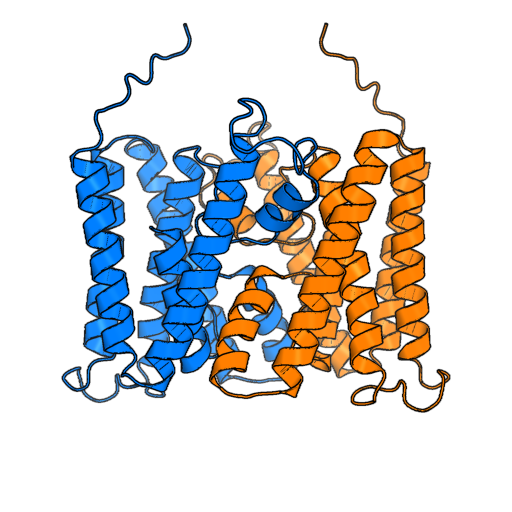95.56 198 VAL B N 1
ATOM 3112 C CA . VAL B 1 198 ? -17.578 -8.672 11.906 1 95.56 198 VAL B CA 1
ATOM 3113 C C . VAL B 1 198 ? -17.625 -8.383 13.406 1 95.56 198 VAL B C 1
ATOM 3115 O O . VAL B 1 198 ? -18.031 -7.297 13.82 1 95.56 198 VAL B O 1
ATOM 3118 N N . GLY B 1 199 ? -17.203 -9.352 14.188 1 95.88 199 GLY B N 1
ATOM 3119 C CA . GLY B 1 199 ? -17.141 -9.148 15.633 1 95.88 199 GLY B CA 1
ATOM 3120 C C . GLY B 1 199 ? -16.219 -8.008 16.031 1 95.88 199 GLY B C 1
ATOM 3121 O O . GLY B 1 199 ? -16.562 -7.215 16.906 1 95.88 199 GLY B O 1
ATOM 3122 N N . LEU B 1 200 ? -15.055 -7.945 15.422 1 93.94 200 LEU B N 1
ATOM 3123 C CA . LEU B 1 200 ? -14.117 -6.863 15.695 1 93.94 200 LEU B CA 1
ATOM 3124 C C . LEU B 1 200 ? -14.719 -5.516 15.328 1 93.94 200 LEU B C 1
ATOM 3126 O O . LEU B 1 200 ? -14.547 -4.535 16.047 1 93.94 200 LEU B O 1
ATOM 3130 N N . LYS B 1 201 ? -15.422 -5.422 14.195 1 92.88 201 LYS B N 1
ATOM 3131 C CA . LYS B 1 201 ? -16.078 -4.184 13.781 1 92.88 201 LYS B CA 1
ATOM 3132 C C . LYS B 1 201 ? -17.188 -3.793 14.758 1 92.88 201 LYS B C 1
ATOM 3134 O O . LYS B 1 201 ? -17.391 -2.607 15.023 1 92.88 201 LYS B O 1
ATOM 3139 N N . ALA B 1 202 ? -17.922 -4.781 15.234 1 95.12 202 ALA B N 1
ATOM 3140 C CA . ALA B 1 202 ? -18.953 -4.52 16.234 1 95.12 202 ALA B CA 1
ATOM 3141 C C . ALA B 1 202 ? -18.344 -3.916 17.5 1 95.12 202 ALA B C 1
ATOM 3143 O O . ALA B 1 202 ? -18.922 -2.998 18.094 1 95.12 202 ALA B O 1
ATOM 3144 N N . LEU B 1 203 ? -17.25 -4.465 17.891 1 94.06 203 LEU B N 1
ATOM 3145 C CA . LEU B 1 203 ? -16.562 -3.936 19.062 1 94.06 203 LEU B CA 1
ATOM 3146 C C . LEU B 1 203 ? -16.141 -2.486 18.828 1 94.06 203 LEU B C 1
ATOM 3148 O O . LEU B 1 203 ? -16.25 -1.658 19.75 1 94.06 203 LEU B O 1
ATOM 3152 N N . VAL B 1 204 ? -15.625 -2.174 17.656 1 90.75 204 VAL B N 1
ATOM 3153 C CA . VAL B 1 204 ? -15.258 -0.805 17.312 1 90.75 204 VAL B CA 1
ATOM 3154 C C . VAL B 1 204 ? -16.484 0.1 17.406 1 90.75 204 VAL B C 1
ATOM 3156 O O . VAL B 1 204 ? -16.406 1.222 17.906 1 90.75 204 VAL B O 1
ATOM 3159 N N . MET B 1 205 ? -17.609 -0.373 16.906 1 92.38 205 MET B N 1
ATOM 3160 C CA . MET B 1 205 ? -18.859 0.393 16.969 1 92.38 205 MET B CA 1
ATOM 3161 C C . MET B 1 205 ? -19.234 0.7 18.406 1 92.38 205 MET B C 1
ATOM 3163 O O . MET B 1 205 ? -19.672 1.813 18.719 1 92.38 205 MET B O 1
ATOM 3167 N N . VAL B 1 206 ? -19.094 -0.245 19.266 1 93.12 206 VAL B N 1
ATOM 3168 C CA . VAL B 1 206 ? -19.422 -0.068 20.688 1 93.12 206 VAL B CA 1
ATOM 3169 C C . VAL B 1 206 ? -18.484 0.975 21.297 1 93.12 206 VAL B C 1
ATOM 3171 O O . VAL B 1 206 ? -18.922 1.842 22.062 1 93.12 206 VAL B O 1
ATOM 3174 N N . LEU B 1 207 ? -17.234 0.905 20.953 1 90.44 207 LEU B N 1
ATOM 3175 C CA . LEU B 1 207 ? -16.266 1.854 21.484 1 90.44 207 LEU B CA 1
ATOM 3176 C C . LEU B 1 207 ? -16.578 3.271 21.016 1 90.44 207 LEU B C 1
ATOM 3178 O O . LEU B 1 207 ? -16.438 4.227 21.781 1 90.44 207 LEU B O 1
ATOM 3182 N N . ILE B 1 208 ? -16.953 3.391 19.781 1 87.56 208 ILE B N 1
ATOM 3183 C CA . ILE B 1 208 ? -17.328 4.699 19.25 1 87.56 208 ILE B CA 1
ATOM 3184 C C . ILE B 1 208 ? -18.578 5.207 19.953 1 87.56 208 ILE B C 1
ATOM 3186 O O . ILE B 1 208 ? -18.672 6.395 20.281 1 87.56 208 ILE B O 1
ATOM 3190 N N . ALA B 1 209 ? -19.516 4.34 20.188 1 90.12 209 ALA B N 1
ATOM 3191 C CA . ALA B 1 209 ? -20.781 4.703 20.812 1 90.12 209 ALA B CA 1
ATOM 3192 C C . ALA B 1 209 ? -20.562 5.223 22.234 1 90.12 209 ALA B C 1
ATOM 3194 O O . ALA B 1 209 ? -21.281 6.117 22.688 1 90.12 209 ALA B O 1
ATOM 3195 N N . PHE B 1 210 ? -19.5 4.73 22.891 1 87.31 210 PHE B N 1
ATOM 3196 C CA . PHE B 1 210 ? -19.297 5.086 24.281 1 87.31 210 PHE B CA 1
ATOM 3197 C C . PHE B 1 210 ? -18.156 6.086 24.438 1 87.31 210 PHE B C 1
ATOM 3199 O O . PHE B 1 210 ? -17.891 6.566 25.531 1 87.31 210 PHE B O 1
ATOM 3206 N N . ALA B 1 211 ? -17.359 6.156 23.344 1 74.75 211 ALA B N 1
ATOM 3207 C CA . ALA B 1 211 ? -16.266 7.109 23.438 1 74.75 211 ALA B CA 1
ATOM 3208 C C . ALA B 1 211 ? -16.781 8.516 23.734 1 74.75 211 ALA B C 1
ATOM 3210 O O . ALA B 1 211 ? -17.828 8.914 23.234 1 74.75 211 ALA B O 1
ATOM 3211 N N . ARG B 1 212 ? -16.422 9.008 24.938 1 59.69 212 ARG B N 1
ATOM 3212 C CA . ARG B 1 212 ? -16.781 10.344 25.406 1 59.69 212 ARG B CA 1
ATOM 3213 C C . ARG B 1 212 ? -16.391 11.406 24.375 1 59.69 212 ARG B C 1
ATOM 3215 O O . ARG B 1 212 ? -15.328 11.312 23.75 1 59.69 212 ARG B O 1
ATOM 3222 N N . ALA B 1 213 ? -17.328 12.164 23.719 1 51.25 213 ALA B N 1
ATOM 3223 C CA . ALA B 1 213 ? -17.203 13.289 22.797 1 51.25 213 ALA B CA 1
ATOM 3224 C C . ALA B 1 213 ? -15.961 14.125 23.125 1 51.25 213 ALA B C 1
ATOM 3226 O O . ALA B 1 213 ? -15.844 14.664 24.219 1 51.25 213 ALA B O 1
ATOM 3227 N N . ASP B 1 214 ? -14.781 13.703 22.969 1 48 214 ASP B N 1
ATOM 3228 C CA . ASP B 1 214 ? -13.742 14.68 23.266 1 48 214 ASP B CA 1
ATOM 3229 C C . ASP B 1 214 ? -14.125 16.062 22.766 1 48 214 ASP B C 1
ATOM 3231 O O . ASP B 1 214 ? -14.75 16.203 21.703 1 48 214 ASP B O 1
ATOM 3235 N N . ASP B 1 215 ? -14.336 17.031 23.625 1 40.5 215 ASP B N 1
ATOM 3236 C CA . ASP B 1 215 ? -14.547 18.469 23.406 1 40.5 215 ASP B CA 1
ATOM 3237 C C . ASP B 1 215 ? -13.641 18.984 22.297 1 40.5 215 ASP B C 1
ATOM 3239 O O . ASP B 1 215 ? -12.422 19.062 22.453 1 40.5 215 ASP B O 1
ATOM 3243 N N . TYR B 1 216 ? -13.641 18.453 21.172 1 42.22 216 TYR B N 1
ATOM 3244 C CA . TYR B 1 216 ? -12.969 19.188 20.109 1 42.22 216 TYR B CA 1
ATOM 3245 C C . TYR B 1 216 ? -13.18 20.688 20.266 1 42.22 216 TYR B C 1
ATOM 3247 O O . TYR B 1 216 ? -14.289 21.188 20.062 1 42.22 216 TYR B O 1
ATOM 3255 N N . LYS B 1 217 ? -12.578 21.344 21.266 1 40.53 217 LYS B N 1
ATOM 3256 C CA . LYS B 1 217 ? -12.555 22.797 21.312 1 40.53 217 LYS B CA 1
ATOM 3257 C C . LYS B 1 217 ? -12 23.391 20.016 1 40.53 217 LYS B C 1
ATOM 3259 O O . LYS B 1 217 ? -10.891 23.062 19.609 1 40.53 217 LYS B O 1
ATOM 3264 N N . PRO B 1 218 ? -12.742 23.953 19.141 1 39.38 218 PRO B N 1
ATOM 3265 C CA . PRO B 1 218 ? -12.227 24.75 18.031 1 39.38 218 PRO B CA 1
ATOM 3266 C C . PRO B 1 218 ? -11.039 25.641 18.438 1 39.38 218 PRO B C 1
ATOM 3268 O O . PRO B 1 218 ? -11 26.141 19.578 1 39.38 218 PRO B O 1
ATOM 3271 N N . LYS B 1 219 ? -9.742 25.25 18.125 1 39.66 219 LYS B N 1
ATOM 3272 C CA . LYS B 1 219 ? -8.758 26.281 18.438 1 39.66 219 LYS B CA 1
ATOM 3273 C C . LYS B 1 219 ? -9.336 27.672 18.203 1 39.66 219 LYS B C 1
ATOM 3275 O O . LYS B 1 219 ? -9.812 27.984 17.109 1 39.66 219 LYS B O 1
ATOM 3280 N N . GLU B 1 220 ? -9.781 28.531 19.141 1 31.98 220 GLU B N 1
ATOM 3281 C CA . GLU B 1 220 ? -9.898 29.969 19 1 31.98 220 GLU B CA 1
ATOM 3282 C C . GLU B 1 220 ? -8.586 30.594 18.531 1 31.98 220 GLU B C 1
ATOM 3284 O O . GLU B 1 220 ? -7.504 30.156 18.938 1 31.98 220 GLU B O 1
#

Organism: Vanrija humicola (NCBI:txid5417)

InterPro domains:
  IPR010699 Protein of unknown function DUF1275 [PF06912] (3-207)

Secondary structure (DSSP, 8-state):
-HHHHHHHHHHHHHHHHSS-SS-HHHHHHHHHHHHHHT-HHHHHHHHHHHHHHHHHHHHHHHHHHHH-TT-HHHHHHHHHHHHHHHHHHHHHHSTTSPTT-STTSTTHHHHHHHHHHHHHHHHHHHHHTT-TTS-SS--HHHHHHHHT-TTTTS-TT-GGGHHHHHHHHHHHHHHHHHHHHHHHHHHS-HHHHHHHHHHHHHHHHHHHHHS---------/-HHHHHHHHHHHHHHHHSS-SS-HHHHHHHHHHHHHHT-HHHHHHHHHHHHHHHHHHHHHHHHHHHH-TT-HHHHHHHHHHHHHHHHHHHHHHSTTSPTT-STTSTTHHHHHHHHHHHHHHHHHHHHHTT-TTS-SS--HHHHHHHHT-TTTTS-TT-GGGHHHHHHHHHHHHHHHHHHHHHHHHHHS-HHHHHHHHHHHHHHHHHHHHHS---------

Nearest PDB structures (foldseek):
  5oxo-assembly1_A  TM=4.290E-01  e=7.614E-02  Streptococcus thermophilus LMG 18311
  6eia-assembly1_A  TM=4.512E-01  e=1.798E-01  Streptococcus thermophilus
  6ghj-assembly1_A  TM=4.532E-01  e=1.881E-01  Streptococcus thermophilus LMG 18311
  8ex6-assembly1_A  TM=5.020E-01  e=6.098E-01  Homo sapiens
  6ob6-assembly1_A  TM=3.881E-01  e=2.713E+00  Homo sapiens

pLDDT: mean 86.29, std 12.95, range [31.98, 97.75]